Protein AF-A7TQU2-F1 (afdb_monomer_lite)

pLDDT: mean 74.33, std 26.57, range [24.3, 98.88]

Foldseek 3Di:
DPVVVVVVVVVVVVVVVVVCVVCVLVVVQVDAPQVVQADDCLLQPVVVVPPDDDPPDPPDDSPPQDQQFAQEEEEEDQDPDDDPQLVQLVVQVCVQRVVGHYDYQHPVNLLVCCVPVPVVCNVVLVPQPDPVLNNLLSLLVCCQARWHKYAYSQWGFLHDCRSVSSAQKEFEADPPGFTWSRIITHHHRQVLSVLLNVCLSVQCDCPVQQVCSSCRRRTRVVSRSSVSVLVVPDPCVPDRNNRYHYYYCVQADDDSNHRTDGAQDDPPDDPSNVVVVVCVVVVVVVVVVVVVVVVVVVVVVVVVVVVVVVVVVVVVCVVPPDDDDDDDDDDPPPVCVSVVVVVVVVVVVVVVCVVSVVDDPPPCPVVVVVVPVPDPPDDDDDDDDDDPDPDDDDDDDDDDDDDDDPDVPPPPDDDDDDDDPDPDDDDCPDPCVVCVVVVDSPD

Secondary structure (DSSP, 8-state):
--HHHHHHHHHHHHHHHHHHHHHHHHHHHTS--GGGGBPPHHHH-GGGT-----TT-S---S------S-SEEEEE-SSS---HHHHHHHHHHHHH-TTSEEEEE-HHHHHHHHHHH-GGGHHHHHH-SSHHHHHHHHHHHHHHHH-EEEE-TTEEE-S--GGGGGSSEEEEE-SSSSEEEEEEEE-TT-HHHHHHHHHHHHH----SSHHHHHHHHTSHHHHHHHHHHHHHSS-GGG-GGG-EEEE-HHHHSSSTTSSEEEPS--TT--HHHHHHHHHHHTHHHHHHHHHHHHHHHHHHHHHHHHHHHHHHHHHHHHHSSSP--------STTHHHHHHHHHHHHHHHHHHHHHTT-------HHHHHHHSS---------PPP----------------------TTTT--------------SS---HHHH-GGGT-TT-

Radius of gyration: 29.73 Å; chains: 1; bounding box: 66×51×113 Å

Sequence (443 aa):
MKKELVYLLLANISVLTIVLYTTFDLLTLAVDDTFKDAFTDHELNPEHYNTNTDTSNVNSTALNKPQLIPKIIHQTYKTEEIPEHWKEGQQRCIDLHPDYEYILWTDEMALQFIKNEYPWFLETFKSYKYPIERADAIRYFVLVHYGGVYIDLDDGCNRRLDPLLTAPAFVRKTSPTGVSNDVMGSVPRHPFFLKVLNSLKKYNRNWFVPYITIMSSTGPLFISIIWKQYKRSVNYDANENNIVKIIQPADYKGHTYSFFKISKGSSWHLDDAVFVKSLASHILACVAAGFIFAFGVLYCEYLFYCWLCSRSNSQKDLENGPGSNSGSGSSPSSRFFLVRWFRKFCNLISDHFQQSGLISKDDDYHKIINKNTNVELEESPKKQSPQKKITSTKPTTNNVANSNINDPNLKKYKRLRKDSNLPYLNLLADLEKNHPELTDLSK

InterPro domains:
  IPR007577 Glycosyltransferase, DXD sugar-binding motif [PF04488] (83-167)
  IPR029044 Nucleotide-diphospho-sugar transferases [SSF53448] (55-247)
  IPR051706 Glycosyltransferase domain-containing protein [PTHR32385] (7-293)

Organism: Vanderwaltozyma polyspora (strain ATCC 22028 / DSM 70294 / BCRC 21397 / CBS 2163 / NBRC 10782 / NRRL Y-8283 / UCD 57-17) (NCBI:txid436907)

Structure (mmCIF, N/CA/C/O backbone):
data_AF-A7TQU2-F1
#
_entry.id   AF-A7TQU2-F1
#
loop_
_atom_site.group_PDB
_atom_site.id
_atom_site.type_symbol
_atom_site.label_atom_id
_atom_site.label_alt_id
_atom_site.label_comp_id
_atom_site.label_asym_id
_atom_site.label_entity_id
_atom_site.label_seq_id
_atom_site.pdbx_PDB_ins_code
_atom_site.Cartn_x
_atom_site.Cartn_y
_atom_site.Cartn_z
_atom_site.occupancy
_atom_site.B_iso_or_equiv
_atom_site.auth_seq_id
_atom_site.auth_comp_id
_atom_site.auth_asym_id
_atom_site.auth_atom_id
_atom_site.pdbx_PDB_model_num
ATOM 1 N N . MET A 1 1 ? 33.677 10.789 -36.791 1.00 58.16 1 MET A N 1
ATOM 2 C CA . MET A 1 1 ? 32.733 9.647 -36.705 1.00 58.16 1 MET A CA 1
ATOM 3 C C . MET A 1 1 ? 31.757 9.701 -37.870 1.00 58.16 1 MET A C 1
ATOM 5 O O . MET A 1 1 ? 31.357 10.798 -38.243 1.00 58.16 1 MET A O 1
ATOM 9 N N . LYS A 1 2 ? 31.385 8.553 -38.453 1.00 80.31 2 LYS A N 1
ATOM 10 C CA . LYS A 1 2 ? 30.306 8.475 -39.455 1.00 80.31 2 LYS A CA 1
ATOM 11 C C . LYS A 1 2 ? 28.987 8.967 -38.826 1.00 80.31 2 LYS A C 1
ATOM 13 O O . LYS A 1 2 ? 28.750 8.688 -37.650 1.00 80.31 2 LYS A O 1
ATOM 18 N N . LYS A 1 3 ? 28.157 9.718 -39.564 1.00 80.69 3 LYS A N 1
ATOM 19 C CA . LYS A 1 3 ? 26.909 10.325 -39.038 1.00 80.69 3 LYS A CA 1
ATOM 20 C C . LYS A 1 3 ? 25.946 9.258 -38.500 1.00 80.69 3 LYS A C 1
ATOM 22 O O . LYS A 1 3 ? 25.256 9.473 -37.515 1.00 80.69 3 LYS A O 1
ATOM 27 N N . GLU A 1 4 ? 25.977 8.081 -39.106 1.00 80.06 4 GLU A N 1
ATOM 28 C CA . GLU A 1 4 ? 25.213 6.888 -38.758 1.00 80.06 4 GLU A CA 1
ATOM 29 C C . GLU A 1 4 ? 25.535 6.384 -37.344 1.00 80.06 4 GLU A C 1
ATOM 31 O O . GLU A 1 4 ? 24.623 6.063 -36.586 1.00 80.06 4 GLU A O 1
ATOM 36 N N . LEU A 1 5 ? 26.816 6.383 -36.957 1.00 83.06 5 LEU A N 1
ATOM 37 C CA . LEU A 1 5 ? 27.237 5.996 -35.608 1.00 83.06 5 LEU A CA 1
ATOM 38 C C . LEU A 1 5 ? 26.766 7.014 -34.562 1.00 83.06 5 LEU A C 1
ATOM 40 O O . LEU A 1 5 ? 26.356 6.629 -33.474 1.00 83.06 5 LEU A O 1
ATOM 44 N N . VAL A 1 6 ? 26.782 8.308 -34.900 1.00 85.75 6 VAL A N 1
ATOM 45 C CA . VAL A 1 6 ? 26.254 9.362 -34.018 1.00 85.75 6 VAL A CA 1
ATOM 46 C C . VAL A 1 6 ? 24.762 9.137 -33.755 1.00 85.75 6 VAL A C 1
ATOM 48 O O . VAL A 1 6 ? 24.345 9.167 -32.602 1.00 85.75 6 VAL A O 1
ATOM 51 N N . TYR A 1 7 ? 23.963 8.860 -34.792 1.00 85.88 7 TYR A N 1
ATOM 52 C CA . TYR A 1 7 ? 22.529 8.592 -34.624 1.00 85.88 7 TYR A CA 1
ATOM 53 C C . TYR A 1 7 ? 22.251 7.343 -33.781 1.00 85.88 7 TYR A C 1
ATOM 55 O O . TYR A 1 7 ? 21.361 7.380 -32.934 1.00 85.88 7 TYR A O 1
ATOM 63 N N . LEU A 1 8 ? 23.023 6.268 -33.967 1.00 86.31 8 LEU A N 1
ATOM 64 C CA . LEU A 1 8 ? 22.894 5.046 -33.169 1.00 86.31 8 LEU A CA 1
ATOM 65 C C . LEU A 1 8 ? 23.191 5.298 -31.680 1.00 86.31 8 LEU A C 1
ATOM 67 O O . LEU A 1 8 ? 22.449 4.840 -30.812 1.00 86.31 8 LEU A O 1
ATOM 71 N N . LEU A 1 9 ? 24.245 6.064 -31.381 1.00 88.00 9 LEU A N 1
ATOM 72 C CA . LEU A 1 9 ? 24.593 6.434 -30.006 1.00 88.00 9 LEU A CA 1
ATOM 73 C C . LEU A 1 9 ? 23.519 7.326 -29.368 1.00 88.00 9 LEU A C 1
ATOM 75 O O . LEU A 1 9 ? 23.123 7.084 -28.232 1.00 88.00 9 LEU A O 1
ATOM 79 N N . LEU A 1 10 ? 23.000 8.318 -30.100 1.00 91.56 10 LEU A N 1
ATOM 80 C CA . LEU A 1 10 ? 21.916 9.183 -29.620 1.00 91.56 10 LEU A CA 1
ATOM 81 C C . LEU A 1 10 ? 20.623 8.401 -29.349 1.00 91.56 10 LEU A C 1
ATOM 83 O O . LEU A 1 10 ? 19.948 8.670 -28.354 1.00 91.56 10 LEU A O 1
ATOM 87 N N . ALA A 1 11 ? 20.287 7.424 -30.195 1.00 89.12 11 ALA A N 1
ATOM 88 C CA . ALA A 1 11 ? 19.144 6.542 -29.975 1.00 89.12 11 ALA A CA 1
ATOM 89 C C . ALA A 1 11 ? 19.309 5.719 -28.687 1.00 89.12 11 ALA A C 1
ATOM 91 O O . ALA A 1 11 ? 18.410 5.724 -27.849 1.00 89.12 11 ALA A O 1
ATOM 92 N N . ASN A 1 12 ? 20.475 5.099 -28.482 1.00 89.88 12 ASN A N 1
ATOM 93 C CA . ASN A 1 12 ? 20.777 4.343 -27.263 1.00 89.88 12 ASN A CA 1
ATOM 94 C C . ASN A 1 12 ? 20.736 5.217 -26.000 1.00 89.88 12 ASN A C 1
ATOM 96 O O . ASN A 1 12 ? 20.124 4.832 -25.006 1.00 89.88 12 ASN A O 1
ATOM 100 N N . ILE A 1 13 ? 21.312 6.424 -26.045 1.00 93.56 13 ILE A N 1
ATOM 101 C CA . ILE A 1 13 ? 21.241 7.384 -24.931 1.00 93.56 13 ILE A CA 1
ATOM 102 C C . ILE A 1 13 ? 19.786 7.763 -24.632 1.00 93.56 13 ILE A C 1
ATOM 104 O O . ILE A 1 13 ? 19.392 7.830 -23.468 1.00 93.56 13 ILE A O 1
ATOM 108 N N . SER A 1 14 ? 18.970 7.980 -25.665 1.00 93.06 14 SER A N 1
ATOM 109 C CA . SER A 1 14 ? 17.545 8.298 -25.506 1.00 93.06 14 SER A CA 1
ATOM 110 C C . SER A 1 14 ? 16.776 7.147 -24.853 1.00 93.06 14 SER A C 1
ATOM 112 O O . SER A 1 14 ? 16.033 7.376 -23.902 1.00 93.06 14 SER A O 1
ATOM 114 N N . VAL A 1 15 ? 16.991 5.908 -25.309 1.00 91.25 15 VAL A N 1
ATOM 115 C CA . VAL A 1 15 ? 16.389 4.704 -24.711 1.00 91.25 15 VAL A CA 1
ATOM 116 C C . VAL A 1 15 ? 16.813 4.555 -23.255 1.00 91.25 15 VAL A C 1
ATOM 118 O O . VAL A 1 15 ? 15.953 4.414 -22.390 1.00 91.25 15 VAL A O 1
ATOM 121 N N . LEU A 1 16 ? 18.113 4.648 -22.963 1.00 91.06 16 LEU A N 1
ATOM 122 C CA . LEU A 1 16 ? 18.628 4.551 -21.598 1.00 91.06 16 LEU A CA 1
ATOM 123 C C . LEU A 1 16 ? 18.014 5.625 -20.693 1.00 91.06 16 LEU A C 1
ATOM 125 O O . LEU A 1 16 ? 17.621 5.330 -19.570 1.00 91.06 16 LEU A O 1
ATOM 129 N N . THR A 1 17 ? 17.878 6.853 -21.195 1.00 93.81 17 THR A N 1
ATOM 130 C CA . THR A 1 17 ? 17.279 7.967 -20.448 1.00 93.81 17 THR A CA 1
ATOM 131 C C . THR A 1 17 ? 15.806 7.692 -20.139 1.00 93.81 17 THR A C 1
ATOM 133 O O . THR A 1 17 ? 15.373 7.899 -19.008 1.00 93.81 17 THR A O 1
ATOM 136 N N . ILE A 1 18 ? 15.038 7.171 -21.104 1.00 93.50 18 ILE A N 1
ATOM 137 C CA . ILE A 1 18 ? 13.629 6.789 -20.912 1.00 93.50 18 ILE A CA 1
ATOM 138 C C . ILE A 1 18 ? 13.502 5.641 -19.908 1.00 93.50 18 ILE A C 1
ATOM 140 O O . ILE A 1 18 ? 12.650 5.701 -19.021 1.00 93.50 18 ILE A O 1
ATOM 144 N N . VAL A 1 19 ? 14.345 4.610 -20.013 1.00 90.75 19 VAL A N 1
ATOM 145 C CA . VAL A 1 19 ? 14.356 3.490 -19.062 1.00 90.75 19 VAL A CA 1
ATOM 146 C C . VAL A 1 19 ? 14.649 4.012 -17.662 1.00 90.75 19 VAL A C 1
ATOM 148 O O . VAL A 1 19 ? 13.825 3.828 -16.775 1.00 90.75 19 VAL A O 1
ATOM 151 N N . LEU A 1 20 ? 15.742 4.758 -17.477 1.00 92.06 20 LEU A N 1
ATOM 152 C CA . LEU A 1 20 ? 16.105 5.327 -16.179 1.00 92.06 20 LEU A CA 1
ATOM 153 C C . LEU A 1 20 ? 15.000 6.217 -15.607 1.00 92.06 20 LEU A C 1
ATOM 155 O O . LEU A 1 20 ? 14.699 6.105 -14.424 1.00 92.06 20 LEU A O 1
ATOM 159 N N . TYR A 1 21 ? 14.376 7.059 -16.432 1.00 91.06 21 TYR A N 1
ATOM 160 C CA . TYR A 1 21 ? 13.277 7.928 -16.014 1.00 91.06 21 TYR A CA 1
ATOM 161 C C . TYR A 1 21 ? 12.047 7.125 -15.568 1.00 91.06 21 TYR A C 1
ATOM 163 O O . TYR A 1 21 ? 11.499 7.367 -14.496 1.00 91.06 21 TYR A O 1
ATOM 171 N N . THR A 1 22 ? 11.626 6.140 -16.363 1.00 87.00 22 THR A N 1
ATOM 172 C CA . THR A 1 22 ? 10.429 5.333 -16.074 1.00 87.00 22 THR A CA 1
ATOM 173 C C . THR A 1 22 ? 10.627 4.359 -14.915 1.00 87.00 22 THR A C 1
ATOM 175 O O . THR A 1 22 ? 9.667 4.064 -14.206 1.00 87.00 22 THR A O 1
ATOM 178 N N . THR A 1 23 ? 11.855 3.891 -14.680 1.00 89.50 23 THR A N 1
ATOM 179 C CA . THR A 1 23 ? 12.188 3.009 -13.554 1.00 89.50 23 THR A CA 1
ATOM 180 C C . THR A 1 23 ? 12.724 3.758 -12.338 1.00 89.50 23 THR A C 1
ATOM 182 O O . THR A 1 23 ? 13.030 3.117 -11.338 1.00 89.50 23 THR A O 1
ATOM 185 N N . PHE A 1 24 ? 12.859 5.086 -12.385 1.00 92.75 24 PHE A N 1
ATOM 186 C CA . PHE A 1 24 ? 13.514 5.863 -11.329 1.00 92.75 24 PHE A CA 1
ATOM 187 C C . PHE A 1 24 ? 12.912 5.595 -9.946 1.00 92.75 24 PHE A C 1
ATOM 189 O O . PHE A 1 24 ? 13.633 5.309 -8.992 1.00 92.75 24 PHE A O 1
ATOM 196 N N . ASP A 1 25 ? 11.583 5.610 -9.842 1.00 91.25 25 ASP A N 1
ATOM 197 C CA . ASP A 1 25 ? 10.905 5.384 -8.567 1.00 91.25 25 ASP A CA 1
ATOM 198 C C . ASP A 1 25 ? 11.167 3.973 -8.019 1.00 91.25 25 ASP A C 1
ATOM 200 O O . ASP A 1 25 ? 11.430 3.820 -6.825 1.00 91.25 25 ASP A O 1
ATOM 204 N N . LEU A 1 26 ? 11.183 2.960 -8.891 1.00 90.75 26 LEU A N 1
ATOM 205 C CA . LEU A 1 26 ? 11.543 1.585 -8.534 1.00 90.75 26 LEU A CA 1
ATOM 206 C C . LEU A 1 26 ? 12.999 1.492 -8.067 1.00 90.75 26 LEU A C 1
ATOM 208 O O . LEU A 1 26 ? 13.275 0.872 -7.045 1.00 90.75 26 LEU A O 1
ATOM 212 N N . LEU A 1 27 ? 13.927 2.152 -8.763 1.00 91.00 27 LEU A N 1
ATOM 213 C CA . LEU A 1 27 ? 15.337 2.194 -8.365 1.00 91.00 27 LEU A CA 1
ATOM 214 C C . LEU A 1 27 ? 15.506 2.840 -6.985 1.00 91.00 27 LEU A C 1
ATOM 216 O O . LEU A 1 27 ? 16.312 2.379 -6.183 1.00 91.00 27 LEU A O 1
ATOM 220 N N . THR A 1 28 ? 14.706 3.859 -6.658 1.00 91.25 28 THR A N 1
ATOM 221 C CA . THR A 1 28 ? 14.768 4.505 -5.336 1.00 91.25 28 THR A CA 1
ATOM 222 C C . THR A 1 28 ? 14.272 3.615 -4.195 1.00 91.25 28 THR A C 1
ATOM 224 O O . THR A 1 28 ? 14.607 3.882 -3.041 1.00 91.25 28 THR A O 1
ATOM 227 N N . LEU A 1 29 ? 13.515 2.550 -4.487 1.00 91.06 29 LEU A N 1
ATOM 228 C CA . LEU A 1 29 ? 13.160 1.532 -3.494 1.00 91.06 29 LEU A CA 1
ATOM 229 C C . LEU A 1 29 ? 14.347 0.638 -3.130 1.00 91.06 29 LEU A C 1
ATOM 231 O O . LEU A 1 29 ? 14.351 0.087 -2.039 1.00 91.06 29 LEU A O 1
ATOM 235 N N . ALA A 1 30 ? 15.385 0.529 -3.963 1.00 89.25 30 ALA A N 1
ATOM 236 C CA . ALA A 1 30 ? 16.588 -0.218 -3.587 1.00 89.25 30 ALA A CA 1
ATOM 237 C C . ALA A 1 30 ? 17.328 0.415 -2.391 1.00 89.25 30 ALA A C 1
ATOM 239 O O . ALA A 1 30 ? 18.095 -0.260 -1.709 1.00 89.25 30 ALA A O 1
ATOM 240 N N . VAL A 1 31 ? 17.089 1.704 -2.120 1.00 89.31 31 VAL A N 1
ATOM 241 C CA . VAL A 1 31 ? 17.601 2.399 -0.936 1.00 89.31 31 VAL A CA 1
ATOM 242 C C . VAL A 1 31 ? 16.551 2.344 0.172 1.00 89.31 31 VAL A C 1
ATOM 244 O O . VAL A 1 31 ? 15.533 3.048 0.123 1.00 89.31 31 VAL A O 1
ATOM 247 N N . ASP A 1 32 ? 16.821 1.527 1.187 1.00 87.06 32 ASP A N 1
ATOM 248 C CA . ASP A 1 32 ? 15.994 1.439 2.387 1.00 87.06 32 ASP A CA 1
ATOM 249 C C . ASP A 1 32 ? 16.273 2.616 3.334 1.00 87.06 32 ASP A C 1
ATOM 251 O O . ASP A 1 32 ? 17.323 2.710 3.967 1.00 87.06 32 ASP A O 1
ATOM 255 N N . ASP A 1 33 ? 15.312 3.532 3.421 1.00 88.12 33 ASP A N 1
ATOM 256 C CA . ASP A 1 33 ? 15.317 4.680 4.328 1.00 88.12 33 ASP A CA 1
ATOM 257 C C . ASP A 1 33 ? 14.144 4.650 5.320 1.00 88.12 33 ASP A C 1
ATOM 259 O O . ASP A 1 33 ? 13.857 5.657 5.968 1.00 88.12 33 ASP A O 1
ATOM 263 N N . THR A 1 34 ? 13.483 3.496 5.467 1.00 89.69 34 THR A N 1
ATOM 264 C CA . THR A 1 34 ? 12.297 3.321 6.325 1.00 89.69 34 THR A CA 1
ATOM 265 C C . THR A 1 34 ? 12.568 3.605 7.804 1.00 89.69 34 THR A C 1
ATOM 267 O O . THR A 1 34 ? 11.661 3.992 8.535 1.00 89.69 34 THR A O 1
ATOM 270 N N . PHE A 1 35 ? 13.817 3.456 8.252 1.00 91.12 35 PHE A N 1
ATOM 271 C CA . PHE A 1 35 ? 14.224 3.739 9.630 1.00 91.12 35 PHE A CA 1
ATOM 272 C C . PHE A 1 35 ? 14.148 5.221 10.011 1.00 91.12 35 PHE A C 1
ATOM 274 O O . PHE A 1 35 ? 13.985 5.521 11.190 1.00 91.12 35 PHE A O 1
ATOM 281 N N . LYS A 1 36 ? 14.254 6.148 9.047 1.00 91.12 36 LYS A N 1
ATOM 282 C CA . LYS A 1 36 ? 14.199 7.595 9.334 1.00 91.12 36 LYS A CA 1
ATOM 283 C C . LYS A 1 36 ? 12.846 8.014 9.903 1.00 91.12 36 LYS A C 1
ATOM 285 O O . LYS A 1 36 ? 12.778 8.871 10.774 1.00 91.12 36 LYS A O 1
ATOM 290 N N . ASP A 1 37 ? 11.797 7.359 9.425 1.00 93.25 37 ASP A N 1
ATOM 291 C CA . ASP A 1 37 ? 10.409 7.616 9.785 1.00 93.25 37 ASP A CA 1
ATOM 292 C C . ASP A 1 37 ? 9.871 6.572 10.777 1.00 93.25 37 ASP A C 1
ATOM 294 O O . ASP A 1 37 ? 8.663 6.473 10.983 1.00 93.25 37 ASP A O 1
ATOM 298 N N . ALA A 1 38 ? 10.738 5.762 11.392 1.00 95.81 38 ALA A N 1
ATOM 299 C CA . ALA A 1 38 ? 10.299 4.730 12.321 1.00 95.81 38 ALA A CA 1
ATOM 300 C C . ALA A 1 38 ? 9.642 5.329 13.576 1.00 95.81 38 ALA A C 1
ATOM 302 O O . ALA A 1 38 ? 9.973 6.434 14.033 1.00 95.81 38 ALA A O 1
ATOM 303 N N . PHE A 1 39 ? 8.710 4.580 14.158 1.00 94.62 39 PHE A N 1
ATOM 304 C CA . PHE A 1 39 ? 8.328 4.815 15.544 1.00 94.62 39 PHE A CA 1
ATOM 305 C C . PHE A 1 39 ? 9.497 4.483 16.475 1.00 94.62 39 PHE A C 1
ATOM 307 O O . PHE A 1 39 ? 10.269 3.553 16.236 1.00 94.62 39 PHE A O 1
ATOM 314 N N . THR A 1 40 ? 9.633 5.250 17.550 1.00 92.50 40 THR A N 1
ATOM 315 C CA . THR A 1 40 ? 10.606 4.950 18.607 1.00 92.50 40 THR A CA 1
ATOM 316 C C . THR A 1 40 ? 10.024 3.974 19.635 1.00 92.50 40 THR A C 1
ATOM 318 O O . THR A 1 40 ? 8.812 3.942 19.847 1.00 92.50 40 THR A O 1
ATOM 321 N N . ASP A 1 41 ? 10.877 3.217 20.343 1.00 89.38 41 ASP A N 1
ATOM 322 C CA . ASP A 1 41 ? 10.423 2.323 21.433 1.00 89.38 41 ASP A CA 1
ATOM 323 C C . ASP A 1 41 ? 9.661 3.106 22.513 1.00 89.38 41 ASP A C 1
ATOM 325 O O . ASP A 1 41 ? 8.691 2.608 23.065 1.00 89.38 41 ASP A O 1
ATOM 329 N N . HIS A 1 42 ? 10.050 4.358 22.771 1.00 87.38 42 HIS A N 1
ATOM 330 C CA . HIS A 1 42 ? 9.377 5.233 23.730 1.00 87.38 42 HIS A CA 1
ATOM 331 C C . HIS A 1 42 ? 7.975 5.673 23.262 1.00 87.38 42 HIS A C 1
ATOM 333 O O . HIS A 1 42 ? 7.072 5.805 24.083 1.00 87.38 42 HIS A O 1
ATOM 339 N N . GLU A 1 43 ? 7.770 5.878 21.954 1.00 90.12 43 GLU A N 1
ATOM 340 C CA . GLU A 1 43 ? 6.444 6.169 21.384 1.00 90.12 43 GLU A CA 1
ATOM 341 C C . GLU A 1 43 ? 5.527 4.944 21.430 1.00 90.12 43 GLU A C 1
ATOM 343 O O . GLU A 1 43 ? 4.345 5.076 21.738 1.00 90.12 43 GLU A O 1
ATOM 348 N N . LEU A 1 44 ? 6.061 3.752 21.149 1.00 91.38 44 LEU A N 1
ATOM 349 C CA . LEU A 1 44 ? 5.262 2.527 21.117 1.00 91.38 44 LEU A CA 1
ATOM 350 C C . LEU A 1 44 ? 5.022 1.934 22.505 1.00 91.38 44 LEU A C 1
ATOM 352 O O . LEU A 1 44 ? 3.973 1.337 22.734 1.00 91.38 44 LEU A O 1
ATOM 356 N N . ASN A 1 45 ? 5.986 2.061 23.416 1.00 88.88 45 ASN A N 1
ATOM 357 C CA . ASN A 1 45 ? 6.033 1.333 24.684 1.00 88.88 45 ASN A CA 1
ATOM 358 C C . ASN A 1 45 ? 6.314 2.281 25.867 1.00 88.88 45 ASN A C 1
ATOM 360 O O . ASN A 1 45 ? 7.280 2.068 26.606 1.00 88.88 45 ASN A O 1
ATOM 364 N N . PRO A 1 46 ? 5.490 3.326 26.078 1.00 80.19 46 PRO A N 1
ATOM 365 C CA . PRO A 1 46 ? 5.746 4.342 27.103 1.00 80.19 46 PRO A CA 1
ATOM 366 C C . PRO A 1 46 ? 5.785 3.759 28.526 1.00 80.19 46 PRO A C 1
ATOM 368 O O . PRO A 1 46 ? 6.541 4.231 29.373 1.00 80.19 46 PRO A O 1
ATOM 371 N N . GLU A 1 47 ? 5.039 2.681 28.785 1.00 78.62 47 GLU A N 1
ATOM 372 C CA . GLU A 1 47 ? 5.011 1.994 30.085 1.00 78.62 47 GLU A CA 1
ATOM 373 C C . GLU A 1 47 ? 6.384 1.456 30.516 1.00 78.62 47 GLU A C 1
ATOM 375 O O . GLU A 1 47 ? 6.686 1.429 31.705 1.00 78.62 47 GLU A O 1
ATOM 380 N N . HIS A 1 48 ? 7.256 1.087 29.569 1.00 77.06 48 HIS A N 1
ATOM 381 C CA . HIS A 1 48 ? 8.600 0.588 29.880 1.00 77.06 48 HIS A CA 1
ATOM 382 C C . HIS A 1 48 ? 9.537 1.664 30.448 1.00 77.06 48 HIS A C 1
ATOM 384 O O . HIS A 1 48 ? 10.583 1.328 31.004 1.00 77.06 48 HIS A O 1
ATOM 390 N N . TYR A 1 49 ? 9.181 2.941 30.299 1.00 67.50 49 TYR A N 1
ATOM 391 C CA . TYR A 1 49 ? 10.015 4.083 30.672 1.00 67.50 49 TYR A CA 1
ATOM 392 C C . TYR A 1 49 ? 9.476 4.856 31.886 1.00 67.50 49 TYR A C 1
ATOM 394 O O . TYR A 1 49 ? 10.204 5.647 32.486 1.00 67.50 49 TYR A O 1
ATOM 402 N N . ASN A 1 50 ? 8.245 4.568 32.318 1.00 62.47 50 ASN A N 1
ATOM 403 C CA . ASN A 1 50 ? 7.631 5.142 33.514 1.00 62.47 50 ASN A CA 1
ATOM 404 C C . ASN A 1 50 ? 8.068 4.394 34.783 1.00 62.47 50 ASN A C 1
ATOM 406 O O . ASN A 1 50 ? 7.261 3.746 35.442 1.00 62.47 50 ASN A O 1
ATOM 410 N N . THR A 1 51 ? 9.354 4.456 35.141 1.00 52.62 51 THR A N 1
ATOM 411 C CA . THR A 1 51 ? 9.859 3.761 36.342 1.00 52.62 51 THR A CA 1
ATOM 412 C C . THR A 1 51 ? 10.092 4.650 37.559 1.00 52.62 51 THR A C 1
ATOM 414 O O . THR A 1 51 ? 10.473 4.103 38.581 1.00 52.62 51 THR A O 1
ATOM 417 N N . ASN A 1 52 ? 9.875 5.971 37.513 1.00 50.91 52 ASN A N 1
ATOM 418 C CA . ASN A 1 52 ? 10.021 6.844 38.691 1.00 50.91 52 ASN A CA 1
ATOM 419 C C . ASN A 1 52 ? 9.241 8.163 38.538 1.00 50.91 52 ASN A C 1
ATOM 421 O O . ASN A 1 52 ? 9.776 9.108 37.972 1.00 50.91 52 ASN A O 1
ATOM 425 N N . THR A 1 53 ? 8.021 8.265 39.069 1.00 47.34 53 THR A N 1
ATOM 426 C CA . THR A 1 53 ? 7.515 9.498 39.711 1.00 47.34 53 THR A CA 1
ATOM 427 C C . THR A 1 53 ? 6.376 9.137 40.662 1.00 47.34 53 THR A C 1
ATOM 429 O O . THR A 1 53 ? 5.516 8.322 40.335 1.00 47.34 53 THR A O 1
ATOM 432 N N . ASP A 1 54 ? 6.423 9.720 41.858 1.00 43.53 54 ASP A N 1
ATOM 433 C CA . ASP A 1 54 ? 5.476 9.546 42.956 1.00 43.53 54 ASP A CA 1
ATOM 434 C C . ASP A 1 54 ? 4.001 9.568 42.530 1.00 43.53 54 ASP A C 1
ATOM 436 O O . ASP A 1 54 ? 3.536 10.442 41.795 1.00 43.53 54 ASP A O 1
ATOM 440 N N . THR A 1 55 ? 3.241 8.633 43.096 1.00 47.22 55 THR A N 1
ATOM 441 C CA . THR A 1 55 ? 1.787 8.439 42.973 1.00 47.22 55 THR A CA 1
ATOM 442 C C . THR A 1 55 ? 0.945 9.534 43.649 1.00 47.22 55 THR A C 1
ATOM 444 O O . THR A 1 55 ? -0.086 9.245 44.250 1.00 47.22 55 THR A O 1
ATOM 447 N N . SER A 1 56 ? 1.349 10.801 43.571 1.00 42.66 56 SER A N 1
ATOM 448 C CA . SER A 1 56 ? 0.600 11.924 44.160 1.00 42.66 56 SER A CA 1
ATOM 449 C C . SER A 1 56 ? 0.348 13.100 43.216 1.00 42.66 56 SER A C 1
ATOM 451 O O . SER A 1 56 ? -0.335 14.040 43.605 1.00 42.66 56 SER A O 1
ATOM 453 N N . ASN A 1 57 ? 0.774 13.021 41.953 1.00 40.19 57 ASN A N 1
ATOM 454 C CA . ASN A 1 57 ? 0.301 13.910 40.892 1.00 40.19 57 ASN A CA 1
ATOM 455 C C . ASN A 1 57 ? 0.047 13.088 39.627 1.00 40.19 57 ASN A C 1
ATOM 457 O O . ASN A 1 57 ? 0.961 12.788 38.865 1.00 40.19 57 ASN A O 1
ATOM 461 N N . VAL A 1 58 ? -1.212 12.705 39.413 1.00 42.31 58 VAL A N 1
ATOM 462 C CA . VAL A 1 58 ? -1.683 12.009 38.208 1.00 42.31 58 VAL A CA 1
ATOM 463 C C . VAL A 1 58 ? -1.620 12.984 37.030 1.00 42.31 58 VAL A C 1
ATOM 465 O O . VAL A 1 58 ? -2.622 13.584 36.685 1.00 42.31 58 VAL A O 1
ATOM 468 N N . ASN A 1 59 ? -0.418 13.216 36.498 1.00 43.91 59 ASN A N 1
ATOM 469 C CA . ASN A 1 59 ? -0.117 13.879 35.221 1.00 43.91 59 ASN A CA 1
ATOM 470 C C . ASN A 1 59 ? 1.331 13.552 34.769 1.00 43.91 59 ASN A C 1
ATOM 472 O O . ASN A 1 59 ? 2.001 14.359 34.125 1.00 43.91 59 ASN A O 1
ATOM 476 N N . SER A 1 60 ? 1.840 12.367 35.125 1.00 41.50 60 SER A N 1
ATOM 477 C CA . SER A 1 60 ? 3.231 11.961 34.888 1.00 41.50 60 SER A CA 1
ATOM 478 C C . SER A 1 60 ? 3.429 11.272 33.529 1.00 41.50 60 SER A C 1
ATOM 480 O O . SER A 1 60 ? 3.206 10.076 33.377 1.00 41.50 60 SER A O 1
ATOM 482 N N . THR A 1 61 ? 3.835 12.069 32.538 1.00 42.19 61 THR A N 1
ATOM 483 C CA . THR A 1 61 ? 4.910 11.809 31.548 1.00 42.19 61 THR A CA 1
ATOM 484 C C . THR A 1 61 ? 5.069 10.430 30.874 1.00 42.19 61 THR A C 1
ATOM 486 O O . THR A 1 61 ? 6.174 10.099 30.455 1.00 42.19 61 THR A O 1
ATOM 489 N N . ALA A 1 62 ? 3.999 9.673 30.620 1.00 46.47 62 ALA A N 1
ATOM 490 C CA . ALA A 1 62 ? 3.926 8.975 29.330 1.00 46.47 62 ALA A CA 1
ATOM 491 C C . ALA A 1 62 ? 3.810 10.063 28.247 1.00 46.47 62 ALA A C 1
ATOM 493 O O . ALA A 1 62 ? 3.207 11.096 28.524 1.00 46.47 62 ALA A O 1
ATOM 494 N N . LEU A 1 63 ? 4.394 9.907 27.054 1.00 53.62 63 LEU A N 1
ATOM 495 C CA . LEU A 1 63 ? 4.235 10.864 25.941 1.00 53.62 63 LEU A CA 1
ATOM 496 C C . LEU A 1 63 ? 2.747 11.255 25.789 1.00 53.62 63 LEU A C 1
ATOM 498 O O . LEU A 1 63 ? 1.980 10.510 25.188 1.00 53.62 63 LEU A O 1
ATOM 502 N N . ASN A 1 64 ? 2.338 12.411 26.328 1.00 63.91 64 ASN A N 1
ATOM 503 C CA . ASN A 1 64 ? 0.978 12.963 26.245 1.00 63.91 64 ASN A CA 1
ATOM 504 C C . ASN A 1 64 ? 0.718 13.490 24.822 1.00 63.91 64 ASN A C 1
ATOM 506 O O . ASN A 1 64 ? 0.280 14.622 24.624 1.00 63.91 64 ASN A O 1
ATOM 510 N N . LYS A 1 65 ? 1.059 12.696 23.801 1.00 79.88 65 LYS A N 1
ATOM 511 C CA . LYS A 1 65 ? 0.697 12.994 22.425 1.00 79.88 65 LYS A CA 1
ATOM 512 C C . LYS A 1 65 ? -0.794 12.690 22.272 1.00 79.88 65 LYS A C 1
ATOM 514 O O . LYS A 1 65 ? -1.220 11.594 22.645 1.00 79.88 65 LYS A O 1
ATOM 519 N N . PRO A 1 66 ? -1.593 13.632 21.748 1.00 88.12 66 PRO A N 1
ATOM 520 C CA . PRO A 1 66 ? -2.990 13.353 21.459 1.00 88.12 66 PRO A CA 1
ATOM 521 C C . PRO A 1 66 ? -3.085 12.198 20.457 1.00 88.12 66 PRO A C 1
ATOM 523 O O . PRO A 1 66 ? -2.279 12.093 19.532 1.00 88.12 66 PRO A O 1
ATOM 526 N N . GLN A 1 67 ? -4.076 11.329 20.642 1.00 92.62 67 GLN A N 1
ATOM 527 C CA . GLN A 1 67 ? -4.431 10.338 19.631 1.00 92.62 67 GLN A CA 1
ATOM 528 C C . GLN A 1 67 ? -5.097 11.076 18.467 1.00 92.62 67 GLN A C 1
ATOM 530 O O . GLN A 1 67 ? -6.139 11.705 18.642 1.00 92.62 67 GLN A O 1
ATOM 535 N N . LEU A 1 68 ? -4.454 11.045 17.304 1.00 96.62 68 LEU A N 1
ATOM 536 C CA . LEU A 1 68 ? -4.873 11.748 16.095 1.00 96.62 68 LEU A CA 1
ATOM 537 C C . LEU A 1 68 ? -5.761 10.860 15.221 1.00 96.62 68 LEU A C 1
ATOM 539 O O . LEU A 1 68 ? -6.777 11.315 14.699 1.00 96.62 68 LEU A O 1
ATOM 543 N N . ILE A 1 69 ? -5.373 9.593 15.056 1.00 98.50 69 ILE A N 1
ATOM 544 C CA . ILE A 1 69 ? -6.093 8.635 14.210 1.00 98.50 69 ILE A CA 1
ATOM 545 C C . ILE A 1 69 ? -7.395 8.217 14.912 1.00 98.50 69 ILE A C 1
ATOM 547 O O . ILE A 1 69 ? -7.345 7.800 16.073 1.00 98.50 69 ILE A O 1
ATOM 551 N N . PRO A 1 70 ? -8.554 8.287 14.228 1.00 98.69 70 PRO A N 1
ATOM 552 C CA . PRO A 1 70 ? -9.824 7.813 14.770 1.00 98.69 70 PRO A CA 1
ATOM 553 C C . PRO A 1 70 ? -9.769 6.354 15.242 1.00 98.69 70 PRO A C 1
ATOM 555 O O . PRO A 1 70 ? -9.122 5.509 14.629 1.00 98.69 70 PRO A O 1
ATOM 558 N N . LYS A 1 71 ? -10.495 6.032 16.315 1.00 98.62 71 LYS A N 1
ATOM 559 C CA . LYS A 1 71 ? -10.601 4.666 16.851 1.00 98.62 71 LYS A CA 1
ATOM 560 C C . LYS A 1 71 ? -11.582 3.822 16.038 1.00 98.62 71 LYS A C 1
ATOM 562 O O . LYS A 1 71 ? -12.666 3.488 16.503 1.00 98.62 71 LYS A O 1
ATOM 567 N N . ILE A 1 72 ? -11.200 3.514 14.804 1.00 98.88 72 ILE A N 1
ATOM 568 C CA . ILE A 1 72 ? -11.973 2.678 13.886 1.00 98.88 72 ILE A CA 1
ATOM 569 C C . ILE A 1 72 ? -11.041 1.609 13.327 1.00 98.88 72 ILE A C 1
ATOM 571 O O . ILE A 1 72 ? -9.964 1.934 12.831 1.00 98.88 72 ILE A O 1
ATOM 575 N N . ILE A 1 73 ? -11.441 0.344 13.413 1.00 98.88 73 ILE A N 1
ATOM 576 C CA . ILE A 1 73 ? -10.759 -0.779 12.773 1.00 98.88 73 ILE A CA 1
ATOM 577 C C . ILE A 1 73 ? -11.540 -1.157 11.520 1.00 98.88 73 ILE A C 1
ATOM 579 O O . ILE A 1 73 ? -12.729 -1.477 11.578 1.00 98.88 73 ILE A O 1
ATOM 583 N N . HIS A 1 74 ? -10.849 -1.150 10.387 1.00 98.88 74 HIS A N 1
ATOM 584 C CA . HIS A 1 74 ? -11.362 -1.592 9.103 1.00 98.88 74 HIS A CA 1
ATOM 585 C C . HIS A 1 74 ? -10.688 -2.900 8.704 1.00 98.88 74 HIS A C 1
ATOM 587 O O . HIS A 1 74 ? -9.463 -2.981 8.657 1.00 98.88 74 HIS A O 1
ATOM 593 N N . GLN A 1 75 ? -11.485 -3.900 8.350 1.00 98.50 75 GLN A N 1
ATOM 594 C CA . GLN A 1 75 ? -11.004 -5.110 7.682 1.00 98.50 75 GLN A CA 1
ATOM 595 C C . GLN A 1 75 ? -11.854 -5.355 6.442 1.00 98.50 75 GLN A C 1
ATOM 597 O O . GLN A 1 75 ? -12.979 -4.861 6.358 1.00 98.50 75 GLN A O 1
ATOM 602 N N . THR A 1 76 ? -11.339 -6.097 5.465 1.00 97.12 76 THR A N 1
ATOM 603 C CA . THR A 1 76 ? -12.102 -6.441 4.258 1.00 97.12 76 THR A CA 1
ATOM 604 C C . THR A 1 76 ? -12.202 -7.944 4.085 1.00 97.12 76 THR A C 1
ATOM 606 O O . THR A 1 76 ? -11.274 -8.693 4.387 1.00 97.12 76 THR A O 1
ATOM 609 N N . TYR A 1 77 ? -13.344 -8.392 3.574 1.00 96.94 77 TYR A N 1
ATOM 610 C CA . TYR A 1 77 ? -13.498 -9.737 3.044 1.00 96.94 77 TYR A CA 1
ATOM 611 C C . TYR A 1 77 ? -14.576 -9.754 1.970 1.00 96.94 77 TYR A C 1
ATOM 613 O O . TYR A 1 77 ? -15.317 -8.797 1.806 1.00 96.94 77 TYR A O 1
ATOM 621 N N . LYS A 1 78 ? -14.696 -10.855 1.231 1.00 94.50 78 LYS A N 1
ATOM 622 C CA . LYS A 1 78 ? -15.701 -10.966 0.163 1.00 94.50 78 LYS A CA 1
ATOM 623 C C . LYS A 1 78 ? -17.124 -10.857 0.723 1.00 94.50 78 LYS A C 1
ATOM 625 O O . LYS A 1 78 ? -17.993 -10.224 0.129 1.00 94.50 78 LYS A O 1
ATOM 630 N N . THR A 1 79 ? -17.345 -11.475 1.882 1.00 95.81 79 THR A N 1
ATOM 631 C CA . THR A 1 79 ? -18.636 -11.618 2.568 1.00 95.81 79 THR A CA 1
ATOM 632 C C . THR A 1 79 ? -18.457 -11.429 4.078 1.00 95.81 79 THR A C 1
ATOM 634 O O . THR A 1 79 ? -17.352 -11.180 4.551 1.00 95.81 79 THR A O 1
ATOM 637 N N . GLU A 1 80 ? -19.533 -11.546 4.856 1.00 95.31 80 GLU A N 1
ATOM 638 C CA . GLU A 1 80 ? -19.450 -11.542 6.328 1.00 95.31 80 GLU A CA 1
ATOM 639 C C . GLU A 1 80 ? -18.884 -12.864 6.891 1.00 95.31 80 GLU A C 1
ATOM 641 O O . GLU A 1 80 ? -18.444 -12.927 8.037 1.00 95.31 80 GLU A O 1
ATOM 646 N N . GLU A 1 81 ? -18.862 -13.930 6.086 1.00 95.06 81 GLU A N 1
ATOM 647 C CA . GLU A 1 81 ? -18.433 -15.267 6.498 1.00 95.06 81 GLU A CA 1
ATOM 648 C C . GLU A 1 81 ? -16.936 -15.475 6.252 1.00 95.06 81 GLU A C 1
ATOM 650 O O . GLU A 1 81 ? -16.521 -16.012 5.222 1.00 95.06 81 GLU A O 1
ATOM 655 N N . ILE A 1 82 ? -16.105 -15.051 7.205 1.00 94.81 82 ILE A N 1
ATOM 656 C CA . ILE A 1 82 ? -14.651 -15.208 7.091 1.00 94.81 82 ILE A CA 1
ATOM 657 C C . ILE A 1 82 ? -14.184 -16.653 7.396 1.00 94.81 82 ILE A C 1
ATOM 659 O O . ILE A 1 82 ? -14.816 -17.354 8.197 1.00 94.81 82 ILE A O 1
ATOM 663 N N . PRO A 1 83 ? -13.064 -17.120 6.805 1.00 93.56 83 PRO A N 1
ATOM 664 C CA . PRO A 1 83 ? -12.479 -18.429 7.089 1.00 93.56 83 PRO A CA 1
ATOM 665 C C . PRO A 1 83 ? -12.113 -18.624 8.564 1.00 93.56 83 PRO A C 1
ATOM 667 O O . PRO A 1 83 ? -11.616 -17.711 9.219 1.00 93.56 83 PRO A O 1
ATOM 670 N N . GLU A 1 84 ? -12.280 -19.851 9.067 1.00 93.81 84 GLU A N 1
ATOM 671 C CA . GLU A 1 84 ? -12.104 -20.182 10.492 1.00 93.81 84 GLU A CA 1
ATOM 672 C C . GLU A 1 84 ? -10.726 -19.790 11.047 1.00 93.81 84 GLU A C 1
ATOM 674 O O . GLU A 1 84 ? -10.622 -19.260 12.148 1.00 93.81 84 GLU A O 1
ATOM 679 N N . HIS A 1 85 ? -9.668 -19.970 10.254 1.00 92.75 85 HIS A N 1
ATOM 680 C CA . HIS A 1 85 ? -8.294 -19.671 10.663 1.00 92.75 85 HIS A CA 1
ATOM 681 C C . HIS A 1 85 ? -8.000 -18.171 10.850 1.00 92.75 85 HIS A C 1
ATOM 683 O O . HIS A 1 85 ? -6.980 -17.839 11.445 1.00 92.75 85 HIS A O 1
ATOM 689 N N . TRP A 1 86 ? -8.873 -17.269 10.385 1.00 95.06 86 TRP A N 1
ATOM 690 C CA . TRP A 1 86 ? -8.757 -15.823 10.621 1.00 95.06 86 TRP A CA 1
ATOM 691 C C . TRP A 1 86 ? -9.685 -15.310 11.731 1.00 95.06 86 TRP A C 1
ATOM 693 O O . TRP A 1 86 ? -9.479 -14.206 12.237 1.00 95.06 86 TRP A O 1
ATOM 703 N N . LYS A 1 87 ? -10.674 -16.103 12.170 1.00 96.31 87 LYS A N 1
ATOM 704 C CA . LYS A 1 87 ? -11.649 -15.680 13.192 1.00 96.31 87 LYS A CA 1
ATOM 705 C C . LYS A 1 87 ? -11.018 -15.368 14.540 1.00 96.31 87 LYS A C 1
ATOM 707 O O . LYS A 1 87 ? -11.387 -14.372 15.150 1.00 96.31 87 LYS A O 1
ATOM 712 N N . GLU A 1 88 ? -10.050 -16.168 14.992 1.00 96.25 88 GLU A N 1
ATOM 713 C CA . GLU A 1 88 ? -9.337 -15.896 16.251 1.00 96.25 88 GLU A CA 1
ATOM 714 C C . GLU A 1 88 ? -8.653 -14.519 16.205 1.00 96.25 88 GLU A C 1
ATOM 716 O O . GLU A 1 88 ? -8.793 -13.722 17.132 1.00 96.25 88 GLU A O 1
ATOM 721 N N . GLY A 1 89 ? -7.950 -14.218 15.106 1.00 96.31 89 GLY A N 1
ATOM 722 C CA . GLY A 1 89 ? -7.246 -12.949 14.916 1.00 96.31 89 GLY A CA 1
ATOM 723 C C . GLY A 1 89 ? -8.192 -11.749 14.842 1.00 96.31 89 GLY A C 1
ATOM 724 O O . GLY A 1 89 ? -7.975 -10.758 15.544 1.00 96.31 89 GLY A O 1
ATOM 725 N N . GLN A 1 90 ? -9.267 -11.868 14.055 1.00 97.81 90 GLN A N 1
ATOM 726 C CA . GLN A 1 90 ? -10.337 -10.870 13.965 1.00 97.81 90 GLN A CA 1
ATOM 727 C C . GLN A 1 90 ? -10.962 -10.601 15.339 1.00 97.81 90 GLN A C 1
ATOM 729 O O . GLN A 1 90 ? -11.026 -9.452 15.779 1.00 97.81 90 GLN A O 1
ATOM 734 N N . GLN A 1 91 ? -11.409 -11.652 16.033 1.00 98.06 91 GLN A N 1
ATOM 735 C CA . GLN A 1 91 ? -12.093 -11.515 17.316 1.00 98.06 91 GLN A CA 1
ATOM 736 C C . GLN A 1 91 ? -11.180 -10.864 18.354 1.00 98.06 91 GLN A C 1
ATOM 738 O O . GLN A 1 91 ? -11.616 -10.000 19.106 1.00 98.06 91 GLN A O 1
ATOM 743 N N . ARG A 1 92 ? -9.885 -11.188 18.337 1.00 97.38 92 ARG A N 1
ATOM 744 C CA . ARG A 1 92 ? -8.908 -10.560 19.225 1.00 97.38 92 ARG A CA 1
ATOM 745 C C . ARG A 1 92 ? -8.728 -9.065 18.943 1.00 97.38 92 ARG A C 1
ATOM 747 O O . ARG A 1 92 ? -8.550 -8.300 19.888 1.00 97.38 92 ARG A O 1
ATOM 754 N N . CYS A 1 93 ? -8.817 -8.626 17.684 1.00 98.19 93 CYS A N 1
ATOM 755 C CA . CYS A 1 93 ? -8.876 -7.196 17.369 1.00 98.19 93 CYS A CA 1
ATOM 756 C C . CYS A 1 93 ? -10.112 -6.524 17.970 1.00 98.19 93 CYS A C 1
ATOM 758 O O . CYS A 1 93 ? -9.973 -5.437 18.520 1.00 98.19 93 CYS A O 1
ATOM 760 N N . ILE A 1 94 ? -11.279 -7.166 17.923 1.00 98.31 94 ILE A N 1
ATOM 761 C CA . ILE A 1 94 ? -12.521 -6.632 18.502 1.00 98.31 94 ILE A CA 1
ATOM 762 C C . ILE A 1 94 ? -12.429 -6.586 20.038 1.00 98.31 94 ILE A C 1
ATOM 764 O O . ILE A 1 94 ? -12.653 -5.542 20.646 1.00 98.31 94 ILE A O 1
ATOM 768 N N . ASP A 1 95 ? -12.031 -7.691 20.668 1.00 98.31 95 ASP A N 1
ATOM 769 C CA . ASP A 1 95 ? -12.022 -7.845 22.128 1.00 98.31 95 ASP A CA 1
ATOM 770 C C . ASP A 1 95 ? -11.008 -6.923 22.822 1.00 98.31 95 ASP A C 1
ATOM 772 O O . ASP A 1 95 ? -11.271 -6.415 23.912 1.00 98.31 95 ASP A O 1
ATOM 776 N N . LEU A 1 96 ? -9.846 -6.682 22.200 1.00 97.94 96 LEU A N 1
ATOM 777 C CA . LEU A 1 96 ? -8.826 -5.764 22.729 1.00 97.94 96 LEU A CA 1
ATOM 778 C C . LEU A 1 96 ? -9.210 -4.282 22.578 1.00 97.94 96 LEU A C 1
ATOM 780 O O . LEU A 1 96 ? -8.621 -3.419 23.240 1.00 97.94 96 LEU A O 1
ATOM 784 N N . HIS A 1 97 ? -10.183 -3.978 21.719 1.00 98.50 97 HIS A N 1
ATOM 785 C CA . HIS A 1 97 ? -10.553 -2.618 21.341 1.00 98.50 97 HIS A CA 1
ATOM 786 C C . HIS A 1 97 ? -12.060 -2.360 21.516 1.00 98.50 97 HIS A C 1
ATOM 788 O O . HIS A 1 97 ? -12.724 -1.948 20.566 1.00 98.50 97 HIS A O 1
ATOM 794 N N . PRO A 1 98 ? -12.624 -2.545 22.728 1.00 97.88 98 PRO A N 1
ATOM 795 C CA . PRO A 1 98 ? -14.060 -2.360 22.965 1.00 97.88 98 PRO A CA 1
ATOM 796 C C . PRO A 1 98 ? -14.529 -0.903 22.796 1.00 97.88 98 PRO A C 1
ATOM 798 O O . PRO A 1 98 ? -15.723 -0.648 22.677 1.00 97.88 98 PRO A O 1
ATOM 801 N N . ASP A 1 99 ? -13.599 0.053 22.820 1.00 97.88 99 ASP A N 1
ATOM 802 C CA . ASP A 1 99 ? -13.802 1.483 22.567 1.00 97.88 99 ASP A CA 1
ATOM 803 C C . ASP A 1 99 ? -13.602 1.882 21.094 1.00 97.88 99 ASP A C 1
ATOM 805 O O . ASP A 1 99 ? -13.734 3.063 20.775 1.00 97.88 99 ASP A O 1
ATOM 809 N N . TYR A 1 100 ? -13.265 0.939 20.208 1.00 98.56 100 TYR A N 1
ATOM 810 C CA . TYR A 1 100 ? -13.120 1.193 18.776 1.00 98.56 100 TYR A CA 1
ATOM 811 C C . TYR A 1 100 ? -14.394 0.769 18.047 1.00 98.56 100 TYR A C 1
ATOM 813 O O . TYR A 1 100 ? -15.037 -0.223 18.390 1.00 98.56 100 TYR A O 1
ATOM 821 N N . GLU A 1 101 ? -14.739 1.501 16.993 1.00 98.75 101 GLU A N 1
ATOM 822 C CA . GLU A 1 101 ? -15.695 1.008 16.008 1.00 98.75 101 GLU A CA 1
ATOM 823 C C . GLU A 1 101 ? -15.023 -0.071 15.151 1.00 98.75 101 GLU A C 1
ATOM 825 O O . GLU A 1 101 ? -13.868 0.070 14.752 1.00 98.75 101 GLU A O 1
ATOM 830 N N . TYR A 1 102 ? -15.741 -1.151 14.857 1.00 98.69 102 TYR A N 1
ATOM 831 C CA . TYR A 1 102 ? -15.259 -2.222 13.992 1.00 98.69 102 TYR A CA 1
ATOM 832 C C . TYR A 1 102 ? -16.132 -2.323 12.744 1.00 98.69 102 TYR A C 1
ATOM 834 O O . TYR A 1 102 ? -17.353 -2.451 12.852 1.00 98.69 102 TYR A O 1
ATOM 842 N N . ILE A 1 103 ? -15.505 -2.308 11.566 1.00 98.69 103 ILE A N 1
ATOM 843 C CA . ILE A 1 103 ? -16.192 -2.427 10.279 1.00 98.69 103 ILE A CA 1
ATOM 844 C C . ILE A 1 103 ? -15.517 -3.507 9.431 1.00 98.69 103 ILE A C 1
ATOM 846 O O . ILE A 1 103 ? -14.364 -3.358 9.016 1.00 98.69 103 ILE A O 1
ATOM 850 N N . LEU A 1 104 ? -16.270 -4.564 9.117 1.00 98.62 104 LEU A N 1
ATOM 851 C CA . LEU A 1 104 ? -15.912 -5.538 8.087 1.00 98.62 104 LEU A CA 1
ATOM 852 C C . LEU A 1 104 ? -16.546 -5.121 6.756 1.00 98.62 104 LEU A C 1
ATOM 854 O O . LEU A 1 104 ? -17.760 -5.191 6.579 1.00 98.62 104 LEU A O 1
ATOM 858 N N . TRP A 1 105 ? -15.720 -4.680 5.818 1.00 98.50 105 TRP A N 1
ATOM 859 C CA . TRP A 1 105 ? -16.137 -4.268 4.485 1.00 98.50 105 TRP A CA 1
ATOM 860 C C . TRP A 1 105 ? -16.280 -5.483 3.571 1.00 98.50 105 TRP A C 1
ATOM 862 O O . TRP A 1 105 ? -15.281 -6.105 3.206 1.00 98.50 105 TRP A O 1
ATOM 872 N N . THR A 1 106 ? -17.519 -5.795 3.188 1.00 98.44 106 THR A N 1
ATOM 873 C CA . THR A 1 106 ? -17.814 -6.801 2.157 1.00 98.44 106 THR A CA 1
ATOM 874 C C . THR A 1 106 ? -17.612 -6.249 0.745 1.00 98.44 106 THR A C 1
ATOM 876 O O . THR A 1 106 ? -17.615 -5.030 0.553 1.00 98.44 106 THR A O 1
ATOM 879 N N . ASP A 1 107 ? -17.512 -7.120 -0.265 1.00 97.94 107 ASP A N 1
ATOM 880 C CA . ASP A 1 107 ? -17.427 -6.692 -1.672 1.00 97.94 107 ASP A CA 1
ATOM 881 C C . ASP A 1 107 ? -18.629 -5.811 -2.071 1.00 97.94 107 ASP A C 1
ATOM 883 O O . ASP A 1 107 ? -18.468 -4.801 -2.762 1.00 97.94 107 ASP A O 1
ATOM 887 N N . GLU A 1 108 ? -19.831 -6.155 -1.593 1.00 98.25 108 GLU A N 1
ATOM 888 C CA . GLU A 1 108 ? -21.053 -5.383 -1.850 1.00 98.25 108 GLU A CA 1
ATOM 889 C C . GLU A 1 108 ? -21.005 -4.016 -1.154 1.00 98.25 108 GLU A C 1
ATOM 891 O O . GLU A 1 108 ? -21.269 -2.989 -1.782 1.00 98.25 108 GLU A O 1
ATOM 896 N N . MET A 1 109 ? -20.603 -3.973 0.122 1.00 98.56 109 MET A N 1
ATOM 897 C CA . MET A 1 109 ? -20.442 -2.712 0.855 1.00 98.56 109 MET A CA 1
ATOM 898 C C . MET A 1 109 ? -19.411 -1.803 0.187 1.00 98.56 109 MET A C 1
ATOM 900 O O . MET A 1 109 ? -19.668 -0.612 0.019 1.00 98.56 109 MET A O 1
ATOM 904 N N . ALA A 1 110 ? -18.272 -2.360 -0.231 1.00 98.50 110 ALA A N 1
ATOM 905 C CA . ALA A 1 110 ? -17.224 -1.629 -0.929 1.00 98.50 110 ALA A CA 1
ATOM 906 C C . ALA A 1 110 ? -17.739 -1.036 -2.249 1.00 98.50 110 ALA A C 1
ATOM 908 O O . ALA A 1 110 ? -17.523 0.144 -2.525 1.00 98.50 110 ALA A O 1
ATOM 909 N N . LEU A 1 111 ? -18.469 -1.821 -3.049 1.00 98.56 111 LEU A N 1
ATOM 910 C CA . LEU A 1 111 ? -19.043 -1.349 -4.307 1.00 98.56 111 LEU A CA 1
ATOM 911 C C . LEU A 1 111 ? -20.055 -0.215 -4.091 1.00 98.56 111 LEU A C 1
ATOM 913 O O . LEU A 1 111 ? -19.987 0.796 -4.794 1.00 98.56 111 LEU A O 1
ATOM 917 N N . GLN A 1 112 ? -20.976 -0.360 -3.132 1.00 98.69 112 GLN A N 1
ATOM 918 C CA . GLN A 1 112 ? -21.961 0.685 -2.831 1.00 98.69 112 GLN A CA 1
ATOM 919 C C . GLN A 1 112 ? -21.293 1.946 -2.281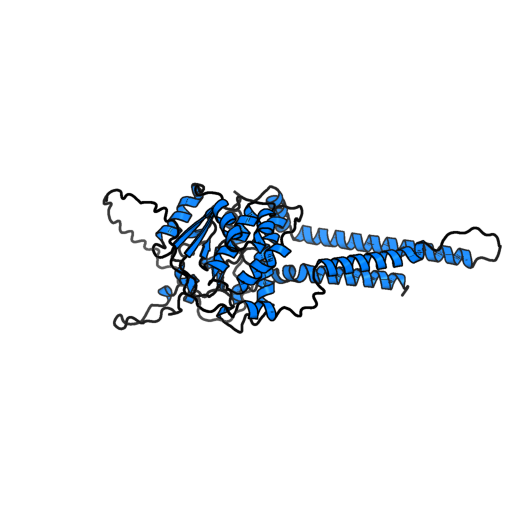 1.00 98.69 112 GLN A C 1
ATOM 921 O O . GLN A 1 112 ? -21.651 3.051 -2.682 1.00 98.69 112 GLN A O 1
ATOM 926 N N . PHE A 1 113 ? -20.281 1.795 -1.428 1.00 98.75 113 PHE A N 1
ATOM 927 C CA . PHE A 1 113 ? -19.515 2.917 -0.900 1.00 98.75 113 PHE A CA 1
ATOM 928 C C . PHE A 1 113 ? -18.811 3.702 -2.008 1.00 98.75 113 PHE A C 1
ATOM 930 O O . PHE A 1 113 ? -18.985 4.914 -2.102 1.00 98.75 113 PHE A O 1
ATOM 937 N N . ILE A 1 114 ? -18.097 3.027 -2.916 1.00 98.69 114 ILE A N 1
ATOM 938 C CA . ILE A 1 114 ? -17.469 3.698 -4.062 1.00 98.69 114 ILE A CA 1
ATOM 939 C C . ILE A 1 114 ? -18.523 4.352 -4.960 1.00 98.69 114 ILE A C 1
ATOM 941 O O . ILE A 1 114 ? -18.332 5.480 -5.404 1.00 98.69 114 ILE A O 1
ATOM 945 N N . LYS A 1 115 ? -19.650 3.681 -5.217 1.00 98.62 115 LYS A N 1
ATOM 946 C CA . LYS A 1 115 ? -20.732 4.231 -6.043 1.00 98.62 115 LYS A CA 1
ATOM 947 C C . LYS A 1 115 ? -21.321 5.518 -5.454 1.00 98.62 115 LYS A C 1
ATOM 949 O O . LYS A 1 115 ? -21.617 6.431 -6.222 1.00 98.62 115 LYS A O 1
ATOM 954 N N . ASN A 1 116 ? -21.495 5.575 -4.136 1.00 98.56 116 ASN A N 1
ATOM 955 C CA . ASN A 1 116 ? -22.161 6.686 -3.460 1.00 98.56 116 ASN A CA 1
ATOM 956 C C . ASN A 1 116 ? -21.194 7.840 -3.150 1.00 98.56 116 ASN A C 1
ATOM 958 O O . ASN A 1 116 ? -21.506 8.987 -3.455 1.00 98.56 116 ASN A O 1
ATOM 962 N N . GLU A 1 117 ? -20.010 7.538 -2.613 1.00 98.56 117 GLU A N 1
ATOM 963 C CA . GLU A 1 117 ? -19.063 8.543 -2.106 1.00 98.56 117 GLU A CA 1
ATOM 964 C C . GLU A 1 117 ? -17.986 8.934 -3.133 1.00 98.56 117 GLU A C 1
ATOM 966 O O . GLU A 1 117 ? -17.458 10.047 -3.113 1.00 98.56 117 GLU A O 1
ATOM 971 N N . TYR A 1 118 ? -17.654 8.034 -4.068 1.00 98.31 118 TYR A N 1
ATOM 972 C CA . TYR A 1 118 ? -16.580 8.220 -5.054 1.00 98.31 118 TYR A CA 1
ATOM 973 C C . TYR A 1 118 ? -17.005 7.824 -6.480 1.00 98.31 118 TYR A C 1
ATOM 975 O O . TYR A 1 118 ? -16.287 7.072 -7.152 1.00 98.31 118 TYR A O 1
ATOM 983 N N . PRO A 1 119 ? -18.138 8.341 -7.006 1.00 98.06 119 PRO A N 1
ATOM 984 C CA . PRO A 1 119 ? -18.685 7.912 -8.297 1.00 98.06 119 PRO A CA 1
ATOM 985 C C . PRO A 1 119 ? -17.704 8.096 -9.464 1.00 98.06 119 PRO A C 1
ATOM 987 O O . PRO A 1 119 ? -17.719 7.322 -10.419 1.00 98.06 119 PRO A O 1
ATOM 990 N N . TRP A 1 120 ? -16.791 9.069 -9.368 1.00 97.81 120 TRP A N 1
ATOM 991 C CA . TRP A 1 120 ? -15.724 9.302 -10.348 1.00 97.81 120 TRP A CA 1
ATOM 992 C C . TRP A 1 120 ? -14.748 8.119 -10.493 1.00 97.81 120 TRP A C 1
ATOM 994 O O . TRP A 1 120 ? -14.085 7.993 -11.526 1.00 97.81 120 TRP A O 1
ATOM 1004 N N . PHE A 1 121 ? -14.644 7.253 -9.480 1.00 98.25 121 PHE A N 1
ATOM 1005 C CA . PHE A 1 121 ? -13.756 6.092 -9.470 1.00 98.25 121 PHE A CA 1
ATOM 1006 C C . PHE A 1 121 ? -14.467 4.774 -9.804 1.00 98.25 121 PHE A C 1
ATOM 1008 O O . PHE A 1 121 ? -13.797 3.780 -10.083 1.00 98.25 121 PHE A O 1
ATOM 1015 N N . LEU A 1 122 ? -15.804 4.756 -9.835 1.00 98.38 122 LEU A N 1
ATOM 1016 C CA . LEU A 1 122 ? -16.609 3.536 -9.961 1.00 98.38 122 LEU A CA 1
ATOM 1017 C C . LEU A 1 122 ? -16.222 2.668 -11.166 1.00 98.38 122 LEU A C 1
ATOM 1019 O O . LEU A 1 122 ? -16.056 1.457 -11.029 1.00 98.38 122 LEU A O 1
ATOM 1023 N N . GLU A 1 123 ? -16.028 3.280 -12.334 1.00 98.19 123 GLU A N 1
ATOM 1024 C CA . GLU A 1 123 ? -15.653 2.544 -13.546 1.00 98.19 123 GLU A CA 1
ATOM 1025 C C . GLU A 1 123 ? -14.245 1.948 -13.445 1.00 98.19 123 GLU A C 1
ATOM 1027 O O . GLU A 1 123 ? -14.018 0.814 -13.863 1.00 98.19 123 GLU A O 1
ATOM 1032 N N . THR A 1 124 ? -13.309 2.656 -12.803 1.00 97.94 124 THR A N 1
ATOM 1033 C CA . THR A 1 124 ? -11.966 2.111 -12.543 1.00 97.94 124 THR A CA 1
ATOM 1034 C C . THR A 1 124 ? -12.059 0.924 -11.588 1.00 97.94 124 THR A C 1
ATOM 1036 O O . THR A 1 124 ? -11.514 -0.137 -11.881 1.00 97.94 124 THR A O 1
ATOM 1039 N N . PHE A 1 125 ? -12.815 1.069 -10.497 1.00 98.12 125 PHE A N 1
ATOM 1040 C CA . PHE A 1 125 ? -13.013 0.023 -9.495 1.00 98.12 125 PHE A CA 1
ATOM 1041 C C . PHE A 1 125 ? -13.605 -1.262 -10.096 1.00 98.12 125 PHE A C 1
ATOM 1043 O O . PHE A 1 125 ? -13.127 -2.362 -9.816 1.00 98.12 125 PHE A O 1
ATOM 1050 N N . LYS A 1 126 ? -14.606 -1.133 -10.978 1.00 97.75 126 LYS A N 1
ATOM 1051 C CA . LYS A 1 126 ? -15.200 -2.269 -11.704 1.00 97.75 126 LYS A CA 1
ATOM 1052 C C . LYS A 1 126 ? -14.257 -2.886 -12.737 1.00 97.75 126 LYS A C 1
ATOM 1054 O O . LYS A 1 126 ? -14.350 -4.082 -12.989 1.00 97.75 126 LYS A O 1
ATOM 1059 N N . SER A 1 127 ? -13.369 -2.088 -13.331 1.00 97.06 127 SER A N 1
ATOM 1060 C CA . SER A 1 127 ? -12.448 -2.550 -14.378 1.00 97.06 127 SER A CA 1
ATOM 1061 C C . SER A 1 127 ? -11.273 -3.389 -13.868 1.00 97.06 127 SER A C 1
ATOM 1063 O O . SER A 1 127 ? -10.587 -4.008 -14.682 1.00 97.06 127 SER A O 1
ATOM 1065 N N . TYR A 1 128 ? -11.029 -3.423 -12.552 1.00 96.75 128 TYR A N 1
ATOM 1066 C CA . TYR A 1 128 ? -9.965 -4.246 -11.981 1.00 96.75 128 TYR A CA 1
ATOM 1067 C C . TYR A 1 128 ? -10.161 -5.726 -12.304 1.00 96.75 128 TYR A C 1
ATOM 1069 O O . TYR A 1 128 ? -11.239 -6.298 -12.100 1.00 96.75 128 TYR A O 1
ATOM 1077 N N . LYS A 1 129 ? -9.092 -6.355 -12.790 1.00 94.62 129 LYS A N 1
ATOM 1078 C CA . LYS A 1 129 ? -9.133 -7.724 -13.300 1.00 94.62 129 LYS A CA 1
ATOM 1079 C C . LYS A 1 129 ? -9.245 -8.732 -12.163 1.00 94.62 129 LYS A C 1
ATOM 1081 O O . LYS A 1 129 ? -9.992 -9.702 -12.283 1.00 94.62 129 LYS A O 1
ATOM 1086 N N . TYR A 1 130 ? -8.522 -8.508 -11.070 1.00 94.25 130 TYR A N 1
ATOM 1087 C CA . TYR A 1 130 ? -8.463 -9.427 -9.940 1.00 94.25 130 TYR A CA 1
ATOM 1088 C C . TYR A 1 130 ? -9.248 -8.870 -8.742 1.00 94.25 130 TYR A C 1
ATOM 1090 O O . TYR A 1 130 ? -9.142 -7.683 -8.440 1.00 94.25 130 TYR A O 1
ATOM 1098 N N . PRO A 1 131 ? -10.022 -9.698 -8.012 1.00 93.31 131 PRO A N 1
ATOM 1099 C CA . PRO A 1 131 ? -10.770 -9.241 -6.837 1.00 93.31 131 PRO A CA 1
ATOM 1100 C C . PRO A 1 131 ? -9.917 -8.573 -5.758 1.00 93.31 131 PRO A C 1
ATOM 1102 O O . PRO A 1 131 ? -10.351 -7.587 -5.171 1.00 93.31 131 PRO A O 1
ATOM 1105 N N . ILE A 1 132 ? -8.692 -9.058 -5.546 1.00 94.44 132 ILE A N 1
ATOM 1106 C CA . ILE A 1 132 ? -7.759 -8.473 -4.577 1.00 94.44 132 ILE A CA 1
ATOM 1107 C C . ILE A 1 132 ? -7.437 -7.005 -4.888 1.00 94.44 132 ILE A C 1
ATOM 1109 O O . ILE A 1 132 ? -7.294 -6.219 -3.964 1.00 94.44 132 ILE A O 1
ATOM 1113 N N . GLU A 1 133 ? -7.443 -6.588 -6.159 1.00 97.00 133 GLU A N 1
ATOM 1114 C CA . GLU A 1 133 ? -7.194 -5.185 -6.514 1.00 97.00 133 GLU A CA 1
ATOM 1115 C C . GLU A 1 133 ? -8.310 -4.257 -6.003 1.00 97.00 133 GLU A C 1
ATOM 1117 O O . GLU A 1 133 ? -8.067 -3.107 -5.638 1.00 97.00 133 GLU A O 1
ATOM 1122 N N . ARG A 1 134 ? -9.550 -4.761 -5.917 1.00 97.88 134 ARG A N 1
ATOM 1123 C CA . ARG A 1 134 ? -10.670 -4.028 -5.309 1.00 97.88 134 ARG A CA 1
ATOM 1124 C C . ARG A 1 134 ? -10.539 -3.954 -3.790 1.00 97.88 134 ARG A C 1
ATOM 1126 O O . ARG A 1 134 ? -10.772 -2.881 -3.238 1.00 97.88 134 ARG A O 1
ATOM 1133 N N . ALA A 1 135 ? -10.131 -5.045 -3.140 1.00 96.56 135 ALA A N 1
ATOM 1134 C CA . ALA A 1 135 ? -9.850 -5.074 -1.701 1.00 96.56 135 ALA A CA 1
ATOM 1135 C C . ALA A 1 135 ? -8.671 -4.144 -1.323 1.00 96.56 135 ALA A C 1
ATOM 1137 O O . ALA A 1 135 ? -8.713 -3.419 -0.328 1.00 96.56 135 ALA A O 1
ATOM 1138 N N . ASP A 1 136 ? -7.649 -4.077 -2.174 1.00 97.94 136 ASP A N 1
ATOM 1139 C CA . ASP A 1 136 ? -6.540 -3.130 -2.058 1.00 97.94 136 ASP A CA 1
ATOM 1140 C C . ASP A 1 136 ? -6.955 -1.683 -2.326 1.00 97.94 136 ASP A C 1
ATOM 1142 O O . ASP A 1 136 ? -6.463 -0.766 -1.679 1.00 97.94 136 ASP A O 1
ATOM 1146 N N . ALA A 1 137 ? -7.865 -1.438 -3.266 1.00 98.44 137 ALA A N 1
ATOM 1147 C CA . ALA A 1 137 ? -8.351 -0.087 -3.506 1.00 98.44 137 ALA A CA 1
ATOM 1148 C C . ALA A 1 137 ? -9.205 0.413 -2.330 1.00 98.44 137 ALA A C 1
ATOM 1150 O O . ALA A 1 137 ? -8.973 1.518 -1.837 1.00 98.44 137 ALA A O 1
ATOM 1151 N N . ILE A 1 138 ? -10.174 -0.386 -1.860 1.00 98.50 138 ILE A N 1
ATOM 1152 C CA . ILE A 1 138 ? -11.134 0.049 -0.833 1.00 98.50 138 ILE A CA 1
ATOM 1153 C C . ILE A 1 138 ? -10.444 0.427 0.481 1.00 98.50 138 ILE A C 1
ATOM 1155 O O . ILE A 1 138 ? -10.822 1.440 1.068 1.00 98.50 138 ILE A O 1
ATOM 1159 N N . ARG A 1 139 ? -9.380 -0.283 0.895 1.00 98.50 139 ARG A N 1
ATOM 1160 C CA . ARG A 1 139 ? -8.620 0.056 2.114 1.00 98.50 139 ARG A CA 1
ATOM 1161 C C . ARG A 1 139 ? -8.050 1.477 2.095 1.00 98.50 139 ARG A C 1
ATOM 1163 O O . ARG A 1 139 ? -8.008 2.128 3.132 1.00 98.50 139 ARG A O 1
ATOM 1170 N N . TYR A 1 140 ? -7.689 2.013 0.928 1.00 98.81 140 TYR A N 1
ATOM 1171 C CA . TYR A 1 140 ? -7.251 3.408 0.817 1.00 98.81 140 TYR A CA 1
ATOM 1172 C C . TYR A 1 140 ? -8.420 4.391 0.898 1.00 98.81 140 TYR A C 1
ATOM 1174 O O . TYR A 1 140 ? -8.294 5.450 1.512 1.00 98.81 140 TYR A O 1
ATOM 1182 N N . PHE A 1 141 ? -9.561 4.063 0.284 1.00 98.88 141 PHE A N 1
ATOM 1183 C CA . PHE A 1 141 ? -10.727 4.947 0.292 1.00 98.88 141 PHE A CA 1
ATOM 1184 C C . PHE A 1 141 ? -11.321 5.088 1.694 1.00 98.88 141 PHE A C 1
ATOM 1186 O O . PHE A 1 141 ? -11.636 6.205 2.098 1.00 98.88 141 PHE A O 1
ATOM 1193 N N . VAL A 1 142 ? -11.422 3.993 2.453 1.00 98.81 142 VAL A N 1
ATOM 1194 C CA . VAL A 1 142 ? -11.962 4.038 3.822 1.00 98.81 142 VAL A CA 1
ATOM 1195 C C . VAL A 1 142 ? -11.050 4.841 4.751 1.00 98.81 142 VAL A C 1
ATOM 1197 O O . VAL A 1 142 ? -11.555 5.673 5.497 1.00 98.81 142 VAL A O 1
ATOM 1200 N N . LEU A 1 143 ? -9.724 4.719 4.609 1.00 98.88 143 LEU A N 1
ATOM 1201 C CA . LEU A 1 143 ? -8.758 5.535 5.356 1.00 98.88 143 LEU A CA 1
ATOM 1202 C C . LEU A 1 143 ? -8.844 7.026 5.002 1.00 98.88 143 LEU A C 1
ATOM 1204 O O . LEU A 1 143 ? -8.754 7.883 5.878 1.00 98.88 143 LEU A O 1
ATOM 1208 N N . VAL A 1 144 ? -9.055 7.375 3.728 1.00 98.81 144 VAL A N 1
ATOM 1209 C CA . VAL A 1 144 ? -9.261 8.781 3.341 1.00 98.81 144 VAL A CA 1
ATOM 1210 C C . VAL A 1 144 ? -10.580 9.329 3.880 1.00 98.81 144 VAL A C 1
ATOM 1212 O O . VAL A 1 144 ? -10.620 10.497 4.270 1.00 98.81 144 VAL A O 1
ATOM 1215 N N . HIS A 1 145 ? -11.642 8.526 3.873 1.00 98.81 145 HIS A N 1
ATOM 1216 C CA . HIS A 1 145 ? -12.984 8.965 4.243 1.00 98.81 145 HIS A CA 1
ATOM 1217 C C . HIS A 1 145 ? -13.174 9.049 5.761 1.00 98.81 145 HIS A C 1
ATOM 1219 O O . HIS A 1 145 ? -13.544 10.099 6.279 1.00 98.81 145 HIS A O 1
ATOM 1225 N N . TYR A 1 146 ? -12.900 7.951 6.465 1.00 98.81 146 TYR A N 1
ATOM 1226 C CA . TYR A 1 146 ? -13.157 7.791 7.897 1.00 98.81 146 TYR A CA 1
ATOM 1227 C C . TYR A 1 146 ? -11.907 7.982 8.758 1.00 98.81 146 TYR A C 1
ATOM 1229 O O . TYR A 1 146 ? -12.027 8.215 9.959 1.00 98.81 146 TYR A O 1
ATOM 1237 N N . GLY A 1 147 ? -10.709 7.907 8.170 1.00 98.75 147 GLY A N 1
ATOM 1238 C CA . GLY A 1 147 ? -9.485 7.698 8.938 1.00 98.75 147 GLY A CA 1
ATOM 1239 C C . GLY A 1 147 ? -9.430 6.268 9.473 1.00 98.75 147 GLY A C 1
ATOM 1240 O O . GLY A 1 147 ? -9.908 5.345 8.823 1.00 98.75 147 GLY A O 1
ATOM 1241 N N . GLY A 1 148 ? -8.863 6.084 10.661 1.00 98.81 148 GLY A N 1
ATOM 1242 C CA . GLY A 1 148 ? -8.840 4.792 11.339 1.00 98.81 148 GLY A CA 1
ATOM 1243 C C . GLY A 1 148 ? -7.613 3.949 11.021 1.00 98.81 148 GLY A C 1
ATOM 1244 O O . GLY A 1 148 ? -6.594 4.449 10.537 1.00 98.81 148 GLY A O 1
ATOM 1245 N N . VAL A 1 149 ? -7.715 2.661 11.338 1.00 98.88 149 VAL A N 1
ATOM 1246 C CA . VAL A 1 149 ? -6.683 1.647 11.136 1.00 98.88 149 VAL A CA 1
ATOM 1247 C C . VAL A 1 149 ? -7.251 0.536 10.266 1.00 98.88 149 VAL A C 1
ATOM 1249 O O . VAL A 1 149 ? -8.230 -0.113 10.624 1.00 98.88 149 VAL A O 1
ATOM 1252 N N . TYR A 1 150 ? -6.624 0.309 9.122 1.00 98.88 150 TYR A N 1
ATOM 1253 C CA . TYR A 1 150 ? -6.887 -0.840 8.274 1.00 98.88 150 TYR A CA 1
ATOM 1254 C C . TYR A 1 150 ? -5.955 -1.999 8.644 1.00 98.88 150 TYR A C 1
ATOM 1256 O O . TYR A 1 150 ? -4.759 -1.777 8.848 1.00 98.88 150 TYR A O 1
ATOM 1264 N N . ILE A 1 151 ? -6.503 -3.216 8.714 1.00 98.44 151 ILE A N 1
ATOM 1265 C CA . ILE A 1 151 ? -5.785 -4.445 9.073 1.00 98.44 151 ILE A CA 1
ATOM 1266 C C . ILE A 1 151 ? -6.300 -5.592 8.190 1.00 98.44 151 ILE A C 1
ATOM 1268 O O . ILE A 1 151 ? -7.500 -5.879 8.195 1.00 98.44 151 ILE A O 1
ATOM 1272 N N . ASP A 1 152 ? -5.425 -6.271 7.450 1.00 97.44 152 ASP A N 1
ATOM 1273 C CA . ASP A 1 152 ? -5.798 -7.501 6.743 1.00 97.44 152 ASP A CA 1
ATOM 1274 C C . ASP A 1 152 ? -6.216 -8.611 7.734 1.00 97.44 152 ASP A C 1
ATOM 1276 O O . ASP A 1 152 ? -5.853 -8.617 8.910 1.00 97.44 152 ASP A O 1
ATOM 1280 N N . LEU A 1 153 ? -7.050 -9.554 7.284 1.00 95.88 153 LEU A N 1
ATOM 1281 C CA . LEU A 1 153 ? -7.612 -10.596 8.160 1.00 95.88 153 LEU A CA 1
ATOM 1282 C C . LEU A 1 153 ? -6.581 -11.621 8.653 1.00 95.88 153 LEU A C 1
ATOM 1284 O O . LEU A 1 153 ? -6.825 -12.308 9.645 1.00 95.88 153 LEU A O 1
ATOM 1288 N N . ASP A 1 154 ? -5.441 -11.722 7.977 1.00 93.88 154 ASP A N 1
ATOM 1289 C CA . ASP A 1 154 ? -4.303 -12.540 8.383 1.00 93.88 154 ASP A CA 1
ATOM 1290 C C . ASP A 1 154 ? -3.397 -11.847 9.421 1.00 93.88 154 ASP A C 1
ATOM 1292 O O . ASP A 1 154 ? -2.512 -12.504 9.970 1.00 93.88 154 ASP A O 1
ATOM 1296 N N . ASP A 1 155 ? -3.655 -10.589 9.794 1.00 95.56 155 ASP A N 1
ATOM 1297 C CA . ASP A 1 155 ? -2.973 -9.875 10.880 1.00 95.56 155 ASP A CA 1
ATOM 1298 C C . ASP A 1 155 ? -3.885 -9.757 12.125 1.00 95.56 155 ASP A C 1
ATOM 1300 O O . ASP A 1 155 ? -4.654 -8.812 12.299 1.00 95.56 155 ASP A O 1
ATOM 1304 N N . GLY A 1 156 ? -3.797 -10.720 13.050 1.00 95.44 156 GLY A N 1
ATOM 1305 C CA . GLY A 1 156 ? -4.570 -10.692 14.299 1.00 95.44 156 GLY A CA 1
ATOM 1306 C C . GLY A 1 156 ? -3.954 -9.769 15.354 1.00 95.44 156 GLY A C 1
ATOM 1307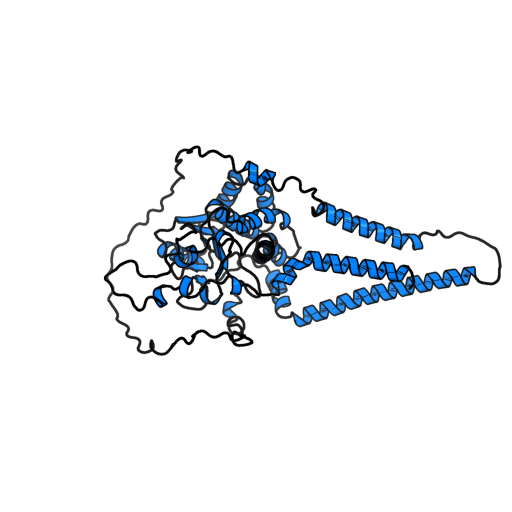 O O . GLY A 1 156 ? -2.754 -9.842 15.609 1.00 95.44 156 GLY A O 1
ATOM 1308 N N . CYS A 1 157 ? -4.748 -8.938 16.031 1.00 97.19 157 CYS A N 1
ATOM 1309 C CA . CYS A 1 157 ? -4.225 -8.005 17.034 1.00 97.19 157 CYS A CA 1
ATOM 1310 C C . CYS A 1 157 ? -3.697 -8.750 18.262 1.00 97.19 157 CYS A C 1
ATOM 1312 O O . CYS A 1 157 ? -4.381 -9.580 18.851 1.00 97.19 157 CYS A O 1
ATOM 1314 N N . ASN A 1 158 ? -2.489 -8.428 18.706 1.00 95.69 158 ASN A N 1
ATOM 1315 C CA . ASN A 1 158 ? -1.877 -9.043 19.879 1.00 95.69 158 ASN A CA 1
ATOM 1316 C C . ASN A 1 158 ? -1.869 -8.117 21.111 1.00 95.69 158 ASN A C 1
ATOM 1318 O O . ASN A 1 158 ? -1.808 -8.608 22.239 1.00 95.69 158 ASN A O 1
ATOM 1322 N N . ARG A 1 159 ? -2.014 -6.802 20.899 1.00 94.69 159 ARG A N 1
ATOM 1323 C CA . ARG A 1 159 ? -2.091 -5.744 21.924 1.00 94.69 159 ARG A CA 1
ATOM 1324 C C . ARG A 1 159 ? -2.886 -4.535 21.411 1.00 94.69 159 ARG A C 1
ATOM 1326 O O . ARG A 1 159 ? -3.266 -4.495 20.243 1.00 94.69 159 ARG A O 1
ATOM 1333 N N . ARG A 1 160 ? -3.093 -3.550 22.292 1.00 96.19 160 ARG A N 1
ATOM 1334 C CA . ARG A 1 160 ? -3.724 -2.254 21.992 1.00 96.19 160 ARG A CA 1
ATOM 1335 C C . ARG A 1 160 ? -2.985 -1.497 20.882 1.00 96.19 160 ARG A C 1
ATOM 1337 O O . ARG A 1 160 ? -1.758 -1.389 20.935 1.00 96.19 160 ARG A O 1
ATOM 1344 N N . LEU A 1 161 ? -3.736 -0.924 19.941 1.00 97.50 161 LEU A N 1
ATOM 1345 C CA . LEU A 1 161 ? -3.239 -0.112 18.818 1.00 97.50 161 LEU A CA 1
ATOM 1346 C C . LEU A 1 161 ? -3.000 1.362 19.186 1.00 97.50 161 LEU A C 1
ATOM 1348 O O . LEU A 1 161 ? -2.382 2.086 18.414 1.00 97.50 161 LEU A O 1
ATOM 1352 N N . ASP A 1 162 ? -3.429 1.802 20.372 1.00 96.50 162 ASP A N 1
ATOM 1353 C CA . ASP A 1 162 ? -3.368 3.190 20.855 1.00 96.50 162 ASP A CA 1
ATOM 1354 C C . ASP A 1 162 ? -2.032 3.909 20.638 1.00 96.50 162 ASP A C 1
ATOM 1356 O O . ASP A 1 162 ? -2.067 5.072 20.229 1.00 96.50 162 ASP A O 1
ATOM 1360 N N . PRO A 1 163 ? -0.862 3.272 20.849 1.00 95.31 163 PRO A N 1
ATOM 1361 C CA . PRO A 1 163 ? 0.411 3.946 20.611 1.00 95.31 163 PRO A CA 1
ATOM 1362 C C . PRO A 1 163 ? 0.609 4.363 19.145 1.00 95.31 163 PRO A C 1
ATOM 1364 O O . PRO A 1 163 ? 1.223 5.396 18.874 1.00 95.31 163 PRO A O 1
ATOM 1367 N N . LEU A 1 164 ? 0.035 3.614 18.195 1.00 96.81 164 LEU A N 1
ATOM 1368 C CA . LEU A 1 164 ? 0.103 3.912 16.760 1.00 96.81 164 LEU A CA 1
ATOM 1369 C C . LEU A 1 164 ? -0.774 5.108 16.368 1.00 96.81 164 LEU A C 1
ATOM 1371 O O . LEU A 1 164 ? -0.497 5.766 15.367 1.00 96.81 164 LEU A O 1
ATOM 1375 N N . LEU A 1 165 ? -1.802 5.426 17.164 1.00 97.62 165 LEU A N 1
ATOM 1376 C CA . LEU A 1 165 ? -2.738 6.517 16.873 1.00 97.62 165 LEU A CA 1
ATOM 1377 C C . LEU A 1 165 ? -2.141 7.910 17.112 1.00 97.62 165 LEU A C 1
ATOM 1379 O O . LEU A 1 165 ? -2.779 8.909 16.793 1.00 97.62 165 LEU A O 1
ATOM 1383 N N . THR A 1 166 ? -0.936 7.994 17.678 1.00 95.38 166 THR A N 1
ATOM 1384 C CA . THR A 1 166 ? -0.245 9.257 17.996 1.00 95.38 166 THR A CA 1
ATOM 1385 C C . THR A 1 166 ? 0.429 9.916 16.787 1.00 95.38 166 THR A C 1
ATOM 1387 O O . THR A 1 166 ? 0.915 11.042 16.893 1.00 95.38 166 THR A O 1
ATOM 1390 N N . ALA A 1 167 ? 0.468 9.231 15.641 1.00 95.44 167 ALA A N 1
ATOM 1391 C CA . ALA A 1 167 ? 0.959 9.756 14.370 1.00 95.44 167 ALA A CA 1
ATOM 1392 C C . ALA A 1 167 ? -0.214 10.136 13.451 1.00 95.44 167 ALA A C 1
ATOM 1394 O O . ALA A 1 167 ? -1.263 9.504 13.530 1.00 95.44 167 ALA A O 1
ATOM 1395 N N . PRO A 1 168 ? -0.068 11.117 12.545 1.00 96.69 168 PRO A N 1
ATOM 1396 C CA . PRO A 1 168 ? -1.140 11.483 11.615 1.00 96.69 168 PRO A CA 1
ATOM 1397 C C . PRO A 1 168 ? -1.379 10.405 10.546 1.00 96.69 168 PRO A C 1
ATOM 1399 O O . PRO A 1 168 ? -2.495 10.260 10.050 1.00 96.69 168 PRO A O 1
ATOM 1402 N N . ALA A 1 169 ? -0.349 9.629 10.207 1.00 98.25 169 ALA A N 1
ATOM 1403 C CA . ALA A 1 169 ? -0.454 8.421 9.408 1.00 98.25 169 ALA A CA 1
ATOM 1404 C C . ALA A 1 169 ? 0.676 7.444 9.735 1.00 98.25 169 ALA A C 1
ATOM 1406 O O . ALA A 1 169 ? 1.774 7.848 10.128 1.00 98.25 169 ALA A O 1
ATOM 1407 N N . PHE A 1 170 ? 0.423 6.159 9.508 1.00 98.56 170 PHE A N 1
ATOM 1408 C CA . PHE A 1 170 ? 1.446 5.128 9.531 1.00 98.56 170 PHE A CA 1
ATOM 1409 C C . PHE A 1 170 ? 1.202 4.036 8.492 1.00 98.56 170 PHE A C 1
ATOM 1411 O O . PHE A 1 170 ? 0.071 3.774 8.079 1.00 98.56 170 PHE A O 1
ATOM 1418 N N . VAL A 1 171 ? 2.285 3.362 8.115 1.00 98.25 171 VAL A N 1
ATOM 1419 C CA . VAL A 1 171 ? 2.272 2.137 7.309 1.00 98.25 171 VAL A CA 1
ATOM 1420 C C . VAL A 1 171 ? 3.307 1.149 7.843 1.00 98.25 171 VAL A C 1
ATOM 1422 O O . VAL A 1 171 ? 4.265 1.518 8.528 1.00 98.25 171 VAL A O 1
ATOM 1425 N N . ARG A 1 172 ? 3.135 -0.129 7.525 1.00 95.38 172 ARG A N 1
ATOM 1426 C CA . ARG A 1 172 ? 4.085 -1.189 7.872 1.00 95.38 172 ARG A CA 1
ATOM 1427 C C . ARG A 1 172 ? 5.235 -1.274 6.863 1.00 95.38 172 ARG A C 1
ATOM 1429 O O . ARG A 1 172 ? 5.015 -1.179 5.660 1.00 95.38 172 ARG A O 1
ATOM 1436 N N . LYS A 1 173 ? 6.463 -1.530 7.330 1.00 95.06 173 LYS A N 1
ATOM 1437 C CA . LYS A 1 173 ? 7.586 -1.923 6.459 1.00 95.06 173 LYS A CA 1
ATOM 1438 C C . LYS A 1 173 ? 7.378 -3.328 5.888 1.00 95.06 173 LYS A C 1
ATOM 1440 O O . LYS A 1 173 ? 7.020 -4.245 6.631 1.00 95.06 173 LYS A O 1
ATOM 1445 N N . THR A 1 174 ? 7.697 -3.514 4.609 1.00 89.50 174 THR A N 1
ATOM 1446 C CA . THR A 1 174 ? 7.714 -4.834 3.959 1.00 89.50 174 THR A CA 1
ATOM 1447 C C . THR A 1 174 ? 9.127 -5.281 3.579 1.00 89.50 174 THR A C 1
ATOM 1449 O O . THR A 1 174 ? 10.067 -4.485 3.573 1.00 89.50 174 THR A O 1
ATOM 1452 N N . SER A 1 175 ? 9.267 -6.570 3.277 1.00 81.25 175 SER A N 1
ATOM 1453 C CA . SER A 1 175 ? 10.507 -7.215 2.842 1.00 81.25 175 SER A CA 1
ATOM 1454 C C . SER A 1 175 ? 10.373 -7.644 1.374 1.00 81.25 175 SER A C 1
ATOM 1456 O O . SER A 1 175 ? 9.301 -8.114 0.983 1.00 81.25 175 SER A O 1
ATOM 1458 N N . PRO A 1 176 ? 11.409 -7.482 0.526 1.00 80.19 176 PRO A N 1
ATOM 1459 C CA . PRO A 1 176 ? 12.763 -7.018 0.853 1.00 80.19 176 PRO A CA 1
ATOM 1460 C C . PRO A 1 176 ? 12.908 -5.492 0.981 1.00 80.19 176 PRO A C 1
ATOM 1462 O O . PRO A 1 176 ? 13.886 -5.024 1.555 1.00 80.19 176 PRO A O 1
ATOM 1465 N N . THR A 1 177 ? 11.980 -4.697 0.441 1.00 87.38 177 THR A N 1
ATOM 1466 C CA . THR A 1 177 ? 12.035 -3.230 0.543 1.00 87.38 177 THR A CA 1
ATOM 1467 C C . THR A 1 177 ? 10.658 -2.583 0.414 1.00 87.38 177 THR A C 1
ATOM 1469 O O . THR A 1 177 ? 9.761 -3.139 -0.219 1.00 87.38 177 THR A O 1
ATOM 1472 N N . GLY A 1 178 ? 10.525 -1.372 0.957 1.00 93.31 178 GLY A N 1
ATOM 1473 C CA . GLY A 1 178 ? 9.340 -0.531 0.846 1.00 93.31 178 GLY A CA 1
ATOM 1474 C C . GLY A 1 178 ? 8.374 -0.692 2.015 1.00 93.31 178 GLY A C 1
ATOM 1475 O O . GLY A 1 178 ? 8.751 -1.047 3.134 1.00 93.31 178 GLY A O 1
ATOM 1476 N N . VAL A 1 179 ? 7.108 -0.404 1.738 1.00 96.31 179 VAL A N 1
ATOM 1477 C CA . VAL A 1 179 ? 6.006 -0.453 2.699 1.00 96.31 179 VAL A CA 1
ATOM 1478 C C . VAL A 1 179 ? 4.903 -1.376 2.189 1.00 96.31 179 VAL A C 1
ATOM 1480 O O . VAL A 1 179 ? 4.759 -1.594 0.987 1.00 96.31 179 VAL A O 1
ATOM 1483 N N . SER A 1 180 ? 4.145 -1.951 3.113 1.00 95.56 180 SER A N 1
ATOM 1484 C CA . SER A 1 180 ? 3.004 -2.814 2.818 1.00 95.56 180 SER A CA 1
ATOM 1485 C C . SER A 1 180 ? 1.696 -2.036 2.918 1.00 95.56 180 SER A C 1
ATOM 1487 O O . SER A 1 180 ? 1.641 -0.965 3.527 1.00 95.56 180 SER A O 1
ATOM 1489 N N . ASN A 1 181 ? 0.643 -2.591 2.328 1.00 97.06 181 ASN A N 1
ATOM 1490 C CA . ASN A 1 181 ? -0.725 -2.102 2.461 1.00 97.06 181 ASN A CA 1
ATOM 1491 C C . ASN A 1 181 ? -1.596 -3.000 3.361 1.00 97.06 181 ASN A C 1
ATOM 1493 O O . ASN A 1 181 ? -2.802 -2.778 3.421 1.00 97.06 181 ASN A O 1
ATOM 1497 N N . ASP A 1 182 ? -1.013 -3.990 4.041 1.00 95.69 182 ASP A N 1
ATOM 1498 C CA . ASP A 1 182 ? -1.699 -4.947 4.930 1.00 95.69 182 ASP A CA 1
ATOM 1499 C C . ASP A 1 182 ? -2.131 -4.331 6.273 1.00 95.69 182 ASP A C 1
ATOM 1501 O O . ASP A 1 182 ? -3.234 -4.582 6.748 1.00 95.69 182 ASP A O 1
ATOM 1505 N N . VAL A 1 183 ? -1.306 -3.448 6.840 1.00 98.12 183 VAL A N 1
ATOM 1506 C CA . VAL A 1 183 ? -1.587 -2.698 8.067 1.00 98.12 183 VAL A CA 1
ATOM 1507 C C . VAL A 1 183 ? -1.207 -1.234 7.882 1.00 98.12 183 VAL A C 1
ATOM 1509 O O . VAL A 1 183 ? -0.042 -0.885 7.658 1.00 98.12 183 VAL A O 1
ATOM 1512 N N . MET A 1 184 ? -2.199 -0.357 8.002 1.00 98.75 184 MET A N 1
ATOM 1513 C CA . MET A 1 184 ? -2.057 1.079 7.770 1.00 98.75 184 MET A CA 1
ATOM 1514 C C . MET A 1 184 ? -2.996 1.861 8.678 1.00 98.75 184 MET A C 1
ATOM 1516 O O . MET A 1 184 ? -4.054 1.364 9.048 1.00 98.75 184 MET A O 1
ATOM 1520 N N . GLY A 1 185 ? -2.670 3.112 8.976 1.00 98.75 185 GLY A N 1
ATOM 1521 C CA . GLY A 1 185 ? -3.603 4.000 9.658 1.00 98.75 185 GLY A CA 1
ATOM 1522 C C . GLY A 1 185 ? -3.407 5.450 9.267 1.00 98.75 185 GLY A C 1
ATOM 1523 O O . GLY A 1 185 ? -2.311 5.855 8.877 1.00 98.75 185 GLY A O 1
ATOM 1524 N N . SER A 1 186 ? -4.472 6.241 9.360 1.00 98.62 186 SER A N 1
ATOM 1525 C CA . SER A 1 186 ? -4.392 7.680 9.124 1.00 98.62 186 SER A CA 1
ATOM 1526 C C . SER A 1 186 ? -5.537 8.467 9.729 1.00 98.62 186 SER A C 1
ATOM 1528 O O . SER A 1 186 ? -6.640 7.965 9.932 1.00 98.62 186 SER A O 1
ATOM 1530 N N . VAL A 1 187 ? -5.295 9.758 9.926 1.00 98.69 187 VAL A N 1
ATOM 1531 C CA . VAL A 1 187 ? -6.368 10.747 9.999 1.00 98.69 187 VAL A CA 1
ATOM 1532 C C . VAL A 1 187 ? -7.141 10.780 8.671 1.00 98.69 187 VAL A C 1
ATOM 1534 O O . VAL A 1 187 ? -6.560 10.486 7.614 1.00 98.69 187 VAL A O 1
ATOM 1537 N N . PRO A 1 188 ? -8.429 11.165 8.681 1.00 98.62 188 PRO A N 1
ATOM 1538 C CA . PRO A 1 188 ? -9.171 11.394 7.450 1.00 98.62 188 PRO A CA 1
ATOM 1539 C C . PRO A 1 188 ? -8.426 12.372 6.538 1.00 98.62 188 PRO A C 1
ATOM 1541 O O . PRO A 1 188 ? -7.864 13.370 6.991 1.00 98.62 188 PRO A O 1
ATOM 1544 N N . ARG A 1 189 ? -8.447 12.099 5.231 1.00 97.75 189 ARG A N 1
ATOM 1545 C CA . ARG A 1 189 ? -7.871 12.961 4.184 1.00 97.75 189 ARG A CA 1
ATOM 1546 C C . ARG A 1 189 ? -6.374 13.270 4.339 1.00 97.75 189 ARG A C 1
ATOM 1548 O O . ARG A 1 189 ? -5.913 14.285 3.815 1.00 97.75 189 ARG A O 1
ATOM 1555 N N . HIS A 1 190 ? -5.601 12.399 4.991 1.00 97.62 190 HIS A N 1
ATOM 1556 C CA . HIS A 1 190 ? -4.150 12.570 5.069 1.00 97.62 190 HIS A CA 1
ATOM 1557 C C . HIS A 1 190 ? -3.523 12.715 3.655 1.00 97.62 190 HIS A C 1
ATOM 1559 O O . HIS A 1 190 ? -3.845 11.911 2.768 1.00 97.62 190 HIS A O 1
ATOM 1565 N N . PRO A 1 191 ? -2.616 13.689 3.406 1.00 96.56 191 PRO A N 1
ATOM 1566 C CA . PRO A 1 191 ? -2.134 14.007 2.053 1.00 96.56 191 PRO A CA 1
ATOM 1567 C C . PRO A 1 191 ? -1.486 12.833 1.312 1.00 96.56 191 PRO A C 1
ATOM 1569 O O . PRO A 1 191 ? -1.668 12.686 0.101 1.00 96.56 191 PRO A O 1
ATOM 1572 N N . PHE A 1 192 ? -0.787 11.954 2.035 1.00 97.44 192 PHE A N 1
ATOM 1573 C CA . PHE A 1 192 ? -0.242 10.718 1.470 1.00 97.44 192 PHE A CA 1
ATOM 1574 C C . PHE A 1 192 ? -1.339 9.835 0.856 1.00 97.44 192 PHE A C 1
ATOM 1576 O O . PHE A 1 192 ? -1.250 9.481 -0.318 1.00 97.44 192 PHE A O 1
ATOM 1583 N N . PHE A 1 193 ? -2.407 9.536 1.601 1.00 98.44 193 PHE A N 1
ATOM 1584 C CA . PHE A 1 193 ? -3.484 8.672 1.117 1.00 98.44 193 PHE A CA 1
ATOM 1585 C C . PHE A 1 193 ? -4.331 9.349 0.030 1.00 98.44 193 PHE A C 1
ATOM 1587 O O . PHE A 1 193 ? -4.776 8.681 -0.901 1.00 98.44 193 PHE A O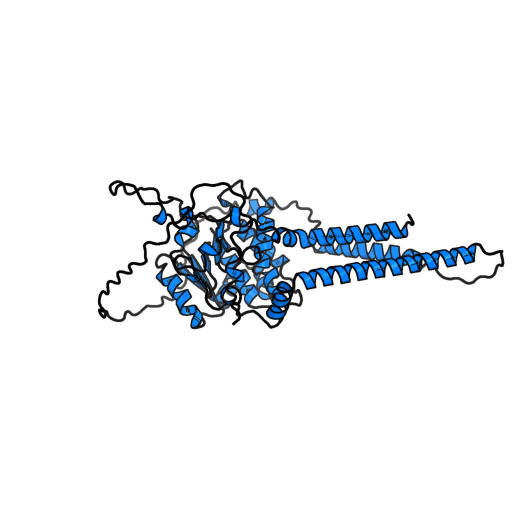 1
ATOM 1594 N N . LEU A 1 194 ? -4.460 10.681 0.041 1.00 97.75 194 LEU A N 1
ATOM 1595 C CA . LEU A 1 194 ? -5.028 11.417 -1.097 1.00 97.75 194 LEU A CA 1
ATOM 1596 C C . LEU A 1 194 ? -4.194 11.229 -2.373 1.00 97.75 194 LEU A C 1
ATOM 1598 O O . LEU A 1 194 ? -4.745 10.988 -3.449 1.00 97.75 194 LEU A O 1
ATOM 1602 N N . LYS A 1 195 ? -2.860 11.296 -2.268 1.00 97.31 195 LYS A N 1
ATOM 1603 C CA . LYS A 1 195 ? -1.966 11.015 -3.399 1.00 97.31 195 LYS A CA 1
ATOM 1604 C C . LYS A 1 195 ? -2.087 9.561 -3.866 1.00 97.31 195 LYS A C 1
ATOM 1606 O O . LYS A 1 195 ? -2.061 9.331 -5.077 1.00 97.31 195 LYS A O 1
ATOM 1611 N N . VAL A 1 196 ? -2.250 8.607 -2.945 1.00 98.31 196 VAL A N 1
ATOM 1612 C CA . VAL A 1 196 ? -2.525 7.195 -3.263 1.00 98.31 196 VAL A CA 1
ATOM 1613 C C . VAL A 1 196 ? -3.799 7.082 -4.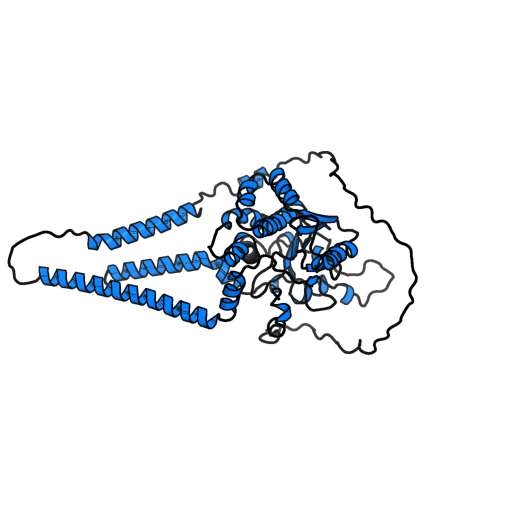104 1.00 98.31 196 VAL A C 1
ATOM 1615 O O . VAL A 1 196 ? -3.722 6.603 -5.235 1.00 98.31 196 VAL A O 1
ATOM 1618 N N . LEU A 1 197 ? -4.935 7.617 -3.638 1.00 98.12 197 LEU A N 1
ATOM 1619 C CA . LEU A 1 197 ? -6.206 7.550 -4.374 1.00 98.12 197 LEU A CA 1
ATOM 1620 C C . LEU A 1 197 ? -6.121 8.152 -5.777 1.00 98.12 197 LEU A C 1
ATOM 1622 O O . LEU A 1 197 ? -6.530 7.525 -6.755 1.00 98.12 197 LEU A O 1
ATOM 1626 N N . ASN A 1 198 ? -5.531 9.343 -5.888 1.00 96.94 198 ASN A N 1
ATOM 1627 C CA . ASN A 1 198 ? -5.390 10.043 -7.165 1.00 96.94 198 ASN A CA 1
ATOM 1628 C C . ASN A 1 198 ? -4.462 9.312 -8.149 1.00 96.94 198 ASN A C 1
ATOM 1630 O O . ASN A 1 198 ? -4.500 9.579 -9.351 1.00 96.94 198 ASN A O 1
ATOM 1634 N N . SER A 1 199 ? -3.636 8.383 -7.661 1.00 97.62 199 SER A N 1
ATOM 1635 C CA . SER A 1 199 ? -2.711 7.611 -8.490 1.00 97.62 199 SER A CA 1
ATOM 1636 C C . SER A 1 199 ? -3.311 6.294 -8.990 1.00 97.62 199 SER A C 1
ATOM 1638 O O . SER A 1 199 ? -2.922 5.850 -10.067 1.00 97.62 199 SER A O 1
ATOM 1640 N N . LEU A 1 200 ? -4.279 5.693 -8.286 1.00 97.88 200 LEU A N 1
ATOM 1641 C CA . LEU A 1 200 ? -4.816 4.352 -8.586 1.00 97.88 200 LEU A CA 1
ATOM 1642 C C . LEU A 1 200 ? -5.186 4.158 -10.067 1.00 97.88 200 LEU A C 1
ATOM 1644 O O . LEU A 1 200 ? -4.728 3.219 -10.715 1.00 97.88 200 LEU A O 1
ATOM 1648 N N . LYS A 1 201 ? -5.941 5.099 -10.652 1.00 96.31 201 LYS A N 1
ATOM 1649 C CA . LYS A 1 201 ? -6.376 5.010 -12.058 1.00 96.31 201 LYS A CA 1
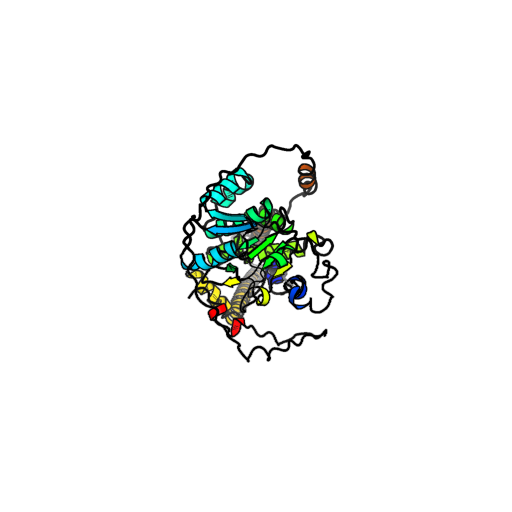ATOM 1650 C C . LYS A 1 201 ? -5.203 4.932 -13.044 1.00 96.31 201 LYS A C 1
ATOM 1652 O O . LYS A 1 201 ? -5.292 4.220 -14.038 1.00 96.31 201 LYS A O 1
ATOM 1657 N N . LYS A 1 202 ? -4.098 5.636 -12.774 1.00 94.94 202 LYS A N 1
ATOM 1658 C CA . LYS A 1 202 ? -2.890 5.635 -13.622 1.00 94.94 202 LYS A CA 1
ATOM 1659 C C . LYS A 1 202 ? -2.147 4.293 -13.576 1.00 94.94 202 LYS A C 1
ATOM 1661 O O . LYS A 1 202 ? -1.476 3.934 -14.549 1.00 94.94 202 LYS A O 1
ATOM 1666 N N . TYR A 1 203 ? -2.248 3.586 -12.452 1.00 94.69 203 TYR A N 1
ATOM 1667 C CA . TYR A 1 203 ? -1.549 2.328 -12.191 1.00 94.69 203 TYR A CA 1
ATOM 1668 C C . TYR A 1 203 ? -2.382 1.080 -12.504 1.00 94.69 203 TYR A C 1
ATOM 1670 O O . TYR A 1 203 ? -1.827 -0.014 -12.508 1.00 94.69 203 TYR A O 1
ATOM 1678 N N . ASN A 1 204 ? -3.659 1.223 -12.876 1.00 94.00 204 ASN A N 1
ATOM 1679 C CA . ASN A 1 204 ? -4.477 0.130 -13.405 1.00 94.00 204 ASN A CA 1
ATOM 1680 C C . ASN A 1 204 ? -3.974 -0.333 -14.792 1.00 94.00 204 ASN A C 1
ATOM 1682 O O . ASN A 1 204 ? -4.501 0.053 -15.838 1.00 94.00 204 ASN A O 1
ATOM 1686 N N . ARG A 1 205 ? -2.890 -1.116 -14.799 1.00 90.00 205 ARG A N 1
ATOM 1687 C CA . ARG A 1 205 ? -2.208 -1.652 -15.982 1.00 90.00 205 ARG A CA 1
ATOM 1688 C C . ARG A 1 205 ? -2.119 -3.164 -15.875 1.00 90.00 205 ARG A C 1
ATOM 1690 O O . ARG A 1 205 ? -1.730 -3.689 -14.841 1.00 90.00 205 ARG A O 1
ATOM 1697 N N . ASN A 1 206 ? -2.395 -3.862 -16.970 1.00 87.69 206 ASN A N 1
ATOM 1698 C CA . ASN A 1 206 ? -2.221 -5.308 -17.044 1.00 87.69 206 ASN A CA 1
ATOM 1699 C C . ASN A 1 206 ? -0.809 -5.641 -17.550 1.00 87.69 206 ASN A C 1
ATOM 1701 O O . ASN A 1 206 ? -0.490 -5.369 -18.706 1.00 87.69 206 ASN A O 1
ATOM 1705 N N . TRP A 1 207 ? 0.015 -6.251 -16.698 1.00 85.44 207 TRP A N 1
ATOM 1706 C CA . TRP A 1 207 ? 1.394 -6.645 -17.018 1.00 85.44 207 TRP A CA 1
ATOM 1707 C C . TRP A 1 207 ? 1.511 -8.090 -17.518 1.00 85.44 207 TRP A C 1
ATOM 1709 O O . TRP A 1 207 ? 2.614 -8.626 -17.591 1.00 85.44 207 TRP A O 1
ATOM 1719 N N . PHE A 1 208 ? 0.384 -8.741 -17.831 1.00 86.94 208 PHE A N 1
ATOM 1720 C CA . PHE A 1 208 ? 0.258 -10.145 -18.257 1.00 86.94 208 PHE A CA 1
ATOM 1721 C C . PHE A 1 208 ? 0.692 -11.196 -17.224 1.00 86.94 208 PHE A C 1
ATOM 1723 O O . PHE A 1 208 ? 0.241 -12.334 -17.304 1.00 86.94 208 PHE A O 1
ATOM 1730 N N . VAL A 1 209 ? 1.477 -10.808 -16.219 1.00 88.75 209 VAL A N 1
ATOM 1731 C CA . VAL A 1 209 ? 1.819 -11.599 -15.035 1.00 88.75 209 VAL A CA 1
ATOM 1732 C C . VAL A 1 209 ? 0.916 -11.145 -13.878 1.00 88.75 209 VAL A C 1
ATOM 1734 O O . VAL A 1 209 ? 1.037 -9.986 -13.456 1.00 88.75 209 VAL A O 1
ATOM 1737 N N . PRO A 1 210 ? -0.020 -11.987 -13.392 1.00 89.38 210 PRO A N 1
ATOM 1738 C CA . PRO A 1 210 ? -0.933 -11.650 -12.296 1.00 89.38 210 PRO A CA 1
ATOM 1739 C C . PRO A 1 210 ? -0.252 -11.024 -11.074 1.00 89.38 210 PRO A C 1
ATOM 1741 O O . PRO A 1 210 ? -0.660 -9.947 -10.652 1.00 89.38 210 PRO A O 1
ATOM 1744 N N . TYR A 1 211 ? 0.827 -11.619 -10.568 1.00 87.06 211 TYR A N 1
ATOM 1745 C CA . TYR A 1 211 ? 1.558 -11.166 -9.389 1.00 87.06 211 TYR A CA 1
ATOM 1746 C C . TYR A 1 211 ? 2.101 -9.747 -9.559 1.00 87.06 211 TYR A C 1
ATOM 1748 O O . TYR A 1 211 ? 1.876 -8.885 -8.714 1.00 87.06 211 TYR A O 1
ATOM 1756 N N . ILE A 1 212 ? 2.761 -9.465 -10.688 1.00 88.88 212 ILE A N 1
ATOM 1757 C CA . ILE A 1 212 ? 3.275 -8.121 -10.992 1.00 88.88 212 ILE A CA 1
ATOM 1758 C C . ILE A 1 212 ? 2.116 -7.138 -11.167 1.00 88.88 212 ILE A C 1
ATOM 1760 O O . ILE A 1 212 ? 2.198 -6.006 -10.694 1.00 88.88 212 ILE A O 1
ATOM 1764 N N . THR A 1 213 ? 1.031 -7.572 -11.814 1.00 92.12 213 THR A N 1
ATOM 1765 C CA . THR A 1 213 ? -0.170 -6.751 -12.014 1.00 92.12 213 THR A CA 1
ATOM 1766 C C . THR A 1 213 ? -0.753 -6.316 -10.675 1.00 92.12 213 THR A C 1
ATOM 1768 O O . THR A 1 213 ? -0.793 -5.121 -10.418 1.00 92.12 213 THR A O 1
ATOM 1771 N N . ILE A 1 214 ? -1.076 -7.266 -9.797 1.00 92.81 214 ILE A N 1
ATOM 1772 C CA . ILE A 1 214 ? -1.673 -7.026 -8.476 1.00 92.81 214 ILE A CA 1
ATOM 1773 C C . ILE A 1 214 ? -0.760 -6.149 -7.607 1.00 92.81 214 ILE A C 1
ATOM 1775 O O . ILE A 1 214 ? -1.188 -5.129 -7.070 1.00 92.81 214 ILE A O 1
ATOM 1779 N N . MET A 1 215 ? 0.529 -6.499 -7.514 1.00 92.94 215 MET A N 1
ATOM 1780 C CA . MET A 1 215 ? 1.488 -5.755 -6.693 1.00 92.94 215 MET A CA 1
ATOM 1781 C C . MET A 1 215 ? 1.631 -4.297 -7.147 1.00 92.94 215 MET A C 1
ATOM 1783 O O . MET A 1 215 ? 1.736 -3.407 -6.304 1.00 92.94 215 MET A O 1
ATOM 1787 N N . SER A 1 216 ? 1.676 -4.052 -8.463 1.00 94.00 216 SER A N 1
ATOM 1788 C CA . SER A 1 216 ? 1.974 -2.733 -9.043 1.00 94.00 216 SER A CA 1
ATOM 1789 C C . SER A 1 216 ? 0.752 -1.859 -9.329 1.00 94.00 216 SER A C 1
ATOM 1791 O O . SER A 1 216 ? 0.938 -0.658 -9.532 1.00 94.00 216 SER A O 1
ATOM 1793 N N . SER A 1 217 ? -0.463 -2.418 -9.349 1.00 95.88 217 SER A N 1
ATOM 1794 C CA . SER A 1 217 ? -1.694 -1.656 -9.582 1.00 95.88 217 SER A CA 1
ATOM 1795 C C . SER A 1 217 ? -2.221 -1.023 -8.298 1.00 95.88 217 SER A C 1
ATOM 1797 O O . SER A 1 217 ? -2.403 0.193 -8.237 1.00 95.88 217 SER A O 1
ATOM 1799 N N . THR A 1 218 ? -2.429 -1.841 -7.269 1.00 96.81 218 THR A N 1
ATOM 1800 C CA . THR A 1 218 ? -3.066 -1.438 -6.007 1.00 96.81 218 THR A CA 1
ATOM 1801 C C . THR A 1 218 ? -2.344 -1.962 -4.768 1.00 96.81 218 THR A C 1
ATOM 1803 O O . THR A 1 218 ? -2.561 -1.423 -3.683 1.00 96.81 218 THR A O 1
ATOM 1806 N N . GLY A 1 219 ? -1.488 -2.975 -4.917 1.00 95.62 219 GLY A N 1
ATOM 1807 C CA . GLY A 1 219 ? -0.843 -3.683 -3.812 1.00 95.62 219 GLY A CA 1
ATOM 1808 C C . GLY A 1 219 ? 0.403 -3.007 -3.207 1.00 95.62 219 GLY A C 1
ATOM 1809 O O . GLY A 1 219 ? 0.649 -1.810 -3.400 1.00 95.62 219 GLY A O 1
ATOM 1810 N N . PRO A 1 220 ? 1.242 -3.778 -2.484 1.00 95.06 220 PRO A N 1
ATOM 1811 C CA . PRO A 1 220 ? 2.415 -3.270 -1.764 1.00 95.06 220 PRO A CA 1
ATOM 1812 C C . PRO A 1 220 ? 3.437 -2.512 -2.627 1.00 95.06 220 PRO A C 1
ATOM 1814 O O . PRO A 1 220 ? 4.013 -1.512 -2.188 1.00 95.06 220 PRO A O 1
ATOM 1817 N N . LEU A 1 221 ? 3.674 -2.949 -3.873 1.00 95.00 221 LEU A N 1
ATOM 1818 C CA . LEU A 1 221 ? 4.628 -2.266 -4.755 1.00 95.00 221 LEU A CA 1
ATOM 1819 C C . LEU A 1 221 ? 4.086 -0.901 -5.198 1.00 95.00 221 LEU A C 1
ATOM 1821 O O . LEU A 1 221 ? 4.834 0.077 -5.214 1.00 95.00 221 LEU A O 1
ATOM 1825 N N . PHE A 1 222 ? 2.789 -0.815 -5.500 1.00 97.25 222 PHE A N 1
ATOM 1826 C CA . PHE A 1 222 ? 2.115 0.444 -5.800 1.00 97.25 222 PHE A CA 1
ATOM 1827 C C . PHE A 1 222 ? 2.261 1.447 -4.651 1.00 97.25 222 PHE A C 1
ATOM 1829 O O . PHE A 1 222 ? 2.809 2.533 -4.859 1.00 97.25 222 PHE A O 1
ATOM 1836 N N . ILE A 1 223 ? 1.845 1.088 -3.430 1.00 97.62 223 ILE A N 1
ATOM 1837 C CA . ILE A 1 223 ? 1.917 2.022 -2.297 1.00 97.62 223 ILE A CA 1
ATOM 1838 C C . ILE A 1 223 ? 3.363 2.414 -1.964 1.00 97.62 223 ILE A C 1
ATOM 1840 O O . ILE A 1 223 ? 3.624 3.576 -1.652 1.00 97.62 223 ILE A O 1
ATOM 1844 N N . SER A 1 224 ? 4.321 1.499 -2.130 1.00 97.25 224 SER A N 1
ATOM 1845 C CA . SER A 1 224 ? 5.752 1.776 -1.961 1.00 97.25 224 SER A CA 1
ATOM 1846 C C . SER A 1 224 ? 6.269 2.838 -2.931 1.00 97.25 224 SER A C 1
ATOM 1848 O O . SER A 1 224 ? 6.972 3.768 -2.526 1.00 97.25 224 SER A O 1
ATOM 1850 N N . ILE A 1 225 ? 5.895 2.741 -4.210 1.00 95.88 225 ILE A N 1
ATOM 1851 C CA . ILE A 1 225 ? 6.242 3.743 -5.226 1.00 95.88 225 ILE A CA 1
ATOM 1852 C C . ILE A 1 225 ? 5.619 5.093 -4.867 1.00 95.88 225 ILE A C 1
ATOM 1854 O O . ILE A 1 225 ? 6.309 6.116 -4.882 1.00 95.88 225 ILE A O 1
ATOM 1858 N N . ILE A 1 226 ? 4.330 5.108 -4.509 1.00 96.56 226 ILE A N 1
ATOM 1859 C CA . ILE A 1 226 ? 3.636 6.349 -4.153 1.00 96.56 226 ILE A CA 1
ATOM 1860 C C . ILE A 1 226 ? 4.231 6.983 -2.897 1.00 96.56 226 ILE A C 1
ATOM 1862 O O . ILE A 1 226 ? 4.369 8.204 -2.864 1.00 96.56 226 ILE A O 1
ATOM 1866 N N . TRP A 1 227 ? 4.651 6.192 -1.910 1.00 95.50 227 TRP A N 1
ATOM 1867 C CA . TRP A 1 227 ? 5.337 6.672 -0.710 1.00 95.50 227 TRP A CA 1
ATOM 1868 C C . TRP A 1 227 ? 6.662 7.360 -1.044 1.00 95.50 227 TRP A C 1
ATOM 1870 O O . TRP A 1 227 ? 6.892 8.490 -0.615 1.00 95.50 227 TRP A O 1
ATOM 1880 N N . LYS A 1 228 ? 7.500 6.756 -1.897 1.00 94.31 228 LYS A N 1
ATOM 1881 C CA . LYS A 1 228 ? 8.743 7.394 -2.364 1.00 94.31 228 LYS A CA 1
ATOM 1882 C C . LYS A 1 228 ? 8.474 8.680 -3.143 1.00 94.31 228 LYS A C 1
ATOM 1884 O O . LYS A 1 228 ? 9.163 9.677 -2.935 1.00 94.31 228 LYS A O 1
ATOM 1889 N N . GLN A 1 229 ? 7.472 8.681 -4.023 1.00 94.19 229 GLN A N 1
ATOM 1890 C CA . GLN A 1 229 ? 7.072 9.896 -4.733 1.00 94.19 229 GLN A CA 1
ATOM 1891 C C . GLN A 1 229 ? 6.568 10.969 -3.768 1.00 94.19 229 GLN A C 1
ATOM 1893 O O . GLN A 1 229 ? 6.905 12.131 -3.947 1.00 94.19 229 GLN A O 1
ATOM 1898 N N . TYR A 1 230 ? 5.773 10.585 -2.766 1.00 94.00 230 TYR A N 1
ATOM 1899 C CA . TYR A 1 230 ? 5.232 11.483 -1.752 1.00 94.00 230 TYR A CA 1
ATOM 1900 C C . TYR A 1 230 ? 6.347 12.117 -0.929 1.00 94.00 230 TYR A C 1
ATOM 1902 O O . TYR A 1 230 ? 6.378 13.327 -0.814 1.00 94.00 230 TYR A O 1
ATOM 1910 N N . LYS A 1 231 ? 7.330 11.343 -0.460 1.00 90.94 231 LYS A N 1
ATOM 1911 C CA . LYS A 1 231 ? 8.490 11.891 0.260 1.00 90.94 231 LYS A CA 1
ATOM 1912 C C . LYS A 1 231 ? 9.340 12.841 -0.589 1.00 90.94 231 LYS A C 1
ATOM 1914 O O . LYS A 1 231 ? 9.969 13.742 -0.049 1.00 90.94 231 LYS A O 1
ATOM 1919 N N . ARG A 1 232 ? 9.375 12.646 -1.914 1.00 89.75 232 ARG A N 1
ATOM 1920 C CA . ARG A 1 232 ? 10.036 13.576 -2.850 1.00 89.75 232 ARG A CA 1
ATOM 1921 C C . ARG A 1 232 ? 9.204 14.824 -3.144 1.00 89.75 232 ARG A C 1
ATOM 1923 O O . ARG A 1 232 ? 9.770 15.856 -3.489 1.00 89.75 232 ARG A O 1
ATOM 1930 N N . SER A 1 233 ? 7.878 14.715 -3.099 1.00 79.12 233 SER A N 1
ATOM 1931 C CA . SER A 1 233 ? 6.958 15.795 -3.438 1.00 79.12 233 SER A CA 1
ATOM 1932 C C . SER A 1 233 ? 6.492 16.509 -2.175 1.00 79.12 233 SER A C 1
ATOM 1934 O O . SER A 1 233 ? 5.844 15.890 -1.346 1.00 79.12 233 SER A O 1
ATOM 1936 N N . VAL A 1 234 ? 6.674 17.828 -2.098 1.00 61.41 234 VAL A N 1
ATOM 1937 C CA . VAL A 1 234 ? 6.247 18.662 -0.956 1.00 61.41 234 VAL A CA 1
ATOM 1938 C C . VAL A 1 234 ? 7.178 18.520 0.253 1.00 61.41 234 VAL A C 1
ATOM 1940 O O . VAL A 1 234 ? 7.861 17.520 0.428 1.00 61.41 234 VAL A O 1
ATOM 1943 N N . ASN A 1 235 ? 7.203 19.579 1.061 1.00 66.94 235 ASN A N 1
ATOM 1944 C CA . ASN A 1 235 ? 7.778 19.727 2.394 1.00 66.94 235 ASN A CA 1
ATOM 1945 C C . ASN A 1 235 ? 7.364 18.609 3.386 1.00 66.94 235 ASN A C 1
ATOM 1947 O O . ASN A 1 235 ? 6.726 18.884 4.404 1.00 66.94 235 ASN A O 1
ATOM 1951 N N . TYR A 1 236 ? 7.688 17.352 3.082 1.00 82.38 236 TYR A N 1
ATOM 1952 C CA . TYR A 1 236 ? 7.404 16.183 3.913 1.00 82.38 236 TYR A CA 1
ATOM 1953 C C . TYR A 1 236 ? 7.925 16.407 5.337 1.00 82.38 236 TYR A C 1
ATOM 1955 O O . TYR A 1 236 ? 7.177 16.251 6.296 1.00 82.38 236 TYR A O 1
ATOM 1963 N N . ASP A 1 237 ? 9.150 16.924 5.447 1.00 81.50 237 ASP A N 1
ATOM 1964 C CA . ASP A 1 237 ? 9.799 17.221 6.725 1.00 81.50 237 ASP A CA 1
ATOM 1965 C C . ASP A 1 237 ? 9.414 18.584 7.334 1.00 81.50 237 ASP A C 1
ATOM 1967 O O . ASP A 1 237 ? 9.813 18.869 8.459 1.00 81.50 237 ASP A O 1
ATOM 1971 N N . ALA A 1 238 ? 8.667 19.457 6.638 1.00 81.44 238 ALA A N 1
ATOM 1972 C CA . ALA A 1 238 ? 8.355 20.788 7.191 1.00 81.44 238 ALA A CA 1
ATOM 1973 C C . ALA A 1 238 ? 7.039 20.854 7.976 1.00 81.44 238 ALA A C 1
ATOM 1975 O O . ALA A 1 238 ? 6.753 21.887 8.577 1.00 81.44 238 ALA A O 1
ATOM 1976 N N . ASN A 1 239 ? 6.220 19.800 7.959 1.00 84.44 239 ASN A N 1
ATOM 1977 C CA . ASN A 1 239 ? 4.997 19.739 8.755 1.00 84.44 239 ASN A CA 1
ATOM 1978 C C . ASN A 1 239 ? 4.800 18.327 9.302 1.00 84.44 239 ASN A C 1
ATOM 1980 O O . ASN A 1 239 ? 4.633 17.385 8.532 1.00 84.44 239 ASN A O 1
ATOM 1984 N N . GLU A 1 240 ? 4.755 18.199 10.628 1.00 85.69 240 GLU A N 1
ATOM 1985 C CA . GLU A 1 240 ? 4.561 16.915 11.306 1.00 85.69 240 GLU A CA 1
ATOM 1986 C C . GLU A 1 240 ? 3.278 16.203 10.859 1.00 85.69 240 GLU A C 1
ATOM 1988 O O . GLU A 1 240 ? 3.278 14.982 10.747 1.00 85.69 240 GLU A O 1
ATOM 1993 N N . ASN A 1 241 ? 2.229 16.951 10.493 1.00 89.44 241 ASN A N 1
ATOM 1994 C CA . ASN A 1 241 ? 0.963 16.404 9.991 1.00 89.44 241 ASN A CA 1
ATOM 1995 C C . ASN A 1 241 ? 1.073 15.721 8.617 1.00 89.44 241 ASN A C 1
ATOM 1997 O O . ASN A 1 241 ? 0.123 15.065 8.199 1.00 89.44 241 ASN A O 1
ATOM 2001 N N . ASN A 1 242 ? 2.192 15.890 7.903 1.00 91.81 242 ASN A N 1
ATOM 2002 C CA . ASN A 1 242 ? 2.445 15.239 6.616 1.00 91.81 242 ASN A CA 1
ATOM 2003 C C . ASN A 1 242 ? 3.200 13.910 6.759 1.00 91.81 242 ASN A C 1
ATOM 2005 O O . ASN A 1 242 ? 3.288 13.167 5.773 1.00 91.81 242 ASN A O 1
ATOM 2009 N N . ILE A 1 243 ? 3.784 13.648 7.933 1.00 91.94 243 ILE A N 1
ATOM 2010 C CA . ILE A 1 243 ? 4.700 12.531 8.165 1.00 91.94 243 ILE A CA 1
ATOM 2011 C C . ILE A 1 243 ? 3.932 11.211 8.148 1.00 91.94 243 ILE A C 1
ATOM 2013 O O . ILE A 1 243 ? 2.881 11.068 8.766 1.00 91.94 243 ILE A O 1
ATOM 2017 N N . VAL A 1 244 ? 4.502 10.210 7.479 1.00 96.31 244 VAL A N 1
ATOM 2018 C CA . VAL A 1 244 ? 3.996 8.836 7.505 1.00 96.31 244 VAL A CA 1
ATOM 2019 C C . VAL A 1 244 ? 4.974 7.996 8.310 1.00 96.31 244 VAL A C 1
ATOM 2021 O O . VAL A 1 244 ? 6.059 7.671 7.827 1.00 96.31 244 VAL A O 1
ATOM 2024 N N . LYS A 1 245 ? 4.597 7.641 9.539 1.00 97.19 245 LYS A N 1
ATOM 2025 C CA . LYS A 1 245 ? 5.433 6.808 10.405 1.00 97.19 245 LYS A CA 1
ATOM 2026 C C . LYS A 1 245 ? 5.492 5.363 9.912 1.00 97.19 245 LYS A C 1
ATOM 2028 O O . LYS A 1 245 ? 4.525 4.835 9.366 1.00 97.19 245 LYS A O 1
ATOM 2033 N N . ILE A 1 246 ? 6.628 4.708 10.129 1.00 97.38 246 ILE A N 1
ATOM 2034 C CA . ILE A 1 246 ? 6.859 3.333 9.687 1.00 97.38 246 ILE A CA 1
ATOM 2035 C C . ILE A 1 246 ? 6.933 2.395 10.885 1.00 97.38 246 ILE A C 1
ATOM 2037 O O . ILE A 1 246 ? 7.774 2.564 11.770 1.00 97.38 246 ILE A O 1
ATOM 2041 N N . ILE A 1 247 ? 6.085 1.369 10.883 1.00 96.69 247 ILE A N 1
ATOM 2042 C CA . ILE A 1 247 ? 6.167 0.271 11.850 1.00 96.69 247 ILE A CA 1
ATOM 2043 C C . ILE A 1 247 ? 7.235 -0.718 11.368 1.00 96.69 247 ILE A C 1
ATOM 2045 O O . ILE A 1 247 ? 7.151 -1.225 10.241 1.00 96.69 247 ILE A O 1
ATOM 2049 N N . GLN A 1 248 ? 8.248 -0.986 12.197 1.00 95.56 248 GLN A N 1
ATOM 2050 C CA . GLN A 1 248 ? 9.345 -1.888 11.843 1.00 95.56 248 GLN A CA 1
ATOM 2051 C C . GLN A 1 248 ? 8.978 -3.353 12.139 1.00 95.56 248 GLN A C 1
ATOM 2053 O O . GLN A 1 248 ? 8.153 -3.607 13.015 1.00 95.56 248 GLN A O 1
ATOM 2058 N N . PRO A 1 249 ? 9.602 -4.341 11.462 1.00 92.88 249 PRO A N 1
ATOM 2059 C CA . PRO A 1 249 ? 9.304 -5.763 11.654 1.00 92.88 249 PRO A CA 1
ATOM 2060 C C . PRO A 1 249 ? 9.321 -6.241 13.101 1.00 92.88 249 PRO A C 1
ATOM 2062 O O . PRO A 1 249 ? 8.452 -7.016 13.482 1.00 92.88 249 PRO A O 1
ATOM 2065 N N . ALA A 1 250 ? 10.257 -5.745 13.913 1.00 91.31 250 ALA A N 1
ATOM 2066 C CA . ALA A 1 250 ? 10.302 -6.069 15.335 1.00 91.31 250 ALA A CA 1
ATOM 2067 C C . ALA A 1 250 ? 9.019 -5.622 16.059 1.00 91.31 250 ALA A C 1
ATOM 2069 O O . ALA A 1 250 ? 8.443 -6.382 16.825 1.00 91.31 250 ALA A O 1
ATOM 2070 N N . ASP A 1 251 ? 8.507 -4.431 15.753 1.00 92.50 251 ASP A N 1
ATOM 2071 C CA . ASP A 1 251 ? 7.338 -3.876 16.435 1.00 92.50 251 ASP A CA 1
ATOM 2072 C C . ASP A 1 251 ? 6.058 -4.660 16.109 1.00 92.50 251 ASP A C 1
ATOM 2074 O O . ASP A 1 251 ? 5.164 -4.778 16.949 1.00 92.50 251 ASP A O 1
ATOM 2078 N N . TYR A 1 252 ? 5.953 -5.214 14.897 1.00 92.06 252 TYR A N 1
ATOM 2079 C CA . TYR A 1 252 ? 4.709 -5.808 14.406 1.00 92.06 252 TYR A CA 1
ATOM 2080 C C . TYR A 1 252 ? 4.686 -7.340 14.364 1.00 92.06 252 TYR A C 1
ATOM 2082 O O . TYR A 1 252 ? 3.587 -7.889 14.378 1.00 92.06 252 TYR A O 1
ATOM 2090 N N . LYS A 1 253 ? 5.831 -8.045 14.365 1.00 89.94 253 LYS A N 1
ATOM 2091 C CA . LYS A 1 253 ? 5.876 -9.523 14.359 1.00 89.94 253 LYS A CA 1
ATOM 2092 C C . LYS A 1 253 ? 7.051 -10.119 15.138 1.00 89.94 253 LYS A C 1
ATOM 2094 O O . LYS A 1 253 ? 8.081 -9.487 15.343 1.00 89.94 253 LYS A O 1
ATOM 2099 N N . GLY A 1 254 ? 6.920 -11.400 15.488 1.00 83.56 254 GLY A N 1
ATOM 2100 C CA . GLY A 1 254 ? 8.035 -12.232 15.953 1.00 83.56 254 GLY A CA 1
ATOM 2101 C C . GLY A 1 254 ? 8.308 -12.212 17.459 1.00 83.56 254 GLY A C 1
ATOM 2102 O O . GLY A 1 254 ? 9.221 -12.907 17.899 1.00 83.56 254 GLY A O 1
ATOM 2103 N N . HIS A 1 255 ? 7.534 -11.480 18.269 1.00 84.25 255 HIS A N 1
ATOM 2104 C CA . HIS A 1 255 ? 7.636 -11.558 19.729 1.00 84.25 255 HIS A CA 1
ATOM 2105 C C . HIS A 1 255 ? 6.309 -11.297 20.458 1.00 84.25 255 HIS A C 1
ATOM 2107 O O . HIS A 1 255 ? 5.355 -10.758 19.903 1.00 84.25 255 HIS A O 1
ATOM 2113 N N . THR A 1 256 ? 6.249 -11.644 21.747 1.00 81.62 256 THR A N 1
ATOM 2114 C CA . THR A 1 256 ? 5.024 -11.585 22.572 1.00 81.62 256 THR A CA 1
ATOM 2115 C C . THR A 1 256 ? 4.427 -10.189 22.721 1.00 81.62 256 THR A C 1
ATOM 2117 O O . THR A 1 256 ? 3.232 -10.071 22.971 1.00 81.62 256 THR A O 1
ATOM 2120 N N . TYR A 1 257 ? 5.230 -9.138 22.550 1.00 84.19 257 TYR A N 1
ATOM 2121 C CA . TYR A 1 257 ? 4.788 -7.746 22.651 1.00 84.19 257 TYR A CA 1
ATOM 2122 C C . TYR A 1 257 ? 4.603 -7.060 21.288 1.00 84.19 257 TYR A C 1
ATOM 2124 O O . TYR A 1 257 ? 4.483 -5.836 21.225 1.00 84.19 257 TYR A O 1
ATOM 2132 N N . SER A 1 258 ? 4.602 -7.836 20.195 1.00 93.12 258 SER A N 1
ATOM 2133 C CA . SER A 1 258 ? 4.369 -7.315 18.845 1.00 93.12 258 SER A CA 1
ATOM 2134 C C . SER A 1 258 ? 2.915 -6.880 18.711 1.00 93.12 258 SER A C 1
ATOM 2136 O O . SER A 1 258 ? 2.051 -7.422 19.405 1.00 93.12 258 SER A O 1
ATOM 2138 N N . PHE A 1 259 ? 2.624 -5.938 17.813 1.00 95.88 259 PHE A N 1
ATOM 2139 C CA . PHE A 1 259 ? 1.245 -5.518 17.551 1.00 95.88 259 PHE A CA 1
ATOM 2140 C C . PHE A 1 259 ? 0.374 -6.627 16.964 1.00 95.88 259 PHE A C 1
ATOM 2142 O O . PHE A 1 259 ? -0.805 -6.685 17.314 1.00 95.88 259 PHE A O 1
ATOM 2149 N N . PHE A 1 260 ? 0.940 -7.528 16.152 1.00 96.19 260 PHE A N 1
ATOM 2150 C CA . PHE A 1 260 ? 0.164 -8.539 15.440 1.00 96.19 260 PHE A CA 1
ATOM 2151 C C . PHE A 1 260 ? 0.722 -9.955 15.604 1.00 96.19 260 PHE A C 1
ATOM 2153 O O . PHE A 1 260 ? 1.923 -10.182 15.767 1.00 96.19 260 PHE A O 1
ATOM 2160 N N . LYS A 1 261 ? -0.194 -10.920 15.552 1.00 92.81 261 LYS A N 1
ATOM 2161 C CA . LYS A 1 261 ? 0.054 -12.349 15.382 1.00 92.81 261 LYS A CA 1
ATOM 2162 C C . LYS A 1 261 ? -0.357 -12.697 13.953 1.00 92.81 261 LYS A C 1
ATOM 2164 O O . LYS A 1 261 ? -1.546 -12.733 13.640 1.00 92.81 261 LYS A O 1
ATOM 2169 N N . ILE A 1 262 ? 0.640 -12.918 13.103 1.00 89.62 262 ILE A N 1
ATOM 2170 C CA . ILE A 1 262 ? 0.441 -13.150 11.671 1.00 89.62 262 ILE A CA 1
ATOM 2171 C C . ILE A 1 262 ? 0.001 -14.599 11.444 1.00 89.62 262 ILE A C 1
ATOM 2173 O O . ILE A 1 262 ? 0.652 -15.534 11.913 1.00 89.62 262 ILE A O 1
ATOM 2177 N N . SER A 1 263 ? -1.105 -14.769 10.731 1.00 87.56 263 SER A N 1
ATOM 2178 C CA . SER A 1 263 ? -1.654 -16.052 10.294 1.00 87.56 263 SER A CA 1
ATOM 2179 C C . SER A 1 263 ? -1.297 -16.323 8.834 1.00 87.56 263 SER A C 1
ATOM 2181 O O . SER A 1 263 ? -0.772 -15.461 8.130 1.00 87.56 263 SER A O 1
ATOM 2183 N N . LYS A 1 264 ? -1.577 -17.539 8.352 1.00 82.44 264 LYS A N 1
ATOM 2184 C CA . LYS A 1 264 ? -1.385 -17.856 6.934 1.00 82.44 264 LYS A CA 1
ATOM 2185 C C . LYS A 1 264 ? -2.260 -16.939 6.074 1.00 82.44 264 LYS A C 1
ATOM 2187 O O . LYS A 1 264 ? -3.463 -16.822 6.310 1.00 82.44 264 LYS A O 1
ATOM 2192 N N . GLY A 1 265 ? -1.626 -16.318 5.089 1.00 80.81 265 GLY A N 1
ATOM 2193 C CA . GLY A 1 265 ? -2.185 -15.258 4.265 1.00 80.81 265 GLY A CA 1
ATOM 2194 C C . GLY A 1 265 ? -2.092 -15.545 2.774 1.00 80.81 265 GLY A C 1
ATOM 2195 O O . GLY A 1 265 ? -2.041 -16.695 2.340 1.00 80.81 265 GLY A O 1
ATOM 2196 N N . SER A 1 266 ? -2.002 -14.477 1.976 1.00 77.31 266 SER A N 1
ATOM 2197 C CA . SER A 1 266 ? -1.633 -14.562 0.550 1.00 77.31 266 SER A CA 1
ATOM 2198 C C . SER A 1 266 ? -2.548 -15.438 -0.321 1.00 77.31 266 SER A C 1
ATOM 2200 O O . SER A 1 266 ? -2.109 -16.060 -1.289 1.00 77.31 266 SER A O 1
ATOM 2202 N N . SER A 1 267 ? -3.845 -15.460 -0.010 1.00 71.19 267 SER A N 1
ATOM 2203 C CA . SER A 1 267 ? -4.851 -16.277 -0.712 1.00 71.19 267 SER A CA 1
ATOM 2204 C C . SER A 1 267 ? -5.030 -15.950 -2.207 1.00 71.19 267 SER A C 1
ATOM 2206 O O . SER A 1 267 ? -5.735 -16.667 -2.914 1.00 71.19 267 SER A O 1
ATOM 2208 N N . TRP A 1 268 ? -4.402 -14.877 -2.698 1.00 71.62 268 TRP A N 1
ATOM 2209 C CA . TRP A 1 268 ? -4.434 -14.426 -4.090 1.00 71.62 268 TRP A CA 1
ATOM 2210 C C . TRP A 1 268 ? -3.244 -14.907 -4.934 1.00 71.62 268 TRP A C 1
ATOM 2212 O O . TRP A 1 268 ? -3.251 -14.698 -6.147 1.00 71.62 268 TRP A O 1
ATOM 2222 N N . HIS A 1 269 ? -2.220 -15.518 -4.327 1.00 78.75 269 HIS A N 1
ATOM 2223 C CA . HIS A 1 269 ? -1.082 -16.051 -5.075 1.00 78.75 269 HIS A CA 1
ATOM 2224 C C . HIS A 1 269 ? -1.538 -17.142 -6.054 1.00 78.75 269 HIS A C 1
ATOM 2226 O O . HIS A 1 269 ? -2.210 -18.095 -5.664 1.00 78.75 269 HIS A O 1
ATOM 2232 N N . LEU A 1 270 ? -1.137 -17.009 -7.319 1.00 74.75 270 LEU A N 1
ATOM 2233 C CA . LEU A 1 270 ? -1.257 -18.054 -8.337 1.00 74.75 270 LEU A CA 1
ATOM 2234 C C . LEU A 1 270 ? 0.131 -18.674 -8.595 1.00 74.75 270 LEU A C 1
ATOM 2236 O O . LEU A 1 270 ? 1.122 -18.278 -7.973 1.00 74.75 270 LEU A O 1
ATOM 2240 N N . ASP A 1 271 ? 0.224 -19.636 -9.517 1.00 73.12 271 ASP A N 1
ATOM 2241 C CA . ASP A 1 271 ? 1.484 -20.330 -9.852 1.00 73.12 271 ASP A CA 1
ATOM 2242 C C . ASP A 1 271 ? 2.616 -19.369 -10.265 1.00 73.12 271 ASP A C 1
ATOM 2244 O O . ASP A 1 271 ? 3.802 -19.633 -10.052 1.00 73.12 271 ASP A O 1
ATOM 2248 N N . ASP A 1 272 ? 2.262 -18.209 -10.816 1.00 73.81 272 ASP A N 1
ATOM 2249 C CA . ASP A 1 272 ? 3.210 -17.172 -11.206 1.00 73.81 272 ASP A CA 1
ATOM 2250 C C . ASP A 1 272 ? 3.924 -16.526 -10.008 1.00 73.81 272 ASP A C 1
ATOM 2252 O O . ASP A 1 272 ? 5.070 -16.096 -10.141 1.00 73.81 272 ASP A O 1
ATOM 2256 N N . ALA A 1 273 ? 3.309 -16.515 -8.822 1.00 73.75 273 ALA A N 1
ATOM 2257 C CA . ALA A 1 273 ? 3.950 -16.049 -7.598 1.00 73.75 273 ALA A CA 1
ATOM 2258 C C . ALA A 1 273 ? 5.163 -16.922 -7.245 1.00 73.75 273 ALA A C 1
ATOM 2260 O O . ALA A 1 273 ? 6.194 -16.399 -6.823 1.00 73.75 273 ALA A O 1
ATOM 2261 N N . VAL A 1 274 ? 5.081 -18.240 -7.468 1.00 79.00 274 VAL A N 1
ATOM 2262 C CA . VAL A 1 274 ? 6.209 -19.163 -7.260 1.00 79.00 274 VAL A CA 1
ATOM 2263 C C . VAL A 1 274 ? 7.333 -18.850 -8.243 1.00 79.00 274 VAL A C 1
ATOM 2265 O O . VAL A 1 274 ? 8.491 -18.745 -7.837 1.00 79.00 274 VAL A O 1
ATOM 2268 N N . PHE A 1 275 ? 7.000 -18.623 -9.516 1.00 82.69 275 PHE A N 1
ATOM 2269 C CA . PHE A 1 275 ? 7.976 -18.229 -10.532 1.00 82.69 275 PHE A CA 1
ATOM 2270 C C . PHE A 1 275 ? 8.673 -16.906 -10.177 1.00 82.69 275 PHE A C 1
ATOM 2272 O O . PHE A 1 275 ? 9.902 -16.846 -10.148 1.00 82.69 275 PHE A O 1
ATOM 2279 N N . VAL A 1 276 ? 7.916 -15.859 -9.833 1.00 80.56 276 VAL A N 1
ATOM 2280 C CA . VAL A 1 276 ? 8.478 -14.546 -9.472 1.00 80.56 276 VAL A CA 1
ATOM 2281 C C . VAL A 1 276 ? 9.343 -14.634 -8.210 1.00 80.56 276 VAL A C 1
ATOM 2283 O O . VAL A 1 276 ? 10.454 -14.100 -8.188 1.00 80.56 276 VAL A O 1
ATOM 2286 N N . LYS A 1 277 ? 8.898 -15.359 -7.176 1.00 79.44 277 LYS A N 1
ATOM 2287 C CA . LYS A 1 277 ? 9.705 -15.613 -5.969 1.00 79.44 277 LYS A CA 1
ATOM 2288 C C . LYS A 1 277 ? 10.977 -16.413 -6.289 1.00 79.44 277 LYS A C 1
ATOM 2290 O O . LYS A 1 277 ? 12.039 -16.146 -5.724 1.00 79.44 277 LYS A O 1
ATOM 2295 N N . SER A 1 278 ? 10.911 -17.350 -7.235 1.00 82.56 278 SER A N 1
ATOM 2296 C CA . SER A 1 278 ? 12.088 -18.083 -7.712 1.00 82.56 278 SER A CA 1
ATOM 2297 C C . SER A 1 278 ? 13.104 -17.159 -8.388 1.00 82.56 278 SER A C 1
ATOM 2299 O O . SER A 1 278 ? 14.302 -17.330 -8.182 1.00 82.56 278 SER A O 1
ATOM 2301 N N . LEU A 1 279 ? 12.669 -16.145 -9.145 1.00 82.06 279 LEU A N 1
ATOM 2302 C CA . LEU A 1 279 ? 13.591 -15.152 -9.715 1.00 82.06 279 LEU A CA 1
ATOM 2303 C C . LEU A 1 279 ? 14.315 -14.360 -8.617 1.00 82.06 279 LEU A C 1
ATOM 2305 O O . LEU A 1 279 ? 15.526 -14.158 -8.704 1.00 82.06 279 LEU A O 1
ATOM 2309 N N . ALA A 1 280 ? 13.600 -13.971 -7.557 1.00 77.56 280 ALA A N 1
ATOM 2310 C CA . ALA A 1 280 ? 14.183 -13.239 -6.431 1.00 77.56 280 ALA A CA 1
ATOM 2311 C C . ALA A 1 280 ? 15.272 -14.049 -5.701 1.00 77.56 280 ALA A C 1
ATOM 2313 O O . ALA A 1 280 ? 16.325 -13.506 -5.370 1.00 77.56 280 ALA A O 1
ATOM 2314 N N . SER A 1 281 ? 15.067 -15.358 -5.516 1.00 81.00 281 SER A N 1
ATOM 2315 C CA . SER A 1 281 ? 16.088 -16.247 -4.930 1.00 81.00 281 SER A CA 1
ATOM 2316 C C . SER A 1 281 ? 17.304 -16.483 -5.840 1.00 81.00 281 SER A C 1
ATOM 2318 O O . SER A 1 281 ? 18.361 -16.879 -5.355 1.00 81.00 281 SER A O 1
ATOM 2320 N N . HIS A 1 282 ? 17.198 -16.171 -7.136 1.00 86.75 282 HIS A N 1
ATOM 2321 C CA . HIS A 1 282 ? 18.258 -16.332 -8.137 1.00 86.75 282 HIS A CA 1
ATOM 2322 C C . HIS A 1 282 ? 18.691 -14.989 -8.743 1.00 86.75 282 HIS A C 1
ATOM 2324 O O . HIS A 1 282 ? 19.005 -14.901 -9.934 1.00 86.75 282 HIS A O 1
ATOM 2330 N N . ILE A 1 283 ? 18.732 -13.929 -7.928 1.00 85.75 283 ILE A N 1
ATOM 2331 C CA . ILE A 1 283 ? 18.997 -12.564 -8.404 1.00 85.75 283 ILE A CA 1
ATOM 2332 C C . ILE A 1 283 ? 20.303 -12.448 -9.202 1.00 85.75 283 ILE A C 1
ATOM 2334 O O . ILE A 1 283 ? 20.324 -11.797 -10.243 1.00 85.75 283 ILE A O 1
ATOM 2338 N N . LEU A 1 284 ? 21.376 -13.135 -8.787 1.00 88.31 284 LEU A N 1
ATOM 2339 C CA . LEU A 1 284 ? 22.662 -13.093 -9.491 1.00 88.31 284 LEU A CA 1
ATOM 2340 C C . LEU A 1 284 ? 22.562 -13.690 -10.902 1.00 88.31 284 LEU A C 1
ATOM 2342 O O . LEU A 1 284 ? 23.095 -13.119 -11.852 1.00 88.31 284 LEU A O 1
ATOM 2346 N N . ALA A 1 285 ? 21.842 -14.806 -11.049 1.00 90.44 285 ALA A N 1
ATOM 2347 C CA . ALA A 1 285 ? 21.602 -15.422 -12.350 1.00 90.44 285 ALA A CA 1
ATOM 2348 C C . ALA A 1 285 ? 20.736 -14.518 -13.237 1.00 90.44 285 ALA A C 1
ATOM 2350 O O . ALA A 1 285 ? 21.033 -14.358 -14.418 1.00 90.44 285 ALA A O 1
ATOM 2351 N N . CYS A 1 286 ? 19.718 -13.867 -12.664 1.00 88.00 286 CYS A N 1
ATOM 2352 C CA . CYS A 1 286 ? 18.880 -12.906 -13.381 1.00 88.00 286 CYS A CA 1
ATOM 2353 C C . CYS A 1 286 ? 19.689 -11.696 -13.871 1.00 88.00 286 CYS A C 1
ATOM 2355 O O . CYS A 1 286 ? 19.543 -11.282 -15.019 1.00 88.00 286 CYS A O 1
ATOM 2357 N N . VAL A 1 287 ? 20.579 -11.157 -13.032 1.00 88.50 287 VAL A N 1
ATOM 2358 C CA . VAL A 1 287 ? 21.477 -10.052 -13.400 1.00 88.50 287 VAL A CA 1
ATOM 2359 C C . VAL A 1 287 ? 22.426 -10.480 -14.520 1.00 88.50 287 VAL A C 1
ATOM 2361 O O . VAL A 1 287 ? 22.539 -9.775 -15.521 1.00 88.50 287 VAL A O 1
ATOM 2364 N N . ALA A 1 288 ? 23.061 -11.651 -14.403 1.00 92.81 288 ALA A N 1
ATOM 2365 C CA . ALA A 1 288 ? 23.941 -12.181 -15.443 1.00 92.81 288 ALA A CA 1
ATOM 2366 C C . ALA A 1 288 ? 23.198 -12.390 -16.773 1.00 92.81 288 ALA A C 1
ATOM 2368 O O . ALA A 1 288 ? 23.673 -11.947 -17.818 1.00 92.81 288 ALA A O 1
ATOM 2369 N N . ALA A 1 289 ? 22.006 -12.994 -16.737 1.00 92.88 289 ALA A N 1
ATOM 2370 C CA . ALA A 1 289 ? 21.153 -13.167 -17.910 1.00 92.88 289 ALA A CA 1
ATOM 2371 C C . ALA A 1 289 ? 20.758 -11.820 -18.538 1.00 92.88 289 ALA A C 1
ATOM 2373 O O . ALA A 1 289 ? 20.798 -11.678 -19.759 1.00 92.88 289 ALA A O 1
ATOM 2374 N N . GLY A 1 290 ? 20.449 -10.813 -17.714 1.00 90.44 290 GLY A N 1
ATOM 2375 C CA . GLY A 1 290 ? 20.171 -9.448 -18.161 1.00 90.44 290 GLY A CA 1
ATOM 2376 C C . GLY A 1 290 ? 21.353 -8.809 -18.895 1.00 90.44 290 GLY A C 1
ATOM 2377 O O . GLY A 1 290 ? 21.166 -8.242 -19.970 1.00 90.44 290 GLY A O 1
ATOM 2378 N N . PHE A 1 291 ? 22.578 -8.955 -18.376 1.00 93.44 291 PHE A N 1
ATOM 2379 C CA . PHE A 1 291 ? 23.788 -8.481 -19.058 1.00 93.44 291 PHE A CA 1
ATOM 2380 C C . PHE A 1 291 ? 24.059 -9.237 -20.359 1.00 93.44 291 PHE A C 1
ATOM 2382 O O . PHE A 1 291 ? 24.365 -8.605 -21.366 1.00 93.44 291 PHE A O 1
ATOM 2389 N N . ILE A 1 292 ? 23.910 -10.565 -20.371 1.00 95.00 292 ILE A N 1
ATOM 2390 C CA . ILE A 1 292 ? 24.062 -11.377 -21.589 1.00 95.00 292 ILE A CA 1
ATOM 2391 C C . ILE A 1 292 ? 23.076 -10.908 -22.662 1.00 95.00 292 ILE A C 1
ATOM 2393 O O . ILE A 1 292 ? 23.469 -10.696 -23.808 1.00 95.00 292 ILE A O 1
ATOM 2397 N N . PHE A 1 293 ? 21.814 -10.692 -22.289 1.00 93.56 293 PHE A N 1
ATOM 2398 C CA . PHE A 1 293 ? 20.796 -10.175 -23.195 1.00 93.56 293 PHE A CA 1
ATOM 2399 C C . PHE A 1 293 ? 21.156 -8.776 -23.715 1.00 93.56 293 PHE A C 1
ATOM 2401 O O . PHE A 1 293 ? 21.147 -8.555 -24.924 1.00 93.56 293 PHE A O 1
ATOM 2408 N N . ALA A 1 294 ? 21.539 -7.850 -22.829 1.00 89.69 294 ALA A N 1
ATOM 2409 C CA . ALA A 1 294 ? 21.924 -6.491 -23.208 1.00 89.69 294 ALA A CA 1
ATOM 2410 C C . ALA A 1 294 ? 23.140 -6.470 -24.152 1.00 89.69 294 ALA A C 1
ATOM 2412 O O . ALA A 1 294 ? 23.110 -5.796 -25.181 1.00 89.69 294 ALA A O 1
ATOM 2413 N N . PHE A 1 295 ? 24.187 -7.247 -23.857 1.00 93.62 295 PHE A N 1
ATOM 2414 C CA . PHE A 1 295 ? 25.344 -7.380 -24.744 1.00 93.62 295 PHE A CA 1
ATOM 2415 C C . PHE A 1 295 ? 24.984 -8.054 -26.068 1.00 93.62 295 PHE A C 1
ATOM 2417 O O . PHE A 1 295 ? 25.508 -7.653 -27.103 1.00 93.62 295 PHE A O 1
ATOM 2424 N N . GLY A 1 296 ? 24.061 -9.019 -26.061 1.00 94.56 296 GLY A N 1
ATOM 2425 C CA . GLY A 1 296 ? 23.510 -9.617 -27.275 1.00 94.56 296 GLY A CA 1
ATOM 2426 C C . GLY A 1 296 ? 22.825 -8.582 -28.169 1.00 94.56 296 GLY A C 1
ATOM 2427 O O . GLY A 1 296 ? 23.121 -8.517 -29.359 1.00 94.56 296 GLY A O 1
ATOM 2428 N N . VAL A 1 297 ? 21.981 -7.718 -27.594 1.00 91.12 297 VAL A N 1
ATOM 2429 C CA . VAL A 1 297 ? 21.331 -6.612 -28.320 1.00 91.12 297 VAL A CA 1
ATOM 2430 C C . VAL A 1 297 ? 22.372 -5.653 -28.902 1.00 91.12 297 VAL A C 1
ATOM 2432 O O . VAL A 1 297 ? 22.344 -5.384 -30.102 1.00 91.12 297 VAL A O 1
ATOM 2435 N N . LEU A 1 298 ? 23.340 -5.202 -28.098 1.00 90.56 298 LEU A N 1
ATOM 2436 C CA . LEU A 1 298 ? 24.410 -4.308 -28.561 1.00 90.56 298 LEU A CA 1
ATOM 2437 C C . LEU A 1 298 ? 25.279 -4.951 -29.654 1.00 90.56 298 LEU A C 1
ATOM 2439 O O . LEU A 1 298 ? 25.697 -4.279 -30.598 1.00 90.56 298 LEU A O 1
ATOM 2443 N N . TYR A 1 299 ? 25.533 -6.258 -29.566 1.00 93.00 299 TYR A N 1
ATOM 2444 C CA . TYR A 1 299 ? 26.264 -7.000 -30.589 1.00 93.00 299 TYR A CA 1
ATOM 2445 C C . TYR A 1 299 ? 25.463 -7.103 -31.894 1.00 93.00 299 TYR A C 1
ATOM 2447 O O . TYR A 1 299 ? 26.012 -6.859 -32.968 1.00 93.00 299 TYR A O 1
ATOM 2455 N N . CYS A 1 300 ? 24.157 -7.376 -31.824 1.00 92.06 300 CYS A N 1
ATOM 2456 C CA . CYS A 1 300 ? 23.265 -7.336 -32.985 1.00 92.06 300 CYS A CA 1
ATOM 2457 C C . CYS A 1 300 ? 23.239 -5.944 -33.643 1.00 92.06 300 CYS A C 1
ATOM 2459 O O . CYS A 1 300 ? 23.313 -5.848 -34.870 1.00 92.06 300 CYS A O 1
ATOM 2461 N N . GLU A 1 301 ? 23.191 -4.867 -32.853 1.00 89.69 301 GLU A N 1
ATOM 2462 C CA . GLU A 1 301 ? 23.282 -3.491 -33.360 1.00 89.69 301 GLU A CA 1
ATOM 2463 C C . GLU A 1 301 ? 24.626 -3.215 -34.043 1.00 89.69 301 GLU A C 1
ATOM 2465 O O . GLU A 1 301 ? 24.667 -2.614 -35.121 1.00 89.69 301 GLU A O 1
ATOM 2470 N N . TYR A 1 302 ? 25.729 -3.698 -33.464 1.00 88.38 302 TYR A N 1
ATOM 2471 C CA . TYR A 1 302 ? 27.058 -3.605 -34.063 1.00 88.38 302 TYR A CA 1
ATOM 2472 C C . TYR A 1 302 ? 27.137 -4.347 -35.405 1.00 88.38 302 TYR A C 1
ATOM 2474 O O . TYR A 1 302 ? 27.600 -3.776 -36.396 1.00 88.38 302 TYR A O 1
ATOM 2482 N N . LEU A 1 303 ? 26.634 -5.585 -35.478 1.00 89.75 303 LEU A N 1
ATOM 2483 C CA . LEU A 1 303 ? 26.572 -6.352 -36.727 1.00 89.75 303 LEU A CA 1
ATOM 2484 C C . LEU A 1 303 ? 25.744 -5.624 -37.793 1.00 89.75 303 LEU A C 1
ATOM 2486 O O . LEU A 1 303 ? 26.161 -5.532 -38.950 1.00 89.75 303 LEU A O 1
ATOM 2490 N N . PHE A 1 304 ? 24.607 -5.048 -37.401 1.00 87.25 304 PHE A N 1
ATOM 2491 C CA . PHE A 1 304 ? 23.766 -4.253 -38.291 1.00 87.25 304 PHE A CA 1
ATOM 2492 C C . PHE A 1 304 ? 24.488 -2.993 -38.799 1.00 87.25 304 PHE A C 1
ATOM 2494 O O . PHE A 1 304 ? 24.441 -2.683 -39.992 1.00 87.25 304 PHE A O 1
ATOM 2501 N N . TYR A 1 305 ? 25.223 -2.296 -37.930 1.00 86.44 305 TYR A N 1
ATOM 2502 C CA . TYR A 1 305 ? 26.048 -1.150 -38.314 1.00 86.44 305 TYR A CA 1
ATOM 2503 C C . TYR A 1 305 ? 27.175 -1.536 -39.289 1.00 86.44 305 TYR A C 1
ATOM 2505 O O . TYR A 1 305 ? 27.401 -0.839 -40.285 1.00 86.44 305 TYR A O 1
ATOM 2513 N N . CYS A 1 306 ? 27.854 -2.663 -39.051 1.00 85.81 306 CYS A N 1
ATOM 2514 C CA . CYS A 1 306 ? 28.874 -3.204 -39.952 1.00 85.81 306 CYS A CA 1
ATOM 2515 C C . CYS A 1 306 ? 28.287 -3.542 -41.330 1.00 85.81 306 CYS A C 1
ATOM 2517 O O . CYS A 1 306 ? 28.863 -3.163 -42.353 1.00 85.81 306 CYS A O 1
ATOM 2519 N N . TRP A 1 307 ? 27.107 -4.168 -41.365 1.00 84.62 307 TRP A N 1
ATOM 2520 C CA . TRP A 1 307 ? 26.373 -4.456 -42.599 1.00 84.62 307 TRP A CA 1
ATOM 2521 C C . TRP A 1 307 ? 26.014 -3.179 -43.381 1.00 84.62 307 TRP A C 1
ATOM 2523 O O . TRP A 1 307 ? 26.257 -3.101 -44.589 1.00 84.62 307 TRP A O 1
ATOM 2533 N N . LEU A 1 308 ? 25.525 -2.133 -42.702 1.00 81.69 308 LEU A N 1
ATOM 2534 C CA . LEU A 1 308 ? 25.249 -0.830 -43.324 1.00 81.69 308 LEU A CA 1
ATOM 2535 C C . LEU A 1 308 ? 26.513 -0.182 -43.907 1.00 81.69 308 LEU A C 1
ATOM 2537 O O . LEU A 1 308 ? 26.486 0.359 -45.017 1.00 81.69 308 LEU A O 1
ATOM 2541 N N . CYS A 1 309 ? 27.629 -0.248 -43.179 1.00 80.62 309 CYS A N 1
ATOM 2542 C CA . CYS A 1 309 ? 28.907 0.297 -43.630 1.00 80.62 309 CYS A CA 1
ATOM 2543 C C . CYS A 1 309 ? 29.466 -0.447 -44.847 1.00 80.62 309 CYS A C 1
ATOM 2545 O O . CYS A 1 309 ? 29.948 0.208 -45.770 1.00 80.62 309 CYS A O 1
ATOM 2547 N N . SER A 1 310 ? 29.386 -1.781 -44.863 1.00 78.88 310 SER A N 1
ATOM 2548 C CA . SER A 1 310 ? 29.822 -2.610 -45.993 1.00 78.88 310 SER A CA 1
ATOM 2549 C C . SER A 1 310 ? 29.050 -2.250 -47.266 1.00 78.88 310 SER A C 1
ATOM 2551 O O . SER A 1 310 ? 29.654 -1.958 -48.296 1.00 78.88 310 SER A O 1
ATOM 2553 N N . ARG A 1 311 ? 27.723 -2.113 -47.168 1.00 70.12 311 ARG A N 1
ATOM 2554 C CA . ARG A 1 311 ? 26.861 -1.744 -48.300 1.00 70.12 311 ARG A CA 1
ATOM 2555 C C . ARG A 1 311 ? 27.118 -0.322 -48.814 1.00 70.12 311 ARG A C 1
ATOM 2557 O O . ARG A 1 311 ? 27.065 -0.083 -50.017 1.00 70.12 311 ARG A O 1
ATOM 2564 N N . SER A 1 312 ? 27.435 0.618 -47.918 1.00 64.44 312 SER A N 1
ATOM 2565 C CA . SER A 1 312 ? 27.829 1.980 -48.304 1.00 64.44 312 SER A CA 1
ATOM 2566 C C . SER A 1 312 ? 29.194 2.041 -48.992 1.00 64.44 312 SER A C 1
ATOM 2568 O O . SER A 1 312 ? 29.403 2.962 -49.781 1.00 64.44 312 SER A O 1
ATOM 2570 N N . ASN A 1 313 ? 30.122 1.138 -48.667 1.00 64.25 313 ASN A N 1
ATOM 2571 C CA . ASN A 1 313 ? 31.434 1.083 -49.310 1.00 64.25 313 ASN A CA 1
ATOM 2572 C C . ASN A 1 313 ? 31.327 0.432 -50.698 1.00 64.25 313 ASN A C 1
ATOM 2574 O O . ASN A 1 313 ? 31.745 1.056 -51.664 1.00 64.25 313 ASN A O 1
ATOM 2578 N N . SER A 1 314 ? 30.623 -0.701 -50.835 1.00 60.53 314 SER A N 1
ATOM 2579 C CA . SER A 1 314 ? 30.386 -1.332 -52.148 1.00 60.53 314 SER A CA 1
ATOM 2580 C C . SER A 1 314 ? 29.687 -0.405 -53.151 1.00 60.53 314 SER A C 1
ATOM 2582 O O . SER A 1 314 ? 29.962 -0.468 -54.343 1.00 60.53 314 SER A O 1
ATOM 2584 N N . GLN A 1 315 ? 28.808 0.492 -52.689 1.00 58.66 315 GLN A N 1
ATOM 2585 C CA . GLN A 1 315 ? 28.163 1.483 -53.555 1.00 58.66 315 GLN A CA 1
ATOM 2586 C C . GLN A 1 315 ? 29.127 2.591 -54.024 1.00 58.66 315 GLN A C 1
ATOM 2588 O O . GLN A 1 315 ? 28.987 3.078 -55.139 1.00 58.66 315 GLN A O 1
ATOM 2593 N N . LYS A 1 316 ? 30.118 2.966 -53.203 1.00 58.50 316 LYS A N 1
ATOM 2594 C CA . LYS A 1 316 ? 31.161 3.937 -53.581 1.00 58.50 316 LYS A CA 1
ATOM 2595 C C . LYS A 1 316 ? 32.206 3.335 -54.515 1.00 58.50 316 LYS A C 1
ATOM 2597 O O . LYS A 1 316 ? 32.728 4.052 -55.361 1.00 58.50 316 LYS A O 1
ATOM 2602 N N . ASP A 1 317 ? 32.499 2.047 -54.374 1.00 59.00 317 ASP A N 1
ATOM 2603 C CA . ASP A 1 317 ? 33.431 1.345 -55.260 1.00 59.00 317 ASP A CA 1
ATOM 2604 C C . ASP A 1 317 ? 32.822 1.152 -56.663 1.00 59.00 317 ASP A C 1
ATOM 2606 O O . ASP A 1 317 ? 33.529 1.251 -57.662 1.00 59.00 317 ASP A O 1
ATOM 2610 N N . LEU A 1 318 ? 31.494 0.988 -56.752 1.00 58.47 318 LEU A N 1
ATOM 2611 C CA . LEU A 1 318 ? 30.742 0.990 -58.016 1.00 58.47 318 LEU A CA 1
ATOM 2612 C C . LEU A 1 318 ? 30.677 2.376 -58.690 1.00 58.47 318 LEU A C 1
ATOM 2614 O O . LEU A 1 318 ? 30.608 2.443 -59.913 1.00 58.47 318 LEU A O 1
ATOM 2618 N N . GLU A 1 319 ? 30.715 3.474 -57.927 1.00 55.44 319 GLU A N 1
ATOM 2619 C CA . GLU A 1 319 ? 30.739 4.848 -58.469 1.00 55.44 319 GLU A CA 1
ATOM 2620 C C . GLU A 1 319 ? 32.149 5.330 -58.874 1.00 55.44 319 GLU A C 1
ATOM 2622 O O . GLU A 1 319 ? 32.255 6.235 -59.696 1.00 55.44 319 GLU A O 1
ATOM 2627 N N . ASN A 1 320 ? 33.227 4.740 -58.334 1.00 52.75 320 ASN A N 1
ATOM 2628 C CA . ASN A 1 320 ? 34.618 5.171 -58.576 1.00 52.75 320 ASN A CA 1
ATOM 2629 C C . ASN A 1 320 ? 35.445 4.222 -59.476 1.00 52.75 320 ASN A C 1
ATOM 2631 O O . ASN A 1 320 ? 36.651 4.424 -59.631 1.00 52.75 320 ASN A O 1
ATOM 2635 N N . GLY A 1 321 ? 34.837 3.189 -60.069 1.00 49.81 321 GLY A N 1
ATOM 2636 C CA . GLY A 1 321 ? 35.484 2.348 -61.089 1.00 49.81 321 GLY A CA 1
ATOM 2637 C C . GLY A 1 321 ? 35.657 3.079 -62.436 1.00 49.81 321 GLY A C 1
ATOM 2638 O O . GLY A 1 321 ? 34.895 4.003 -62.726 1.00 49.81 321 GLY A O 1
ATOM 2639 N N . PRO A 1 322 ? 36.642 2.701 -63.282 1.00 49.38 322 PRO A N 1
ATOM 2640 C CA . PRO A 1 322 ? 36.906 3.400 -64.537 1.00 49.38 322 PRO A CA 1
ATOM 2641 C C . PRO A 1 322 ? 35.704 3.259 -65.477 1.00 49.38 322 PRO A C 1
ATOM 2643 O O . PRO A 1 322 ? 35.136 2.177 -65.628 1.00 49.38 322 PRO A O 1
ATOM 2646 N N . GLY A 1 323 ? 35.300 4.388 -66.061 1.00 52.66 323 GLY A N 1
ATOM 2647 C CA . GLY A 1 323 ? 33.994 4.573 -66.679 1.00 52.66 323 GLY A CA 1
ATOM 2648 C C . GLY A 1 323 ? 33.568 3.494 -67.674 1.00 52.66 323 GLY A C 1
ATOM 2649 O O . GLY A 1 323 ? 34.277 3.164 -68.619 1.00 52.66 323 GLY A O 1
ATOM 2650 N N . SER A 1 324 ? 32.325 3.046 -67.522 1.00 35.03 324 SER A N 1
ATOM 2651 C CA . SER A 1 324 ? 31.473 2.694 -68.654 1.00 35.03 324 SER A CA 1
ATOM 2652 C C . SER A 1 324 ? 30.015 2.972 -68.287 1.00 35.03 324 SER A C 1
ATOM 2654 O O . SER A 1 324 ? 29.491 2.516 -67.275 1.00 35.03 324 SER A O 1
ATOM 2656 N N . ASN A 1 325 ? 29.381 3.806 -69.107 1.00 45.72 325 ASN A N 1
ATOM 2657 C CA . ASN A 1 325 ? 27.959 4.111 -69.064 1.00 45.72 325 ASN A CA 1
ATOM 2658 C C . ASN A 1 325 ? 27.154 2.853 -69.426 1.00 45.72 325 ASN A C 1
ATOM 2660 O O . ASN A 1 325 ? 27.326 2.325 -70.520 1.00 45.72 325 ASN A O 1
ATOM 2664 N N . SER A 1 326 ? 26.220 2.432 -68.576 1.00 37.44 326 SER A N 1
ATOM 2665 C CA . SER A 1 326 ? 24.888 1.957 -68.991 1.00 37.44 326 SER A CA 1
ATOM 2666 C C . SER A 1 326 ? 24.007 1.759 -67.756 1.00 37.44 326 SER A C 1
ATOM 2668 O O . SER A 1 326 ? 24.424 1.198 -66.748 1.00 37.44 326 SER A O 1
ATOM 2670 N N . GLY A 1 327 ? 22.807 2.335 -67.799 1.00 39.84 327 GLY A N 1
ATOM 2671 C CA . GLY A 1 327 ? 21.951 2.497 -66.630 1.00 39.84 327 GLY A CA 1
ATOM 2672 C C . GLY A 1 327 ? 21.112 1.277 -66.256 1.00 39.84 327 GLY A C 1
ATOM 2673 O O . GLY A 1 327 ? 20.858 0.385 -67.054 1.00 39.84 327 GLY A O 1
ATOM 2674 N N . SER A 1 328 ? 20.600 1.303 -65.031 1.00 33.12 328 SER A N 1
ATOM 2675 C CA . SER A 1 328 ? 19.197 1.027 -64.692 1.00 33.12 328 SER A CA 1
ATOM 2676 C C . SER A 1 328 ? 19.008 1.284 -63.196 1.00 33.12 328 SER A C 1
ATOM 2678 O O . SER A 1 328 ? 19.897 1.048 -62.382 1.00 33.12 328 SER A O 1
ATOM 2680 N N . GLY A 1 329 ? 17.886 1.910 -62.851 1.00 46.34 329 GLY A N 1
ATOM 2681 C CA . GLY A 1 329 ? 17.680 2.518 -61.545 1.00 46.34 329 GLY A CA 1
ATOM 2682 C C . GLY A 1 329 ? 17.586 1.529 -60.384 1.00 46.34 329 GLY A C 1
ATOM 2683 O O . GLY A 1 329 ? 17.019 0.448 -60.495 1.00 46.34 329 GLY A O 1
ATOM 2684 N N . SER A 1 330 ? 18.019 1.989 -59.212 1.00 36.41 330 SER A N 1
ATOM 2685 C CA . SER A 1 330 ? 17.480 1.510 -57.942 1.00 36.41 330 SER A CA 1
ATOM 2686 C C . SER A 1 330 ? 17.436 2.649 -56.921 1.00 36.41 330 SER A C 1
ATOM 2688 O O . SER A 1 330 ? 18.441 3.286 -56.619 1.00 36.41 330 SER A O 1
ATOM 2690 N N . SER A 1 331 ? 16.215 2.896 -56.453 1.00 38.44 331 SER A N 1
ATOM 2691 C CA . SER A 1 331 ? 15.723 3.945 -55.554 1.00 38.44 331 SER A CA 1
ATOM 2692 C C . SER A 1 331 ? 16.609 4.292 -54.332 1.00 38.44 331 SER A C 1
ATOM 2694 O O . SER A 1 331 ? 17.139 3.379 -53.695 1.00 38.44 331 SER A O 1
ATOM 2696 N N . PRO A 1 332 ? 16.670 5.571 -53.883 1.00 42.47 332 PRO A N 1
ATOM 2697 C CA . PRO A 1 332 ? 17.342 6.011 -52.644 1.00 42.47 332 PRO A CA 1
ATOM 2698 C C . PRO A 1 332 ? 16.659 5.553 -51.332 1.00 42.47 332 PRO A C 1
ATOM 2700 O O . PRO A 1 332 ? 16.759 6.219 -50.299 1.00 42.47 332 PRO A O 1
ATOM 2703 N N . SER A 1 333 ? 15.919 4.444 -51.339 1.00 47.62 333 SER A N 1
ATOM 2704 C CA . SER A 1 333 ? 14.950 4.100 -50.290 1.00 47.62 333 SER A CA 1
ATOM 2705 C C . SER A 1 333 ? 15.571 3.654 -48.958 1.00 47.62 333 SER A C 1
ATOM 2707 O O . SER A 1 333 ? 14.944 3.824 -47.912 1.00 47.62 333 SER A O 1
ATOM 2709 N N . SER A 1 334 ? 16.808 3.147 -48.948 1.00 47.78 334 SER A N 1
ATOM 2710 C CA . SER A 1 334 ? 17.455 2.613 -47.738 1.00 47.78 334 SER A CA 1
ATOM 2711 C C . SER A 1 334 ? 18.102 3.684 -46.850 1.00 47.78 334 SER A C 1
ATOM 2713 O O . SER A 1 334 ? 17.996 3.600 -45.627 1.00 47.78 334 SER A O 1
ATOM 2715 N N . ARG A 1 335 ? 18.693 4.744 -47.428 1.00 45.25 335 ARG A N 1
ATOM 2716 C CA . ARG A 1 335 ? 19.269 5.875 -46.660 1.00 45.25 335 ARG A CA 1
ATOM 2717 C C . ARG A 1 335 ? 18.201 6.665 -45.901 1.00 45.25 335 ARG A C 1
ATOM 2719 O O . ARG A 1 335 ? 18.460 7.192 -44.824 1.00 45.25 335 ARG A O 1
ATOM 2726 N N . PHE A 1 336 ? 16.977 6.679 -46.423 1.00 48.09 336 PHE A N 1
ATOM 2727 C CA . PHE A 1 336 ? 15.825 7.262 -45.745 1.00 48.09 336 PHE A CA 1
ATOM 2728 C C . PHE A 1 336 ? 15.131 6.300 -44.783 1.00 48.09 336 PHE A C 1
ATOM 2730 O O . PHE A 1 336 ? 14.309 6.763 -44.002 1.00 48.09 336 PHE A O 1
ATOM 2737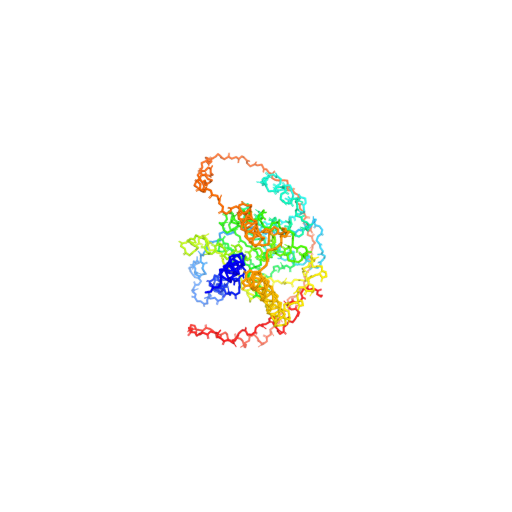 N N . PHE A 1 337 ? 15.437 4.998 -44.784 1.00 50.81 337 PHE A N 1
ATOM 2738 C CA . PHE A 1 337 ? 14.780 4.048 -43.883 1.00 50.81 337 PHE A CA 1
ATOM 2739 C C . PHE A 1 337 ? 15.154 4.311 -42.425 1.00 50.81 337 PHE A C 1
ATOM 2741 O O . PHE A 1 337 ? 14.266 4.395 -41.593 1.00 50.81 337 PHE A O 1
ATOM 2748 N N . LEU A 1 338 ? 16.434 4.547 -42.126 1.00 47.81 338 LEU A N 1
ATOM 2749 C CA . LEU A 1 338 ? 16.906 4.873 -40.774 1.00 47.81 338 LEU A CA 1
ATOM 2750 C C . LEU A 1 338 ? 16.389 6.234 -40.295 1.00 47.81 338 LEU A C 1
ATOM 2752 O O . LEU A 1 338 ? 15.957 6.354 -39.159 1.00 47.81 338 LEU A O 1
ATOM 2756 N N . VAL A 1 339 ? 16.334 7.236 -41.178 1.00 51.44 339 VAL A N 1
ATOM 2757 C CA . VAL A 1 339 ? 15.752 8.552 -40.861 1.00 51.44 339 VAL A CA 1
ATOM 2758 C C . VAL A 1 339 ? 14.233 8.462 -40.683 1.00 51.44 339 VAL A C 1
ATOM 2760 O O . VAL A 1 339 ? 13.689 9.086 -39.782 1.00 51.44 339 VAL A O 1
ATOM 2763 N N . ARG A 1 340 ? 13.524 7.669 -41.499 1.00 55.38 340 ARG A N 1
ATOM 2764 C CA . ARG A 1 340 ? 12.070 7.445 -41.373 1.00 55.38 340 ARG A CA 1
ATOM 2765 C C . ARG A 1 340 ? 11.731 6.572 -40.173 1.00 55.38 340 ARG A C 1
ATOM 2767 O O . ARG A 1 340 ? 10.714 6.825 -39.545 1.00 55.38 340 ARG A O 1
ATOM 2774 N N . TRP A 1 341 ? 12.558 5.581 -39.854 1.00 64.88 341 TRP A N 1
ATOM 2775 C CA . TRP A 1 341 ? 12.423 4.730 -38.677 1.00 64.88 341 TRP A CA 1
ATOM 2776 C C . TRP A 1 341 ? 12.728 5.522 -37.411 1.00 64.88 341 TRP A C 1
ATOM 2778 O O . TRP A 1 341 ? 11.902 5.516 -36.515 1.00 64.88 341 TRP A O 1
ATOM 2788 N N . PHE A 1 342 ? 13.810 6.306 -37.379 1.00 54.53 342 PHE A N 1
ATOM 2789 C CA . PHE A 1 342 ? 14.125 7.209 -36.270 1.00 54.53 342 PHE A CA 1
ATOM 2790 C C . PHE A 1 342 ? 13.046 8.280 -36.101 1.00 54.53 342 PHE A C 1
ATOM 2792 O O . PHE A 1 342 ? 12.582 8.502 -34.997 1.00 54.53 342 PHE A O 1
ATOM 2799 N N . ARG A 1 343 ? 12.543 8.879 -37.188 1.00 53.19 343 ARG A N 1
ATOM 2800 C CA . ARG A 1 343 ? 11.421 9.828 -37.119 1.00 53.19 343 ARG A CA 1
ATOM 2801 C C . ARG A 1 343 ? 10.128 9.153 -36.654 1.00 53.19 343 ARG A C 1
ATOM 2803 O O . ARG A 1 343 ? 9.404 9.742 -35.866 1.00 53.19 343 ARG A O 1
ATOM 2810 N N . LYS A 1 344 ? 9.853 7.913 -37.076 1.00 60.28 344 LYS A N 1
ATOM 2811 C CA . LYS A 1 344 ? 8.731 7.112 -36.557 1.00 60.28 344 LYS A CA 1
ATOM 2812 C C . LYS A 1 344 ? 8.918 6.740 -35.088 1.00 60.28 344 LYS A C 1
ATOM 2814 O O . LYS A 1 344 ? 7.941 6.772 -34.361 1.00 60.28 344 LYS A O 1
ATOM 2819 N N . PHE A 1 345 ? 10.133 6.421 -34.657 1.00 64.69 345 PHE A N 1
ATOM 2820 C CA . PHE A 1 345 ? 10.482 6.089 -33.280 1.00 64.69 345 PHE A CA 1
ATOM 2821 C C . PHE A 1 345 ? 10.392 7.320 -32.373 1.00 64.69 345 PHE A C 1
ATOM 2823 O O . PHE A 1 345 ? 9.753 7.251 -31.335 1.00 64.69 345 PHE A O 1
ATOM 2830 N N . CYS A 1 346 ? 10.920 8.471 -32.797 1.00 57.44 346 CYS A N 1
ATOM 2831 C CA . CYS A 1 346 ? 10.745 9.753 -32.116 1.00 57.44 346 CYS A CA 1
ATOM 2832 C C . CYS A 1 346 ? 9.273 10.165 -32.052 1.00 57.44 346 CYS A C 1
ATOM 2834 O O . CYS A 1 346 ? 8.847 10.658 -31.017 1.00 57.44 346 CYS A O 1
ATOM 2836 N N . ASN A 1 347 ? 8.490 9.934 -33.111 1.00 61.72 347 ASN A N 1
ATOM 2837 C CA . ASN A 1 347 ? 7.049 10.185 -33.087 1.00 61.72 347 ASN A CA 1
ATOM 2838 C C . ASN A 1 347 ? 6.323 9.208 -32.150 1.00 61.72 347 ASN A C 1
ATOM 2840 O O . ASN A 1 347 ? 5.504 9.652 -31.370 1.00 61.72 347 ASN A O 1
ATOM 2844 N N . LEU A 1 348 ? 6.673 7.917 -32.138 1.00 60.62 348 LEU A N 1
ATOM 2845 C CA . LEU A 1 348 ? 6.145 6.925 -31.188 1.00 60.62 348 LEU A CA 1
ATOM 2846 C C . LEU A 1 348 ? 6.485 7.276 -29.736 1.00 60.62 348 LEU A C 1
ATOM 2848 O O . LEU A 1 348 ? 5.642 7.144 -28.856 1.00 60.62 348 LEU A O 1
ATOM 2852 N N . ILE A 1 349 ? 7.708 7.746 -29.490 1.00 53.75 349 ILE A N 1
ATOM 2853 C CA . ILE A 1 349 ? 8.138 8.257 -28.190 1.00 53.75 349 ILE A CA 1
ATOM 2854 C C . ILE A 1 349 ? 7.339 9.514 -27.838 1.00 53.75 349 ILE A C 1
ATOM 2856 O O . ILE A 1 349 ? 6.800 9.588 -26.741 1.00 53.75 349 ILE A O 1
ATOM 2860 N N . SER A 1 350 ? 7.216 10.474 -28.755 1.00 51.84 350 SER A N 1
ATOM 2861 C CA . SER A 1 350 ? 6.441 11.705 -28.562 1.00 51.84 350 SER A CA 1
ATOM 2862 C C . SER A 1 350 ? 4.969 11.408 -28.267 1.00 51.84 350 SER A C 1
ATOM 2864 O O . SER A 1 350 ? 4.422 11.951 -27.314 1.00 51.84 350 SER A O 1
ATOM 2866 N N . ASP A 1 351 ? 4.350 10.500 -29.019 1.00 54.19 351 ASP A N 1
ATOM 2867 C CA . ASP A 1 351 ? 2.963 10.066 -28.843 1.00 54.19 351 ASP A CA 1
ATOM 2868 C C . ASP A 1 351 ? 2.784 9.320 -27.514 1.00 54.19 351 ASP A C 1
ATOM 2870 O O . ASP A 1 351 ? 1.788 9.527 -26.821 1.00 54.19 351 ASP A O 1
ATOM 2874 N N . HIS A 1 352 ? 3.771 8.520 -27.094 1.00 56.06 352 HIS A N 1
ATOM 2875 C CA . HIS A 1 352 ? 3.789 7.900 -25.769 1.00 56.06 352 HIS A CA 1
ATOM 2876 C C . HIS A 1 352 ? 3.930 8.952 -24.654 1.00 56.06 352 HIS A C 1
ATOM 2878 O O . HIS A 1 352 ? 3.224 8.878 -23.648 1.00 56.06 352 HIS A O 1
ATOM 2884 N N . PHE A 1 353 ? 4.789 9.964 -24.816 1.00 46.38 353 PHE A N 1
ATOM 2885 C CA . PHE A 1 353 ? 4.902 11.089 -23.878 1.00 46.38 353 PHE A CA 1
ATOM 2886 C C . PHE A 1 353 ? 3.588 11.887 -23.801 1.00 46.38 353 PHE A C 1
ATOM 2888 O O . PHE A 1 353 ? 3.141 12.234 -22.705 1.00 46.38 353 PHE A O 1
ATOM 2895 N N . GLN A 1 354 ? 2.906 12.077 -24.929 1.00 44.84 354 GLN A N 1
ATOM 2896 C CA . GLN A 1 354 ? 1.641 12.803 -25.024 1.00 44.84 354 GLN A CA 1
ATOM 2897 C C . GLN A 1 354 ? 0.457 12.009 -24.440 1.00 44.84 354 GLN A C 1
ATOM 2899 O O . GLN A 1 354 ? -0.348 12.574 -23.703 1.00 44.84 354 GLN A O 1
ATOM 2904 N N . GLN A 1 355 ? 0.391 10.689 -24.655 1.00 44.50 355 GLN A N 1
ATOM 2905 C CA . GLN A 1 355 ? -0.597 9.803 -24.015 1.00 44.50 355 GLN A CA 1
ATOM 2906 C C . GLN A 1 355 ? -0.331 9.577 -22.520 1.00 44.50 355 GLN A C 1
ATOM 2908 O O . GLN A 1 355 ? -1.265 9.339 -21.758 1.00 44.50 355 GLN A O 1
ATOM 2913 N N . SER A 1 356 ? 0.923 9.684 -22.072 1.00 43.88 356 SER A N 1
ATOM 2914 C CA . SER A 1 356 ? 1.292 9.575 -20.653 1.00 43.88 356 SER A CA 1
ATOM 2915 C C . SER A 1 356 ? 1.017 10.840 -19.820 1.00 43.88 356 SER A C 1
ATOM 2917 O O . SER A 1 356 ? 1.276 10.834 -18.615 1.00 43.88 356 SER A O 1
ATOM 2919 N N . GLY A 1 357 ? 0.471 11.900 -20.436 1.00 40.81 357 GLY A N 1
ATOM 2920 C CA . GLY A 1 357 ? 0.098 13.151 -19.765 1.00 40.81 357 GLY A CA 1
ATOM 2921 C C . GLY A 1 357 ? 1.271 14.087 -19.446 1.00 40.81 357 GLY A C 1
ATOM 2922 O O . GLY A 1 357 ? 1.138 14.938 -18.575 1.00 40.81 357 GLY A O 1
ATOM 2923 N N . LEU A 1 358 ? 2.420 13.945 -20.121 1.00 40.81 358 LEU A N 1
ATOM 2924 C CA . LEU A 1 358 ? 3.655 14.686 -19.808 1.00 40.81 358 LEU A CA 1
ATOM 2925 C C . LEU A 1 358 ? 3.801 16.051 -20.513 1.00 40.81 358 LEU A C 1
ATOM 2927 O O . LEU A 1 358 ? 4.825 16.709 -20.359 1.00 40.81 358 LEU A O 1
ATOM 2931 N N . ILE A 1 359 ? 2.769 16.522 -21.222 1.00 33.69 359 ILE A N 1
ATOM 2932 C CA . ILE A 1 359 ? 2.586 17.948 -21.547 1.00 33.69 359 ILE A CA 1
ATOM 2933 C C . ILE A 1 359 ? 1.161 18.326 -21.138 1.00 33.69 359 ILE A C 1
ATOM 2935 O O . ILE A 1 359 ? 0.259 18.451 -21.964 1.00 33.69 359 ILE A O 1
ATOM 2939 N N . SER A 1 360 ? 0.950 18.459 -19.831 1.00 31.80 360 SER A N 1
ATOM 2940 C CA . SER A 1 360 ? -0.143 19.270 -19.305 1.00 31.80 360 SER A CA 1
ATOM 2941 C C . SER A 1 360 ? 0.353 20.713 -19.259 1.00 31.80 360 SER A C 1
ATOM 2943 O O . SER A 1 360 ? 1.368 21.002 -18.626 1.00 31.80 360 SER A O 1
ATOM 2945 N N . LYS A 1 361 ? -0.337 21.631 -19.943 1.00 33.09 361 LYS A N 1
ATOM 2946 C CA . LYS A 1 361 ? -0.316 23.037 -19.528 1.00 33.09 361 LYS A CA 1
ATOM 2947 C C . LYS A 1 361 ? -1.059 23.082 -18.192 1.00 33.09 361 LYS A C 1
ATOM 2949 O O . LYS A 1 361 ? -2.280 23.205 -18.174 1.00 33.09 361 LYS A O 1
ATOM 2954 N N . ASP A 1 362 ? -0.328 22.902 -17.098 1.00 35.53 362 ASP A N 1
ATOM 2955 C CA . ASP A 1 362 ? -0.873 23.014 -15.750 1.00 35.53 362 ASP A CA 1
ATOM 2956 C C . ASP A 1 362 ? -1.133 24.489 -15.416 1.00 35.53 362 ASP A C 1
ATOM 2958 O O . ASP A 1 362 ? -0.286 25.166 -14.847 1.00 35.53 362 ASP A O 1
ATOM 2962 N N . ASP A 1 363 ? -2.336 24.956 -15.750 1.00 36.69 363 ASP A N 1
ATOM 2963 C CA . ASP A 1 363 ? -2.956 26.176 -15.205 1.00 36.69 363 ASP A CA 1
ATOM 2964 C C . ASP A 1 363 ? -4.146 25.840 -14.274 1.00 36.69 363 ASP A C 1
ATOM 2966 O O . ASP A 1 363 ? -5.047 26.657 -14.088 1.00 36.69 363 ASP A O 1
ATOM 2970 N N . ASP A 1 364 ? -4.188 24.642 -13.667 1.00 37.22 364 ASP A N 1
ATOM 2971 C CA . ASP A 1 364 ? -5.341 24.235 -12.833 1.00 37.22 364 ASP A CA 1
ATOM 2972 C C . ASP A 1 364 ? -5.006 23.645 -11.450 1.00 37.22 364 ASP A C 1
ATOM 2974 O O . ASP A 1 364 ? -5.910 23.392 -10.647 1.00 37.22 364 ASP A O 1
ATOM 2978 N N . TYR A 1 365 ? -3.721 23.529 -11.088 1.00 38.00 365 TYR A N 1
ATOM 2979 C CA . TYR A 1 365 ? -3.311 23.033 -9.762 1.00 38.00 365 TYR A CA 1
ATOM 2980 C C . TYR A 1 365 ? -3.821 23.911 -8.599 1.00 38.00 365 TYR A C 1
ATOM 2982 O O . TYR A 1 365 ? -4.101 23.401 -7.513 1.00 38.00 365 TYR A O 1
ATOM 2990 N N . HIS A 1 366 ? -4.033 25.213 -8.826 1.00 35.81 366 HIS A N 1
ATOM 2991 C CA . HIS A 1 366 ? -4.567 26.136 -7.814 1.00 35.81 366 HIS A CA 1
ATOM 2992 C C . HIS A 1 366 ? -6.103 26.203 -7.752 1.00 35.81 366 HIS A C 1
ATOM 2994 O O . HIS A 1 366 ? -6.655 26.644 -6.742 1.00 35.81 366 HIS A O 1
ATOM 3000 N N . LYS A 1 367 ? -6.825 25.741 -8.780 1.00 34.97 367 LYS A N 1
ATOM 3001 C CA . LYS A 1 367 ? -8.296 25.834 -8.823 1.00 34.97 367 LYS A CA 1
ATOM 3002 C C . LYS A 1 367 ? -8.990 24.701 -8.077 1.00 34.97 367 LYS A C 1
ATOM 3004 O O . LYS A 1 367 ? -10.054 24.922 -7.508 1.00 34.97 367 LYS A O 1
ATOM 3009 N N . ILE A 1 368 ? -8.379 23.518 -8.015 1.00 38.84 368 ILE A N 1
ATOM 3010 C CA . ILE A 1 368 ? -8.964 22.355 -7.327 1.00 38.84 368 ILE A CA 1
ATOM 3011 C C . ILE A 1 368 ? -8.842 22.486 -5.801 1.00 38.84 368 ILE A C 1
ATOM 3013 O O . ILE A 1 368 ? -9.742 22.064 -5.076 1.00 38.84 368 ILE A O 1
ATOM 3017 N N . ILE A 1 369 ? -7.785 23.138 -5.306 1.00 37.50 369 ILE A N 1
ATOM 3018 C CA . ILE A 1 369 ? -7.631 23.422 -3.871 1.00 37.50 369 ILE A CA 1
ATOM 3019 C C . ILE A 1 369 ? -8.631 24.500 -3.423 1.00 37.50 369 ILE A C 1
ATOM 3021 O O . ILE A 1 369 ? -9.270 24.335 -2.388 1.00 37.50 369 ILE A O 1
ATOM 3025 N N . ASN A 1 370 ? -8.856 25.538 -4.237 1.00 31.25 370 ASN A N 1
ATOM 3026 C CA . ASN A 1 370 ? -9.751 26.644 -3.876 1.00 31.25 370 ASN A CA 1
ATOM 3027 C C . ASN A 1 370 ? -11.249 26.372 -4.094 1.00 31.25 370 ASN A C 1
ATOM 3029 O O . ASN A 1 370 ? -12.079 27.093 -3.548 1.00 31.25 370 ASN A O 1
ATOM 3033 N N . LYS A 1 371 ? -11.631 25.343 -4.864 1.00 32.31 371 LYS A N 1
ATOM 3034 C CA . LYS A 1 371 ? -13.052 24.975 -5.017 1.00 32.31 371 LYS A CA 1
ATOM 3035 C C . LYS A 1 371 ? -13.599 24.143 -3.856 1.00 32.31 371 LYS A C 1
ATOM 3037 O O . LYS A 1 371 ? -14.810 24.082 -3.694 1.00 32.31 371 LYS A O 1
ATOM 3042 N N . ASN A 1 372 ? -12.722 23.542 -3.049 1.00 34.59 372 ASN A N 1
ATOM 3043 C CA . ASN A 1 372 ? -13.101 22.699 -1.911 1.00 34.59 372 ASN A CA 1
ATOM 3044 C C . ASN A 1 372 ? -12.908 23.382 -0.546 1.00 34.59 372 ASN A C 1
ATOM 3046 O O . ASN A 1 372 ? -13.139 22.750 0.480 1.00 34.59 372 ASN A O 1
ATOM 3050 N N . THR A 1 373 ? -12.494 24.652 -0.517 1.00 33.22 373 THR A N 1
ATOM 3051 C CA . THR A 1 373 ? -12.337 25.452 0.711 1.00 33.22 373 THR A CA 1
ATOM 3052 C C . THR A 1 373 ? -13.521 26.373 1.015 1.00 33.22 373 THR A C 1
ATOM 3054 O O . THR A 1 373 ? -13.555 26.945 2.096 1.00 33.22 373 THR A O 1
ATOM 3057 N N . ASN A 1 374 ? -14.518 26.462 0.126 1.00 27.23 374 ASN A N 1
ATOM 3058 C CA . ASN A 1 374 ? -15.748 27.239 0.335 1.00 27.23 374 ASN A CA 1
ATOM 3059 C C . ASN A 1 374 ? -16.991 26.339 0.297 1.00 27.23 374 ASN A C 1
ATOM 3061 O O . ASN A 1 374 ? -17.883 26.526 -0.528 1.00 27.23 374 ASN A O 1
ATOM 3065 N N . VAL A 1 375 ? -17.037 25.343 1.178 1.00 32.41 375 VAL A N 1
ATOM 3066 C CA . VAL A 1 375 ? -18.315 24.794 1.639 1.00 32.41 375 VAL A CA 1
ATOM 3067 C C . VAL A 1 375 ? -18.485 25.326 3.050 1.00 32.41 375 VAL A C 1
ATOM 3069 O O . VAL A 1 375 ? -17.776 24.912 3.968 1.00 32.41 375 VAL A O 1
ATOM 3072 N N . GLU A 1 376 ? -19.349 26.329 3.176 1.00 27.09 376 GLU A N 1
ATOM 3073 C CA . GLU A 1 376 ? -19.837 26.818 4.458 1.00 27.09 376 GLU A CA 1
ATOM 3074 C C . GLU A 1 376 ? -20.322 25.640 5.306 1.00 27.09 376 GLU A C 1
ATOM 3076 O O . GLU A 1 376 ? -20.923 24.685 4.810 1.00 27.09 376 GLU A O 1
ATOM 3081 N N . LEU A 1 377 ? -20.015 25.718 6.599 1.00 28.38 377 LEU A N 1
ATOM 3082 C CA . LEU A 1 377 ? -20.509 24.827 7.637 1.00 28.38 377 LEU A CA 1
ATOM 3083 C C . LEU A 1 377 ? -22.034 24.975 7.745 1.00 28.38 377 LEU A C 1
ATOM 3085 O O . LEU A 1 377 ? -22.529 25.682 8.616 1.00 28.38 377 LEU A O 1
ATOM 3089 N N . GLU A 1 378 ? -22.784 24.308 6.874 1.00 26.06 378 GLU A N 1
ATOM 3090 C CA . GLU A 1 378 ? -24.174 23.968 7.159 1.00 26.06 378 GLU A CA 1
ATOM 3091 C C . GLU A 1 378 ? -24.205 22.606 7.854 1.00 26.06 378 GLU A C 1
ATOM 3093 O O . GLU A 1 378 ? -23.882 21.565 7.274 1.00 26.06 378 GLU A O 1
ATOM 3098 N N . GLU A 1 379 ? -24.585 22.622 9.134 1.00 32.97 379 GLU A N 1
ATOM 3099 C CA . GLU A 1 379 ? -24.958 21.429 9.886 1.00 32.97 379 GLU A CA 1
ATOM 3100 C C . GLU A 1 379 ? -26.045 20.663 9.120 1.00 32.97 379 GLU A C 1
ATOM 3102 O O . GLU A 1 379 ? -27.209 21.059 9.086 1.00 32.97 379 GLU A O 1
ATOM 3107 N N . SER A 1 380 ? -25.671 19.538 8.511 1.00 24.30 380 SER A N 1
ATOM 3108 C CA . SER A 1 380 ? -26.635 18.587 7.961 1.00 24.30 380 SER A CA 1
ATOM 3109 C C . SER A 1 380 ? -27.016 17.521 8.995 1.00 24.30 380 SER A C 1
ATOM 3111 O O . SER A 1 380 ? -26.192 17.108 9.815 1.00 24.30 380 SER A O 1
ATOM 3113 N N . PRO A 1 381 ? -28.281 17.064 8.990 1.00 24.64 381 PRO A N 1
ATOM 3114 C CA . PRO A 1 381 ? -28.899 16.425 10.139 1.00 24.64 381 PRO A CA 1
ATOM 3115 C C . PRO A 1 381 ? -28.456 14.970 10.299 1.00 24.64 381 PRO A C 1
ATOM 3117 O O . PRO A 1 381 ? -28.339 14.229 9.323 1.00 24.64 381 PRO A O 1
ATOM 3120 N N . LYS A 1 382 ? -28.309 14.542 11.562 1.00 29.73 382 LYS A N 1
ATOM 3121 C CA . LYS A 1 382 ? -28.134 13.140 11.974 1.00 29.73 382 LYS A CA 1
ATOM 3122 C C . LYS A 1 382 ? -29.158 12.241 11.269 1.00 29.73 382 LYS A C 1
ATOM 3124 O O . LYS A 1 382 ? -30.313 12.169 11.685 1.00 29.73 382 LYS A O 1
ATOM 3129 N N . LYS A 1 383 ? -28.727 11.506 10.243 1.00 26.97 383 LYS A N 1
ATOM 3130 C CA . LYS A 1 383 ? -29.441 10.332 9.734 1.00 26.97 383 LYS A CA 1
ATOM 3131 C C . LYS A 1 383 ? -28.733 9.084 10.240 1.00 26.97 383 LYS A C 1
ATOM 3133 O O . LYS A 1 383 ? -27.565 8.858 9.951 1.00 26.97 383 LYS A O 1
ATOM 3138 N N . GLN A 1 384 ? -29.467 8.318 11.042 1.00 26.05 384 GLN A N 1
ATOM 3139 C CA . GLN A 1 384 ? -29.073 7.011 11.553 1.00 26.05 384 GLN A CA 1
ATOM 3140 C C . GLN A 1 384 ? -28.707 6.075 10.398 1.00 26.05 384 GLN A C 1
ATOM 3142 O O . GLN A 1 384 ? -29.520 5.824 9.508 1.00 26.05 384 GLN A O 1
ATOM 3147 N N . SER A 1 385 ? -27.495 5.534 10.452 1.00 26.66 385 SER A N 1
ATOM 3148 C CA . SER A 1 385 ? -27.115 4.324 9.735 1.00 26.66 385 SER A CA 1
ATOM 3149 C C . SER A 1 385 ? -27.894 3.121 10.300 1.00 26.66 385 SER A C 1
ATOM 3151 O O . SER A 1 385 ? -28.201 3.090 11.499 1.00 26.66 385 SER A O 1
ATOM 3153 N N . PRO A 1 386 ? -28.252 2.119 9.476 1.00 26.06 386 PRO A N 1
ATOM 3154 C CA . PRO A 1 386 ? -29.009 0.969 9.945 1.00 26.06 386 PRO A CA 1
ATOM 3155 C C . PRO A 1 386 ? -28.105 0.061 10.787 1.00 26.06 386 PRO A C 1
ATOM 3157 O O . PRO A 1 386 ? -27.294 -0.697 10.263 1.00 26.06 386 PRO A O 1
ATOM 3160 N N . GLN A 1 387 ? -28.253 0.130 12.111 1.00 27.64 387 GLN A N 1
ATOM 3161 C CA . GLN A 1 387 ? -27.643 -0.811 13.048 1.00 27.64 387 GLN A CA 1
ATOM 3162 C C . GLN A 1 387 ? -28.317 -2.184 12.929 1.00 27.64 387 GLN A C 1
ATOM 3164 O O . GLN A 1 387 ? -29.442 -2.371 13.394 1.00 27.64 387 GLN A O 1
ATOM 3169 N N . LYS A 1 388 ? -27.604 -3.184 12.403 1.00 27.80 388 LYS A N 1
ATOM 3170 C CA . LYS A 1 388 ? -27.860 -4.588 12.756 1.00 27.80 388 LYS A CA 1
ATOM 3171 C C . LYS A 1 388 ? -26.990 -4.931 13.962 1.00 27.80 388 LYS A C 1
ATOM 3173 O O . LYS A 1 388 ? -25.824 -5.284 13.849 1.00 27.80 388 LYS A O 1
ATOM 3178 N N . LYS A 1 389 ? -27.572 -4.742 15.144 1.00 25.31 389 LYS A N 1
ATOM 3179 C CA . LYS A 1 389 ? -26.972 -5.063 16.439 1.00 25.31 389 LYS A CA 1
ATOM 3180 C C . LYS A 1 389 ? -26.914 -6.589 16.573 1.00 25.31 389 LYS A C 1
ATOM 3182 O O . LYS A 1 389 ? -27.956 -7.225 16.707 1.00 25.31 389 LYS A O 1
ATOM 3187 N N . ILE A 1 390 ? -25.723 -7.181 16.513 1.00 29.34 390 ILE A N 1
ATOM 3188 C CA . ILE A 1 390 ? -25.530 -8.586 16.887 1.00 29.34 390 ILE A CA 1
ATOM 3189 C C . ILE A 1 390 ? -25.586 -8.647 18.417 1.00 29.34 390 ILE A C 1
ATOM 3191 O O . ILE A 1 390 ? -24.677 -8.205 19.117 1.00 29.34 390 ILE A O 1
ATOM 3195 N N . THR A 1 391 ? -26.710 -9.120 18.948 1.00 24.69 391 THR A N 1
ATOM 3196 C CA . THR A 1 391 ? -26.915 -9.337 20.381 1.00 24.69 391 THR A CA 1
ATOM 3197 C C . THR A 1 391 ? -26.115 -10.562 20.823 1.00 24.69 391 THR A C 1
ATOM 3199 O O . THR A 1 391 ? -26.501 -11.693 20.546 1.00 24.69 391 THR A O 1
ATOM 3202 N N . SER A 1 392 ? -25.002 -10.339 21.520 1.00 25.84 392 SER A N 1
ATOM 3203 C CA . SER A 1 392 ? -24.276 -11.390 22.239 1.00 25.84 392 SER A CA 1
ATOM 3204 C C . SER A 1 392 ? -25.082 -11.826 23.468 1.00 25.84 392 SER A C 1
ATOM 3206 O O . SER A 1 392 ? -25.277 -11.069 24.422 1.00 25.84 392 SER A O 1
ATOM 3208 N N . THR A 1 393 ? -25.596 -13.052 23.425 1.00 24.69 393 THR A N 1
ATOM 3209 C CA . THR A 1 393 ? -26.144 -13.775 24.574 1.00 24.69 393 THR A CA 1
ATOM 3210 C C . THR A 1 393 ? -24.998 -14.286 25.447 1.00 24.69 393 THR A C 1
ATOM 3212 O O . THR A 1 393 ? -24.222 -15.134 25.013 1.00 24.69 393 THR A O 1
ATOM 3215 N N . LYS A 1 394 ? -24.916 -13.801 26.692 1.00 24.31 394 LYS A N 1
ATOM 3216 C CA . LYS A 1 394 ? -24.064 -14.368 27.752 1.00 24.31 394 LYS A CA 1
ATOM 3217 C C . LYS A 1 394 ? -24.396 -15.845 28.004 1.00 24.31 394 LYS A C 1
ATOM 3219 O O . LYS A 1 394 ? -25.568 -16.146 28.236 1.00 24.31 394 LYS A O 1
ATOM 3224 N N . PRO A 1 395 ? -23.381 -16.703 28.187 1.00 25.77 395 PRO A N 1
ATOM 3225 C CA . PRO A 1 395 ? -23.482 -17.835 29.091 1.00 25.77 395 PRO A CA 1
ATOM 3226 C C . PRO A 1 395 ? -22.679 -17.567 30.372 1.00 25.77 395 PRO A C 1
ATOM 3228 O O . PRO A 1 395 ? -21.495 -17.243 30.354 1.00 25.77 395 PRO A O 1
ATOM 3231 N N . THR A 1 396 ? -23.413 -17.650 31.476 1.00 24.41 396 THR A N 1
ATOM 3232 C CA . THR A 1 396 ? -23.060 -18.267 32.762 1.00 24.41 396 THR A CA 1
ATOM 3233 C C . THR A 1 396 ? -21.581 -18.465 33.120 1.00 24.41 396 THR A C 1
ATOM 3235 O O . THR A 1 396 ? -20.850 -19.268 32.549 1.00 24.41 396 THR A O 1
ATOM 3238 N N . THR A 1 397 ? -21.221 -17.786 34.208 1.00 24.88 397 THR A N 1
ATOM 3239 C CA . THR A 1 397 ? -20.069 -18.001 35.084 1.00 24.88 397 THR A CA 1
ATOM 3240 C C . THR A 1 397 ? -19.816 -19.475 35.399 1.00 24.88 397 THR A C 1
ATOM 3242 O O . THR A 1 397 ? -20.693 -20.131 35.957 1.00 24.88 397 THR A O 1
ATOM 3245 N N . ASN A 1 398 ? -18.587 -19.938 35.171 1.00 24.55 398 ASN A N 1
ATOM 3246 C CA . ASN A 1 398 ? -18.006 -21.054 35.910 1.00 24.55 398 ASN A CA 1
ATOM 3247 C C . ASN A 1 398 ? -16.591 -20.684 36.365 1.00 24.55 398 ASN A C 1
ATOM 3249 O O . ASN A 1 398 ? -15.726 -20.332 35.567 1.00 24.55 398 ASN A O 1
ATOM 3253 N N . ASN A 1 399 ? -16.406 -20.751 37.682 1.00 25.52 399 ASN A N 1
ATOM 3254 C CA . ASN A 1 399 ? -15.143 -20.606 38.390 1.00 25.52 399 ASN A CA 1
ATOM 3255 C C . ASN A 1 399 ? -14.141 -21.673 37.940 1.00 25.52 399 ASN A C 1
ATOM 3257 O O . ASN A 1 399 ? -14.438 -22.858 38.078 1.00 25.52 399 ASN A O 1
ATOM 3261 N N . VAL A 1 400 ? -12.927 -21.272 37.550 1.00 27.38 400 VAL A N 1
ATOM 3262 C CA . VAL A 1 400 ? -11.742 -22.135 37.663 1.00 27.38 400 VAL A CA 1
ATOM 3263 C C . VAL A 1 400 ? -10.545 -21.314 38.152 1.00 27.38 400 VAL A C 1
ATOM 3265 O O . VAL A 1 400 ? -10.043 -20.429 37.471 1.00 27.38 400 VAL A O 1
ATOM 3268 N N . ALA A 1 401 ? -10.182 -21.632 39.393 1.00 25.23 401 ALA A N 1
ATOM 3269 C CA . ALA A 1 401 ? -8.898 -21.568 40.086 1.00 25.23 401 ALA A CA 1
ATOM 3270 C C . ALA A 1 401 ? -7.743 -20.710 39.526 1.00 25.23 401 ALA A C 1
ATOM 3272 O O . ALA A 1 401 ? -7.170 -20.980 38.474 1.00 25.23 401 ALA A O 1
ATOM 3273 N N . ASN A 1 402 ? -7.286 -19.799 40.393 1.00 26.48 402 ASN A N 1
ATOM 3274 C CA . ASN A 1 402 ? -5.917 -19.292 40.459 1.00 26.48 402 ASN A CA 1
ATOM 3275 C C . ASN A 1 402 ? -4.884 -20.428 40.381 1.00 26.48 402 ASN A C 1
ATOM 3277 O O . ASN A 1 402 ? -4.838 -21.283 41.268 1.00 26.48 402 ASN A O 1
ATOM 3281 N N . SER A 1 403 ? -3.968 -20.350 39.420 1.00 27.34 403 SER A N 1
ATOM 3282 C CA . SER A 1 403 ? -2.666 -21.009 39.512 1.00 27.34 403 SER A CA 1
ATOM 3283 C C . SER A 1 403 ? -1.559 -19.974 39.345 1.00 27.34 403 SER A C 1
ATOM 3285 O O . SER A 1 403 ? -1.261 -19.525 38.240 1.00 27.34 403 SER A O 1
ATOM 3287 N N . ASN A 1 404 ? -0.954 -19.609 40.475 1.00 27.41 404 ASN A N 1
ATOM 3288 C CA . ASN A 1 404 ? 0.343 -18.948 40.540 1.00 27.41 404 ASN A CA 1
ATOM 3289 C C . ASN A 1 404 ? 1.388 -19.835 39.851 1.00 27.41 404 ASN A C 1
ATOM 3291 O O . ASN A 1 404 ? 1.706 -20.910 40.360 1.00 27.41 404 ASN A O 1
ATOM 3295 N N . ILE A 1 405 ? 1.959 -19.371 38.741 1.00 28.44 405 ILE A N 1
ATOM 3296 C CA . ILE A 1 405 ? 3.210 -19.912 38.207 1.00 28.44 405 ILE A CA 1
ATOM 3297 C C . ILE A 1 405 ? 4.276 -18.836 38.402 1.00 28.44 405 ILE A C 1
ATOM 3299 O O . ILE A 1 405 ? 4.400 -17.891 37.629 1.00 28.44 405 ILE A O 1
ATOM 3303 N N . ASN A 1 406 ? 5.028 -18.991 39.491 1.00 28.03 406 ASN A N 1
ATOM 3304 C CA . ASN A 1 406 ? 6.334 -18.372 39.661 1.00 28.03 406 ASN A CA 1
ATOM 3305 C C . ASN A 1 406 ? 7.308 -19.073 38.702 1.00 28.03 406 ASN A C 1
ATOM 3307 O O . ASN A 1 406 ? 7.788 -20.161 39.018 1.00 28.03 406 ASN A O 1
ATOM 3311 N N . ASP A 1 407 ? 7.600 -18.471 37.547 1.00 31.52 407 ASP A N 1
ATOM 3312 C CA . ASP A 1 407 ? 8.724 -18.889 36.700 1.00 31.52 407 ASP A CA 1
ATOM 3313 C C . ASP A 1 407 ? 10.004 -18.140 37.138 1.00 31.52 407 ASP A C 1
ATOM 3315 O O . ASP A 1 407 ? 10.067 -16.909 37.027 1.00 31.52 407 ASP A O 1
ATOM 3319 N N . PRO A 1 408 ? 11.048 -18.832 37.638 1.00 28.05 408 PRO A N 1
ATOM 3320 C CA . PRO A 1 408 ? 12.286 -18.198 38.082 1.00 28.05 408 PRO A CA 1
ATOM 3321 C C . PRO A 1 408 ? 13.185 -17.679 36.941 1.00 28.05 408 PRO A C 1
ATOM 3323 O O . PRO A 1 408 ? 14.231 -17.092 37.226 1.00 28.05 408 PRO A O 1
ATOM 3326 N N . ASN A 1 409 ? 12.820 -17.846 35.663 1.00 29.14 409 ASN A N 1
ATOM 3327 C CA . ASN A 1 409 ? 13.671 -17.459 34.527 1.00 29.14 409 ASN A CA 1
ATOM 3328 C C . ASN A 1 409 ? 13.480 -16.022 34.009 1.00 29.14 409 ASN A C 1
ATOM 3330 O O . ASN A 1 409 ? 14.171 -15.603 33.077 1.00 29.14 409 ASN A O 1
ATOM 3334 N N . LEU A 1 410 ? 12.643 -15.204 34.656 1.00 30.47 410 LEU A N 1
ATOM 3335 C CA . LEU A 1 410 ? 12.377 -13.813 34.249 1.00 30.47 410 LEU A CA 1
ATOM 3336 C C . LEU A 1 410 ? 13.558 -12.826 34.446 1.00 30.47 410 LEU A C 1
ATOM 3338 O O . LEU A 1 410 ? 13.407 -11.625 34.234 1.00 30.47 410 LEU A O 1
ATOM 3342 N N . LYS A 1 411 ? 14.748 -13.289 34.861 1.00 26.47 411 LYS A N 1
ATOM 3343 C CA . LYS A 1 411 ? 15.880 -12.432 35.281 1.00 26.47 411 LYS A CA 1
ATOM 3344 C C . LYS A 1 411 ? 17.066 -12.320 34.310 1.00 26.47 411 LYS A C 1
ATOM 3346 O O . LYS A 1 411 ? 18.090 -11.765 34.710 1.00 26.47 411 LYS A O 1
ATOM 3351 N N . LYS A 1 412 ? 16.984 -12.782 33.052 1.00 27.89 412 LYS A N 1
ATOM 3352 C CA . LYS A 1 412 ? 18.176 -12.819 32.164 1.00 27.89 412 LYS A CA 1
ATOM 3353 C C . LYS A 1 412 ? 18.161 -12.003 30.866 1.00 27.89 412 LYS A C 1
ATOM 3355 O O . LYS A 1 412 ? 19.071 -12.169 30.062 1.00 27.89 412 LYS A O 1
ATOM 3360 N N . TYR A 1 413 ? 17.265 -11.034 30.696 1.00 26.50 413 TYR A N 1
ATOM 3361 C CA . TYR A 1 413 ? 17.359 -10.089 29.570 1.00 26.50 413 TYR A CA 1
ATOM 3362 C C . TYR A 1 413 ? 17.551 -8.648 30.050 1.00 26.50 413 TYR A C 1
ATOM 3364 O O . TYR A 1 413 ? 16.649 -7.817 30.008 1.00 26.50 413 TYR A O 1
ATOM 3372 N N . LYS A 1 414 ? 18.774 -8.337 30.499 1.00 25.47 414 LYS A N 1
ATOM 3373 C CA . LYS A 1 414 ? 19.247 -6.950 30.609 1.00 25.47 414 LYS A CA 1
ATOM 3374 C C . LYS A 1 414 ? 19.400 -6.386 29.189 1.00 25.47 414 LYS A C 1
ATOM 3376 O O . LYS A 1 414 ? 20.351 -6.729 28.491 1.00 25.47 414 LYS A O 1
ATOM 3381 N N . ARG A 1 415 ? 18.463 -5.528 28.767 1.00 30.67 415 ARG A N 1
ATOM 3382 C CA . ARG A 1 415 ? 18.591 -4.676 27.572 1.00 30.67 415 ARG A CA 1
ATOM 3383 C C . ARG A 1 415 ? 19.850 -3.807 27.710 1.00 30.67 415 ARG A C 1
ATOM 3385 O O . ARG A 1 415 ? 19.967 -3.034 28.657 1.00 30.67 415 ARG A O 1
ATOM 3392 N N . LEU A 1 416 ? 20.763 -3.902 26.747 1.00 28.95 416 LEU A N 1
ATOM 3393 C CA . LEU A 1 416 ? 21.766 -2.873 26.479 1.00 28.95 416 LEU A CA 1
ATOM 3394 C C . LEU A 1 416 ? 21.305 -2.085 25.255 1.00 28.95 416 LEU A C 1
ATOM 3396 O O . LEU A 1 416 ? 21.407 -2.561 24.128 1.00 28.95 416 LEU A O 1
ATOM 3400 N N . ARG A 1 417 ? 20.822 -0.865 25.480 1.00 30.17 417 ARG A N 1
ATOM 3401 C CA . ARG A 1 417 ? 21.009 0.239 24.538 1.00 30.17 417 ARG A CA 1
ATOM 3402 C C . ARG A 1 417 ? 21.084 1.526 25.344 1.00 30.17 417 ARG A C 1
ATOM 3404 O O . ARG A 1 417 ? 20.083 2.004 25.862 1.00 30.17 417 ARG A O 1
ATOM 3411 N N . LYS A 1 418 ? 22.311 2.015 25.485 1.00 27.17 418 LYS A N 1
ATOM 3412 C CA . LYS A 1 418 ? 22.637 3.362 25.933 1.00 27.17 418 LYS A CA 1
ATOM 3413 C C . LYS A 1 418 ? 23.293 4.022 24.729 1.00 27.17 418 LYS A C 1
ATOM 3415 O O . LYS A 1 418 ? 24.305 3.520 24.242 1.00 27.17 418 LYS A O 1
ATOM 3420 N N . ASP A 1 419 ? 22.618 5.026 24.193 1.00 34.94 419 ASP A N 1
ATOM 3421 C CA . ASP A 1 419 ? 23.181 6.201 23.533 1.00 34.94 419 ASP A CA 1
ATOM 3422 C C . ASP A 1 419 ? 24.555 5.951 22.893 1.00 34.94 419 ASP A C 1
ATOM 3424 O O . ASP A 1 419 ? 25.598 6.119 23.520 1.00 34.94 419 ASP A O 1
ATOM 3428 N N . SER A 1 420 ? 24.586 5.487 21.645 1.00 32.12 420 SER A N 1
ATOM 3429 C CA . SER A 1 420 ? 25.840 5.440 20.893 1.00 32.12 420 SER A CA 1
ATOM 3430 C C . SER A 1 420 ? 25.593 5.492 19.393 1.00 32.12 420 SER A C 1
ATOM 3432 O O . SER A 1 420 ? 25.095 4.557 18.770 1.00 32.12 420 SER A O 1
ATOM 3434 N N . ASN A 1 421 ? 25.989 6.627 18.821 1.00 33.59 421 ASN A N 1
ATOM 3435 C CA . ASN A 1 421 ? 26.365 6.764 17.424 1.00 33.59 421 ASN A CA 1
ATOM 3436 C C . ASN A 1 421 ? 27.426 5.703 17.085 1.00 33.59 421 ASN A C 1
ATOM 3438 O O . ASN A 1 421 ? 28.600 5.881 17.403 1.00 33.59 421 ASN A O 1
ATOM 3442 N N . LEU A 1 422 ? 27.025 4.609 16.439 1.00 27.30 422 LEU A N 1
ATOM 3443 C CA . LEU A 1 422 ? 27.928 3.683 15.756 1.00 27.30 422 LEU A CA 1
ATOM 3444 C C . LEU A 1 422 ? 27.262 3.217 14.453 1.00 27.30 422 LEU A C 1
ATOM 3446 O O . LEU A 1 422 ? 26.085 2.847 14.473 1.00 27.30 422 LEU A O 1
ATOM 3450 N N . PRO A 1 423 ? 27.978 3.241 13.314 1.00 27.89 423 PRO A N 1
ATOM 3451 C CA . PRO A 1 423 ? 27.435 2.801 12.040 1.00 27.89 423 PRO A CA 1
ATOM 3452 C C . PRO A 1 423 ? 27.229 1.287 12.086 1.00 27.89 423 PRO A C 1
ATOM 3454 O O . PRO A 1 423 ? 28.175 0.510 12.204 1.00 27.89 423 PRO A O 1
ATOM 3457 N N . TYR A 1 424 ? 25.968 0.869 12.024 1.00 33.78 424 TYR A N 1
ATOM 3458 C CA . TYR A 1 424 ? 25.574 -0.530 12.129 1.00 33.78 424 TYR A CA 1
ATOM 3459 C C . TYR A 1 424 ? 25.718 -1.225 10.769 1.00 33.78 424 TYR A C 1
ATOM 3461 O O . TYR A 1 424 ? 24.737 -1.501 10.085 1.00 33.78 424 TYR A O 1
ATOM 3469 N N . LEU A 1 425 ? 26.957 -1.498 10.354 1.00 32.69 425 LEU A N 1
ATOM 3470 C CA . LEU A 1 425 ? 27.207 -2.563 9.386 1.00 32.69 425 LEU A CA 1
ATOM 3471 C C . LEU A 1 425 ? 27.234 -3.896 10.157 1.00 32.69 425 LEU A C 1
ATOM 3473 O O . LEU A 1 425 ? 28.079 -4.096 11.024 1.00 32.69 425 LEU A O 1
ATOM 3477 N N . ASN A 1 426 ? 26.333 -4.809 9.787 1.00 33.22 426 ASN A N 1
ATOM 3478 C CA . ASN A 1 426 ? 26.417 -6.263 10.011 1.00 33.22 426 ASN A CA 1
ATOM 3479 C C . ASN A 1 426 ? 25.959 -6.889 11.345 1.00 33.22 426 ASN A C 1
ATOM 3481 O O . ASN A 1 426 ? 26.431 -7.977 11.666 1.00 33.22 426 ASN A O 1
ATOM 3485 N N . LEU A 1 427 ? 24.989 -6.332 12.084 1.00 27.58 427 LEU A N 1
ATOM 3486 C CA . LEU A 1 427 ? 24.411 -7.072 13.231 1.00 27.58 427 LEU A CA 1
ATOM 3487 C C . LEU A 1 427 ? 22.871 -7.173 13.256 1.00 27.58 427 LEU A C 1
ATOM 3489 O O . LEU A 1 427 ? 22.275 -7.506 14.274 1.00 27.58 427 LEU A O 1
ATOM 3493 N N . LEU A 1 428 ? 22.231 -6.956 12.105 1.00 34.19 428 LEU A N 1
ATOM 3494 C CA . LEU A 1 428 ? 20.892 -7.470 11.791 1.00 34.19 428 LEU A CA 1
ATOM 3495 C C . LEU A 1 428 ? 20.976 -8.232 10.468 1.00 34.19 428 LEU A C 1
ATOM 3497 O O . LEU A 1 428 ? 20.411 -7.832 9.455 1.00 34.19 428 LEU A O 1
ATOM 3501 N N . ALA A 1 429 ? 21.740 -9.324 10.475 1.00 31.78 429 ALA A N 1
ATOM 3502 C CA . ALA A 1 429 ? 21.513 -10.384 9.509 1.00 31.78 429 ALA A CA 1
ATOM 3503 C C . ALA A 1 429 ? 20.131 -10.974 9.818 1.00 31.78 429 ALA A C 1
ATOM 3505 O O . ALA A 1 429 ? 19.980 -11.742 10.765 1.00 31.78 429 ALA A O 1
ATOM 3506 N N . ASP A 1 430 ? 19.140 -10.488 9.074 1.00 38.41 430 ASP A N 1
ATOM 3507 C CA . ASP A 1 430 ? 17.841 -11.086 8.791 1.00 38.41 430 ASP A CA 1
ATOM 3508 C C . ASP A 1 430 ? 17.438 -12.258 9.699 1.00 38.41 430 ASP A C 1
ATOM 3510 O O . ASP A 1 430 ? 17.723 -13.424 9.413 1.00 38.41 430 ASP A O 1
ATOM 3514 N N . LEU A 1 431 ? 16.633 -11.966 10.724 1.00 34.84 431 LEU A N 1
ATOM 3515 C CA . LEU A 1 431 ? 15.763 -12.988 11.319 1.00 34.84 431 LEU A CA 1
ATOM 3516 C C . LEU A 1 431 ? 14.859 -13.638 10.246 1.00 34.84 431 LEU A C 1
ATOM 3518 O O . LEU A 1 431 ? 14.459 -14.784 10.396 1.00 34.84 431 LEU A O 1
ATOM 3522 N N . GLU A 1 432 ? 14.616 -12.953 9.122 1.00 37.62 432 GLU A N 1
ATOM 3523 C CA . GLU A 1 432 ? 13.886 -13.465 7.953 1.00 37.62 432 GLU A CA 1
ATOM 3524 C C . GLU A 1 432 ? 14.672 -14.492 7.116 1.00 37.62 432 GLU A C 1
ATOM 3526 O O . GLU A 1 432 ? 14.065 -15.339 6.465 1.00 37.62 432 GLU A O 1
ATOM 3531 N N . LYS A 1 433 ? 16.011 -14.475 7.159 1.00 36.53 433 LYS A N 1
ATOM 3532 C CA . LYS A 1 433 ? 16.876 -15.396 6.400 1.00 36.53 433 LYS A CA 1
ATOM 3533 C C . LYS A 1 433 ? 17.065 -16.730 7.119 1.00 36.53 433 LYS A C 1
ATOM 3535 O O . LYS A 1 433 ? 17.329 -17.737 6.469 1.00 36.53 433 LYS A O 1
ATOM 3540 N N . ASN A 1 434 ? 16.908 -16.738 8.443 1.00 31.70 434 ASN A N 1
ATOM 3541 C CA . ASN A 1 434 ? 17.098 -17.925 9.279 1.00 31.70 434 ASN A CA 1
ATOM 3542 C C . ASN A 1 434 ? 15.782 -18.625 9.665 1.00 31.70 434 ASN A C 1
ATOM 3544 O O . ASN A 1 434 ? 15.835 -19.718 10.221 1.00 31.70 434 ASN A O 1
ATOM 3548 N N . HIS A 1 435 ? 14.626 -18.034 9.338 1.00 40.12 435 HIS A N 1
ATOM 3549 C CA . HIS A 1 435 ? 13.296 -18.589 9.609 1.00 40.12 435 HIS A CA 1
ATOM 3550 C C . HIS A 1 435 ? 12.428 -18.570 8.340 1.00 40.12 435 HIS A C 1
ATOM 3552 O O . HIS A 1 435 ? 11.624 -17.652 8.153 1.00 40.12 435 HIS A O 1
ATOM 3558 N N . PRO A 1 436 ? 12.569 -19.565 7.444 1.00 36.50 436 PRO A N 1
ATOM 3559 C CA . PRO A 1 436 ? 11.743 -19.679 6.240 1.00 36.50 436 PRO A CA 1
ATOM 3560 C C . PRO A 1 436 ? 10.235 -19.779 6.543 1.00 36.50 436 PRO A C 1
ATOM 3562 O O . PRO A 1 436 ? 9.420 -19.367 5.723 1.00 36.50 436 PRO A O 1
ATOM 3565 N N . GLU A 1 437 ? 9.847 -20.217 7.747 1.00 36.56 437 GLU A N 1
ATOM 3566 C CA . GLU A 1 437 ? 8.455 -20.170 8.227 1.00 36.56 437 GLU A CA 1
ATOM 3567 C C . GLU A 1 437 ? 7.893 -18.748 8.450 1.00 36.56 437 GLU A C 1
ATOM 3569 O O . GLU A 1 437 ? 6.681 -18.574 8.534 1.00 36.56 437 GLU A O 1
ATOM 3574 N N . LEU A 1 438 ? 8.747 -17.717 8.511 1.00 36.75 438 LEU A N 1
ATOM 3575 C CA . LEU A 1 438 ? 8.348 -16.306 8.640 1.00 36.75 438 LEU A CA 1
ATOM 3576 C C . LEU A 1 438 ? 8.387 -15.539 7.305 1.00 36.75 438 LEU A C 1
ATOM 3578 O O . LEU A 1 438 ? 7.963 -14.381 7.255 1.00 36.75 438 LEU A O 1
ATOM 3582 N N . THR A 1 439 ? 8.898 -16.161 6.238 1.00 37.34 439 THR A N 1
ATOM 3583 C CA . THR A 1 439 ? 8.953 -15.606 4.872 1.00 37.34 439 THR A CA 1
ATOM 3584 C C . THR A 1 439 ? 8.043 -16.346 3.885 1.00 37.34 439 THR A C 1
ATOM 3586 O O . THR A 1 439 ? 7.647 -15.767 2.871 1.00 37.34 439 THR A O 1
ATOM 3589 N N . ASP A 1 440 ? 7.642 -17.585 4.186 1.00 35.94 440 ASP A N 1
ATOM 3590 C CA . ASP A 1 440 ? 6.739 -18.395 3.366 1.00 35.94 440 ASP A CA 1
ATOM 3591 C C . ASP A 1 440 ? 5.357 -18.565 4.023 1.00 35.94 440 ASP A C 1
ATOM 3593 O O . ASP A 1 440 ? 5.042 -19.603 4.595 1.00 35.94 440 ASP A O 1
ATOM 3597 N N . LEU A 1 441 ? 4.485 -17.559 3.888 1.00 38.94 441 LEU A N 1
ATOM 3598 C CA . LEU A 1 441 ? 3.056 -17.696 4.224 1.00 38.94 441 LEU A CA 1
ATOM 3599 C C . LEU A 1 441 ? 2.254 -18.455 3.142 1.00 38.94 441 LEU A C 1
ATOM 3601 O O . LEU A 1 441 ? 1.025 -18.416 3.156 1.00 38.94 441 LEU A O 1
ATOM 3605 N N . SER A 1 442 ? 2.908 -19.136 2.187 1.00 29.75 442 SER A N 1
ATOM 3606 C CA . SER A 1 442 ? 2.231 -19.958 1.168 1.00 29.75 442 SER A CA 1
ATOM 3607 C C . SER A 1 442 ? 2.156 -21.455 1.496 1.00 29.75 442 SER A C 1
ATOM 3609 O O . SER A 1 442 ? 1.465 -22.176 0.773 1.00 29.75 442 SER A O 1
ATOM 3611 N N . LYS A 1 443 ? 2.747 -21.935 2.597 1.00 26.05 443 LYS A N 1
ATOM 3612 C CA . LYS A 1 443 ? 2.650 -23.351 3.005 1.00 26.05 443 LYS A CA 1
ATOM 3613 C C . LYS A 1 443 ? 1.737 -23.596 4.188 1.00 26.05 443 LYS A C 1
ATOM 3615 O O . LYS A 1 443 ? 1.658 -22.747 5.091 1.00 26.05 443 LYS A O 1
#